Protein 3BS6 (pdb70)

InterPro domains:
  IPR001708 Membrane insertase YidC/ALB3/OXA1/COX18 [PR00701] (2-23)
  IPR001708 Membrane insertase YidC/ALB3/OXA1/COX18 [PR00701] (66-87)
  IPR001708 Membrane insertase YidC/ALB3/OXA1/COX18 [PR00701] (158-178)
  IPR001708 Membrane insertase YidC/ALB3/OXA1/COX18 [PR00701] (217-235)
  IPR001708 Membrane insertase YidC/ALB3/OXA1/COX18 [PR00701] (251-266)
  IPR001708 Membrane insertase YidC/ALB3/OXA1/COX18 [PR00701] (324-344)
  IPR001708 Membrane insertase YidC/ALB3/OXA1/COX18 [PR00701] (415-438)
  IPR001708 Membrane insertase YidC/ALB3/OXA1/COX18 [PR00701] (462-484)
  IPR001708 Membrane insertase YidC/ALB3/OXA1/COX18 [PR00701] (499-522)
  IPR001708 Membrane insertase YidC/ALB3/OXA1/COX18 [PR01900] (339-355)
  IPR001708 Membrane insertase YidC/ALB3/OXA1/COX18 [PR01900] (468-483)
  IPR001708 Membrane insertase YidC/ALB3/OXA1/COX18 [PR01900] (488-512)
  IPR001708 Membrane insertase YidC/ALB3/OXA1/COX18 [PTHR12428] (310-531)
  IPR019998 Membrane insertase YidC [MF_01810] (4-535)
  IPR028053 Membrane insertase YidC, N-terminal [PF14849] (61-343)
  IPR028053 Membrane insertase YidC, N-terminal [TIGR03593] (3-352)
  IPR028053 Membrane insertase YidC, N-terminal [cd19961] (59-330)
  IPR028055 Membrane insertase YidC/Oxa/ALB, C-terminal [PF02096] (346-535)
  IPR028055 Membrane insertase YidC/Oxa/ALB, C-terminal [TIGR03592] (353-533)
  IPR038221 YidC, periplasmic domain superfamily [G3DSA:2.70.98.90] (56-335)

Nearest PDB structures (foldseek):
  3bs6-assembly1_A  TM=1.004E+00  e=4.828E-50  Escherichia coli
  3bs6-assembly2_B  TM=9.885E-01  e=4.474E-46  Escherichia coli
  3wvf-assembly1_A  TM=9.928E-01  e=1.764E-44  Escherichia coli UTI89
  3wvf-assembly2_B  TM=9.906E-01  e=2.830E-44  Escherichia coli UTI89
  6al2-assembly2_B  TM=9.890E-01  e=1.529E-42  Escherichia coli

Solvent-accessible surface area: 22882 Å² total

Structure (mmCIF, N/CA/C/O backbone):
data_3BS6
#
_entry.id   3BS6
#
_cell.length_a   161.150
_cell.length_b   55.640
_cell.length_c   63.330
_cell.angle_alpha   90.000
_cell.angle_beta   101.120
_cell.angle_gamma   90.000
#
_symmetry.space_group_name_H-M   'C 1 2 1'
#
loop_
_entity.id
_entity.type
_entity.pdbx_description
1 polymer 'Inner membrane protein oxaA'
2 non-polymer 'CALCIUM ION'
3 non-polymer 'TETRAETHYLENE GLYCOL'
4 non-polymer 'TRIETHYLENE GLYCOL'
5 non-polymer 1,2-ETHANEDIOL
6 non-polymer 'NONAETHYLENE GLYCOL'
7 water water
#
loop_
_atom_site.group_PDB
_atom_site.id
_atom_site.type_symbol
_atom_site.label_atom_id
_atom_site.label_alt_id
_atom_site.label_comp_id
_atom_site.label_asym_id
_atom_site.label_entity_id
_atom_site.label_seq_id
_atom_site.pdbx_PDB_ins_code
_atom_site.Cartn_x
_atom_site.Cartn_y
_atom_site.Cartn_z
_atom_site.occupancy
_atom_site.B_iso_or_equiv
_atom_site.auth_seq_id
_atom_site.auth_comp_id
_atom_site.auth_asym_id
_atom_site.auth_atom_id
_atom_site.pdbx_PDB_model_num
ATOM 1 N N . LYS A 1 4 ? 35.240 35.597 40.443 1.00 25.98 59 LYS A N 1
ATOM 2 C CA . LYS A 1 4 ? 35.467 36.682 41.423 1.00 24.89 59 LYS A CA 1
ATOM 3 C C . LYS A 1 4 ? 36.712 36.376 42.260 1.00 22.21 59 LYS A C 1
ATOM 4 O O . LYS A 1 4 ? 37.244 35.270 42.221 1.00 21.55 59 LYS A O 1
ATOM 10 N N . LEU A 1 5 ? 37.172 37.372 43.006 1.00 19.88 60 LEU A N 1
ATOM 11 C CA . LEU A 1 5 ? 38.266 37.210 43.934 1.00 18.33 60 LEU A CA 1
ATOM 12 C C . LEU A 1 5 ? 37.706 37.023 45.331 1.00 20.19 60 LEU A C 1
ATOM 13 O O . LEU A 1 5 ? 36.696 37.646 45.705 1.00 20.27 60 LEU A O 1
ATOM 18 N N . ILE A 1 6 ? 38.363 36.168 46.101 1.00 17.04 61 ILE A N 1
ATOM 19 C CA . ILE A 1 6 ? 38.067 35.987 47.516 1.00 14.91 61 ILE A CA 1
ATOM 20 C C . ILE A 1 6 ? 39.292 36.331 48.358 1.00 15.05 61 ILE A C 1
ATOM 21 O O . ILE A 1 6 ? 40.432 36.241 47.898 1.00 16.62 61 ILE A O 1
ATOM 26 N N . SER A 1 7 ? 39.038 36.746 49.593 1.00 14.04 62 SER A N 1
ATOM 27 C CA . SER A 1 7 ? 40.065 37.132 50.539 1.00 15.21 62 SER A CA 1
ATOM 28 C C . SER A 1 7 ? 40.204 35.979 51.526 1.00 14.57 62 SER A C 1
ATOM 29 O O . SER A 1 7 ? 39.213 35.459 52.005 1.00 15.22 62 SER A O 1
ATOM 32 N N . VAL A 1 8 ? 41.442 35.626 51.842 1.00 14.64 63 VAL A N 1
ATOM 33 C CA . VAL A 1 8 ? 41.756 34.574 52.814 1.00 14.98 63 VAL A CA 1
ATOM 34 C C . VAL A 1 8 ? 42.831 35.150 53.732 1.00 16.68 63 VAL A C 1
ATOM 35 O O . VAL A 1 8 ? 43.918 35.526 53.282 1.00 17.15 63 VAL A O 1
ATOM 39 N N . LYS A 1 9 ? 42.522 35.234 55.027 1.00 16.89 64 LYS A N 1
ATOM 40 C CA . LYS A 1 9 ? 43.420 35.875 55.958 1.00 18.58 64 LYS A CA 1
ATOM 41 C C . LYS A 1 9 ? 43.638 35.012 57.186 1.00 18.69 64 LYS A C 1
ATOM 42 O O . LYS A 1 9 ? 42.690 34.472 57.754 1.00 19.98 64 LYS A O 1
ATOM 48 N N . THR A 1 10 ? 44.898 34.905 57.582 1.00 17.81 65 THR A N 1
ATOM 49 C CA . THR A 1 10 ? 45.269 34.339 58.858 1.00 18.78 65 THR A CA 1
ATOM 50 C C . THR A 1 10 ? 46.052 35.442 59.573 1.00 20.38 65 THR A C 1
ATOM 51 O O . THR A 1 10 ? 45.998 36.619 59.171 1.00 22.73 65 THR A O 1
ATOM 55 N N . ASP A 1 11 ? 46.787 35.055 60.602 1.00 20.87 66 ASP A N 1
ATOM 56 C CA . ASP A 1 11 ? 47.617 35.984 61.350 1.00 21.44 66 ASP A CA 1
ATOM 57 C C . ASP A 1 11 ? 48.877 36.368 60.591 1.00 21.0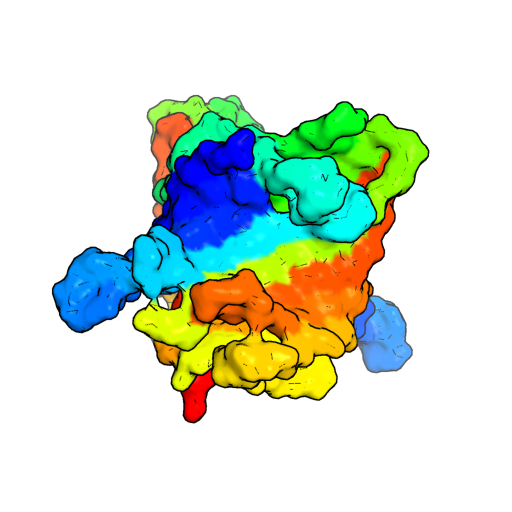9 66 ASP A C 1
ATOM 58 O O . ASP A 1 11 ? 49.413 37.439 60.825 1.00 21.14 66 ASP A O 1
ATOM 63 N N . VAL A 1 12 ? 49.347 35.508 59.680 1.00 18.03 67 VAL A N 1
ATOM 64 C CA . VAL A 1 12 ? 50.596 35.776 58.946 1.00 17.75 67 VAL A CA 1
ATOM 65 C C . VAL A 1 12 ? 50.481 35.867 57.414 1.00 15.34 67 VAL A C 1
ATOM 66 O O . VAL A 1 12 ? 51.461 36.190 56.749 1.00 17.01 67 VAL A O 1
ATOM 70 N N . LEU A 1 13 ? 49.306 35.551 56.878 1.00 15.89 68 LEU A N 1
ATOM 71 C CA . LEU A 1 13 ? 49.071 35.561 55.437 1.00 15.35 68 LEU A CA 1
ATOM 72 C C . LEU A 1 13 ? 47.783 36.307 55.091 1.00 15.86 68 LEU A C 1
ATOM 73 O O . LEU A 1 13 ? 46.753 36.162 55.766 1.00 16.57 68 LEU A O 1
ATOM 78 N N . ASP A 1 14 ? 47.858 37.112 54.035 1.00 15.97 69 ASP A N 1
ATOM 79 C CA . ASP A 1 14 ? 46.711 37.805 53.501 1.00 18.61 69 ASP A CA 1
ATOM 80 C C . ASP A 1 14 ? 46.671 37.482 52.017 1.00 17.11 69 ASP A C 1
ATOM 81 O O . ASP A 1 14 ? 47.420 38.062 51.242 1.00 17.30 69 ASP A O 1
ATOM 86 N N . LEU A 1 15 ? 45.805 36.553 51.626 1.00 16.74 70 LEU A N 1
ATOM 87 C CA . LEU A 1 15 ? 45.807 36.043 50.252 1.00 15.69 70 LEU A CA 1
ATOM 88 C C . LEU A 1 15 ? 44.592 36.518 49.466 1.00 15.34 70 LEU A C 1
ATOM 89 O O . LEU A 1 15 ? 43.488 36.623 50.014 1.00 16.41 70 LEU A O 1
ATOM 94 N N . THR A 1 16 ? 44.800 36.782 48.182 1.00 14.50 71 THR A N 1
ATOM 95 C CA . THR A 1 16 ? 43.694 36.999 47.256 1.00 13.43 71 THR A CA 1
ATOM 96 C C . THR A 1 16 ? 43.697 35.871 46.242 1.00 14.51 71 THR A C 1
ATOM 97 O O . THR A 1 16 ? 44.691 35.650 45.566 1.00 15.10 71 THR A O 1
ATOM 101 N N . ILE A 1 17 ? 42.590 35.159 46.157 1.00 12.72 72 ILE A N 1
ATOM 102 C CA . ILE A 1 17 ? 42.506 33.965 45.299 1.00 13.41 72 ILE A CA 1
ATOM 103 C C . ILE A 1 17 ? 41.416 34.148 44.268 1.00 14.20 72 ILE A C 1
ATOM 104 O O . ILE A 1 17 ? 40.288 34.503 44.613 1.00 14.95 72 ILE A O 1
ATOM 109 N N . ASN A 1 18 ? 41.738 33.895 42.998 1.00 13.82 73 ASN A N 1
ATOM 110 C CA . ASN A 1 18 ? 40.733 33.939 41.932 1.00 14.97 73 ASN A CA 1
ATOM 111 C C . ASN A 1 18 ? 39.991 32.611 41.856 1.00 15.63 73 ASN A C 1
ATOM 112 O O . ASN A 1 18 ? 40.620 31.563 41.717 1.00 15.35 73 ASN A O 1
ATOM 117 N N . THR A 1 19 ? 38.665 32.662 41.947 1.00 15.36 74 THR A N 1
ATOM 118 C CA . THR A 1 19 ? 37.831 31.458 41.921 1.00 18.00 74 THR A CA 1
ATOM 119 C C . THR A 1 19 ? 37.763 30.826 40.529 1.00 16.11 74 THR A C 1
ATOM 120 O O . THR A 1 19 ? 37.306 29.703 40.409 1.00 15.89 74 THR A O 1
ATOM 124 N N . ARG A 1 20 ? 38.190 31.552 39.490 1.00 15.25 75 ARG A N 1
ATOM 125 C CA . ARG A 1 20 ? 38.367 30.914 38.192 1.00 16.71 75 ARG A CA 1
ATOM 126 C C . ARG A 1 20 ? 39.726 30.223 38.231 1.00 15.28 75 ARG A C 1
ATOM 127 O O . ARG A 1 20 ? 40.752 30.851 37.999 1.00 16.29 75 ARG A O 1
ATOM 135 N N . GLY A 1 21 ? 39.731 28.937 38.570 1.00 15.29 76 GLY A N 1
ATOM 136 C CA . GLY A 1 21 ? 40.994 28.194 38.589 1.00 15.39 76 GLY A CA 1
ATOM 137 C C . GLY A 1 21 ? 41.649 28.059 39.946 1.00 15.36 76 GLY A C 1
ATOM 138 O O . GLY A 1 21 ? 42.352 27.075 40.205 1.00 13.14 76 GLY A O 1
ATOM 139 N N . GLY A 1 22 ? 41.430 29.042 40.830 1.00 14.09 77 GLY A N 1
ATOM 140 C CA . GLY A 1 22 ? 42.021 28.973 42.174 1.00 12.50 77 GLY A CA 1
ATOM 141 C C . GLY A 1 22 ? 43.485 29.378 42.240 1.00 11.98 77 GLY A C 1
ATOM 142 O O . GLY A 1 22 ? 44.256 28.750 42.945 1.00 12.44 77 GLY A O 1
ATOM 143 N N . ASP A 1 23 ? 43.882 30.377 41.461 1.00 10.67 78 ASP A N 1
ATOM 144 C CA . ASP A 1 23 ? 45.257 30.910 41.540 1.00 11.59 78 ASP A CA 1
ATOM 145 C C . ASP A 1 23 ? 45.383 31.935 42.664 1.00 10.97 78 ASP A C 1
ATOM 146 O O . ASP A 1 23 ? 44.424 32.687 42.953 1.00 10.99 78 ASP A O 1
ATOM 151 N N . VAL A 1 24 ? 46.546 31.963 43.304 1.00 9.16 79 VAL A N 1
ATOM 152 C CA . VAL A 1 24 ? 46.860 33.016 44.280 1.00 10.43 79 VAL A CA 1
ATOM 153 C C . VAL A 1 24 ? 47.416 34.214 43.526 1.00 11.36 79 VAL A C 1
ATOM 154 O O . VAL A 1 24 ? 48.556 34.166 43.029 1.00 13.13 79 VAL A O 1
ATOM 158 N N . GLU A 1 25 ? 46.624 35.288 43.482 1.00 11.27 80 GLU A N 1
ATOM 159 C CA . GLU A 1 25 ? 46.947 36.490 42.689 1.00 13.22 80 GLU A CA 1
ATOM 160 C C . GLU A 1 25 ? 47.666 37.552 43.514 1.00 14.83 80 GLU A C 1
ATOM 161 O O . GLU A 1 25 ? 48.439 38.353 42.970 1.00 15.01 80 GLU A O 1
ATOM 167 N N . GLN A 1 26 ? 47.437 37.546 44.825 1.00 12.38 81 GLN A N 1
ATOM 168 C CA . GLN A 1 26 ? 48.145 38.478 45.719 1.00 14.03 81 GLN A CA 1
ATOM 169 C C . GLN A 1 26 ? 48.415 37.744 47.008 1.00 13.33 81 GLN A C 1
ATOM 170 O O . GLN A 1 26 ? 47.559 36.983 47.468 1.00 14.74 81 GLN A O 1
ATOM 176 N N . ALA A 1 27 ? 49.588 37.990 47.589 1.00 12.72 82 ALA A N 1
ATOM 177 C CA . ALA A 1 27 ? 49.916 37.487 48.923 1.00 12.39 82 ALA A CA 1
ATOM 178 C C . ALA A 1 27 ? 50.742 38.521 49.684 1.00 14.46 82 ALA A C 1
ATOM 179 O O . ALA A 1 27 ? 51.856 38.875 49.257 1.00 14.55 82 ALA A O 1
ATOM 181 N N . LEU A 1 28 ? 50.180 38.984 50.801 1.00 17.04 83 LEU A N 1
ATOM 182 C CA . LEU A 1 28 ? 50.844 39.907 51.734 1.00 16.83 83 LEU A CA 1
ATOM 183 C C . LEU A 1 28 ? 51.235 39.146 52.979 1.00 16.12 83 LEU A C 1
ATOM 184 O O . LEU A 1 28 ? 50.512 38.250 53.389 1.00 16.55 83 LEU A O 1
ATOM 189 N N . LEU A 1 29 ? 52.360 39.524 53.574 1.00 14.70 84 LEU A N 1
ATOM 190 C CA . LEU A 1 29 ? 52.857 38.940 54.806 1.00 16.40 84 LEU A CA 1
ATOM 191 C C . LEU A 1 29 ? 52.777 40.002 55.911 1.00 18.00 84 LEU A C 1
ATOM 192 O O . LEU A 1 29 ? 53.777 40.680 56.167 1.00 19.57 84 LEU A O 1
ATOM 197 N N . PRO A 1 30 ? 51.601 40.127 56.566 1.00 18.56 85 PRO A N 1
ATOM 198 C CA . PRO A 1 30 ? 51.340 41.185 57.561 1.00 20.00 85 PRO A CA 1
ATOM 199 C C . PRO A 1 30 ? 52.443 41.368 58.595 1.00 21.35 85 PRO A C 1
ATOM 200 O O . PRO A 1 30 ? 52.589 42.475 59.098 1.00 23.16 85 PRO A O 1
ATOM 204 N N . ALA A 1 31 ? 53.212 40.323 58.907 1.00 19.70 86 ALA A N 1
ATOM 205 C CA . ALA A 1 31 ? 54.246 40.436 59.935 1.00 21.28 86 ALA A CA 1
ATOM 206 C C . ALA A 1 31 ? 55.572 41.031 59.458 1.00 21.58 86 ALA A C 1
ATOM 207 O O . ALA A 1 31 ? 56.401 41.402 60.286 1.00 20.31 86 ALA A O 1
ATOM 209 N N . TYR A 1 32 ? 55.759 41.148 58.143 1.00 21.19 87 TYR A N 1
ATOM 210 C CA . TYR A 1 32 ? 57.005 41.676 57.573 1.00 22.72 87 TYR A CA 1
ATOM 211 C C . TYR A 1 32 ? 56.807 43.012 56.896 1.00 23.28 87 TYR A C 1
ATOM 212 O O . TYR A 1 32 ? 55.852 43.182 56.128 1.00 21.43 87 TYR A O 1
ATOM 221 N N . PRO A 1 33 ? 57.708 43.972 57.186 1.00 25.38 88 PRO A N 1
ATOM 222 C CA . PRO A 1 33 ? 57.635 45.275 56.546 1.00 27.20 88 PRO A CA 1
ATOM 223 C C . PRO A 1 33 ? 57.972 45.218 55.072 1.00 29.02 88 PRO A C 1
ATOM 224 O O . PRO A 1 33 ? 58.891 44.499 54.669 1.00 27.96 88 PRO A O 1
ATOM 228 N N . LYS A 1 34 ? 57.217 45.983 54.292 1.00 31.84 89 LYS A N 1
ATOM 229 C CA . LYS A 1 34 ? 57.445 46.150 52.861 1.00 36.39 89 LYS A CA 1
ATOM 230 C C . LYS A 1 34 ? 58.840 46.714 52.604 1.00 39.28 89 LYS A C 1
ATOM 231 O O . LYS A 1 34 ? 59.519 46.304 51.661 1.00 40.39 89 LYS A O 1
ATOM 237 N N . GLU A 1 35 ? 59.256 47.635 53.471 1.00 41.22 90 GLU A N 1
ATOM 238 C CA . GLU A 1 35 ? 60.516 48.358 53.345 1.00 43.41 90 GLU A CA 1
ATOM 239 C C . GLU A 1 35 ? 61.033 48.620 54.752 1.00 43.30 90 GLU A C 1
ATOM 240 O O . GLU A 1 35 ? 60.256 48.612 55.707 1.00 43.01 90 GLU A O 1
ATOM 246 N N . LEU A 1 36 ? 62.337 48.847 54.888 1.00 43.12 91 LEU A N 1
ATOM 247 C CA . LEU A 1 36 ? 62.918 49.173 56.186 1.00 42.82 91 LEU A CA 1
ATOM 248 C C . LEU A 1 36 ? 62.190 50.382 56.774 1.00 41.03 91 LEU A C 1
ATOM 249 O O . LEU A 1 36 ? 61.959 51.377 56.079 1.00 40.62 91 LEU A O 1
ATOM 254 N N . ASN A 1 37 ? 61.809 50.262 58.045 1.00 39.90 92 ASN A N 1
ATOM 255 C CA . ASN A 1 37 ? 61.051 51.291 58.782 1.00 38.62 92 ASN A CA 1
ATOM 256 C C . ASN A 1 37 ? 59.646 51.576 58.244 1.00 36.33 92 ASN A C 1
ATOM 257 O O . ASN A 1 37 ? 59.064 52.604 58.568 1.00 37.40 92 ASN A O 1
ATOM 262 N N . SER A 1 38 ? 59.103 50.689 57.418 1.00 33.34 93 SER A N 1
ATOM 263 C CA . SER A 1 38 ? 57.712 50.822 56.995 1.00 30.74 93 SER A CA 1
ATOM 264 C C . SER A 1 38 ? 56.873 49.925 57.875 1.00 29.21 93 SER A C 1
ATOM 265 O O . SER A 1 38 ? 57.380 48.932 58.411 1.00 31.06 93 SER A O 1
ATOM 268 N N . THR A 1 39 ? 55.601 50.282 58.043 1.00 26.43 94 THR A N 1
ATOM 269 C CA . THR A 1 39 ? 54.641 49.412 58.722 1.00 25.00 94 THR A CA 1
ATOM 270 C C . THR A 1 39 ? 53.697 48.778 57.680 1.00 24.48 94 THR A C 1
ATOM 271 O O . THR A 1 39 ? 52.801 48.014 58.042 1.00 23.29 94 THR A O 1
ATOM 275 N N . GLN A 1 40 ? 53.903 49.112 56.404 1.00 24.27 95 GLN A N 1
ATOM 276 C CA . GLN A 1 40 ? 53.147 48.511 55.302 1.00 25.75 95 GLN A CA 1
ATOM 277 C C . GLN A 1 40 ? 53.558 47.043 55.149 1.00 23.51 95 GLN A C 1
ATOM 278 O O . GLN A 1 40 ? 54.736 46.744 55.234 1.00 21.62 95 GLN A O 1
ATOM 284 N N . PRO A 1 41 ? 52.587 46.135 54.917 1.00 22.72 96 PRO A N 1
ATOM 285 C CA . PRO A 1 41 ? 52.986 44.716 54.840 1.00 22.01 96 PRO A CA 1
ATOM 286 C C . PRO A 1 41 ? 53.732 44.377 53.553 1.00 20.67 96 PRO A C 1
ATOM 287 O O . PRO A 1 41 ? 53.427 44.932 52.498 1.00 19.13 96 PRO A O 1
ATOM 291 N N . PHE A 1 42 ? 54.685 43.453 53.658 1.00 20.34 97 PHE A N 1
ATOM 292 C CA . PHE A 1 42 ? 55.443 42.962 52.511 1.00 18.96 97 PHE A CA 1
ATOM 293 C C . PHE A 1 42 ? 54.512 42.257 51.538 1.00 17.19 97 PHE A C 1
ATOM 294 O O . PHE A 1 42 ? 53.632 41.473 51.935 1.00 15.55 97 PHE A O 1
ATOM 302 N N . GLN A 1 43 ? 54.702 42.556 50.269 1.00 17.87 98 GLN A N 1
ATOM 303 C CA . GLN A 1 43 ? 53.881 41.928 49.254 1.00 18.93 98 GLN A CA 1
ATOM 304 C C . GLN A 1 43 ? 54.722 40.942 48.477 1.00 19.46 98 GLN A C 1
ATOM 305 O O . GLN A 1 43 ? 55.653 41.337 47.761 1.00 19.51 98 GLN A O 1
ATOM 311 N N . LEU A 1 44 ? 54.390 39.662 48.628 1.00 17.96 99 LEU A N 1
ATOM 312 C CA . LEU A 1 44 ? 55.200 38.619 48.036 1.00 17.95 99 LEU A CA 1
ATOM 313 C C . LEU A 1 44 ? 54.649 38.298 46.663 1.00 16.10 99 LEU A C 1
ATOM 314 O O . LEU A 1 44 ? 55.306 38.575 45.662 1.00 19.23 99 LEU A O 1
ATOM 319 N N . LEU A 1 45 ? 53.424 37.795 46.607 1.00 15.56 100 LEU A N 1
ATOM 320 C CA . LEU A 1 45 ? 52.749 37.582 45.331 1.00 14.78 100 LEU A CA 1
ATOM 321 C C . LEU A 1 45 ? 51.941 38.826 44.999 1.00 15.73 100 LEU A C 1
ATOM 322 O O . LEU A 1 45 ? 51.384 39.465 45.885 1.00 14.56 100 LEU A O 1
ATOM 327 N N . GLU A 1 46 ? 51.875 39.152 43.716 1.00 16.58 101 GLU A N 1
ATOM 328 C CA . GLU A 1 46 ? 51.291 40.408 43.254 1.00 17.94 101 GLU A CA 1
ATOM 329 C C . GLU A 1 46 ? 50.811 40.287 41.818 1.00 17.10 101 GLU A C 1
ATOM 330 O O . GLU A 1 46 ? 51.471 39.657 40.989 1.00 15.44 101 GLU A O 1
ATOM 336 N N . THR A 1 47 ? 49.648 40.874 41.535 1.00 19.14 102 THR A N 1
ATOM 337 C CA . THR A 1 47 ? 49.131 41.007 40.175 1.00 19.38 102 THR A CA 1
ATOM 338 C C . THR A 1 47 ? 48.773 42.497 39.967 1.00 22.32 102 THR A C 1
ATOM 339 O O . THR A 1 47 ? 47.812 43.022 40.561 1.00 19.34 102 THR A O 1
ATOM 343 N N . SER A 1 48 ? 49.588 43.165 39.143 1.00 24.17 103 SER A N 1
ATOM 344 C CA . SER A 1 48 ? 49.432 44.588 38.829 1.00 26.50 103 SER A CA 1
ATOM 345 C C . SER A 1 48 ? 49.847 44.883 37.372 1.00 28.83 103 SER A C 1
ATOM 346 O O . SER A 1 48 ? 50.516 44.060 36.735 1.00 27.21 103 SER A O 1
ATOM 349 N N . PRO A 1 49 ? 49.423 46.044 36.813 1.00 31.09 104 PRO A N 1
ATOM 350 C CA . PRO A 1 49 ? 49.846 46.390 35.436 1.00 31.73 104 PRO A CA 1
ATOM 351 C C . PRO A 1 49 ? 51.370 46.419 35.198 1.00 31.42 104 PRO A C 1
ATOM 352 O O . PRO A 1 49 ? 51.816 46.241 34.071 1.00 32.90 104 PRO A O 1
ATOM 356 N N . GLN A 1 50 ? 52.144 46.640 36.252 1.00 31.73 105 GLN A N 1
ATOM 357 C CA . GLN A 1 50 ? 53.604 46.745 36.184 1.00 32.48 105 GLN A CA 1
ATOM 358 C C . GLN A 1 50 ? 54.369 45.419 36.420 1.00 31.18 105 GLN A C 1
ATOM 359 O O . GLN A 1 50 ? 55.517 45.261 35.986 1.00 31.23 105 GLN A O 1
ATOM 365 N N . PHE A 1 51 ? 53.728 44.477 37.111 1.00 27.60 106 PHE A N 1
ATOM 366 C CA . PHE A 1 51 ? 54.428 43.328 37.681 1.00 24.42 106 PHE A CA 1
ATOM 367 C C . PHE A 1 51 ? 53.440 42.206 37.940 1.00 21.76 106 PHE A C 1
ATOM 368 O O . PHE A 1 51 ? 52.303 42.452 38.369 1.00 20.29 106 PHE A O 1
ATOM 376 N N . ILE A 1 52 ? 53.876 40.981 37.656 1.00 19.45 107 ILE A N 1
ATOM 377 C CA . ILE A 1 52 ? 53.082 39.791 37.983 1.00 16.57 107 ILE A CA 1
ATOM 378 C C . ILE A 1 52 ? 53.949 38.791 38.751 1.00 13.96 107 ILE A C 1
ATOM 379 O O . ILE A 1 52 ? 55.115 38.640 38.467 1.00 12.31 107 ILE A O 1
ATOM 384 N N . TYR A 1 53 ? 53.380 38.164 39.772 1.00 11.93 108 TYR A N 1
ATOM 385 C CA . TYR A 1 53 ? 54.092 37.116 40.517 1.00 12.09 108 TYR A CA 1
ATOM 386 C C . TYR A 1 53 ? 52.973 36.365 41.189 1.00 11.17 108 TYR A C 1
ATOM 387 O O . TYR A 1 53 ? 52.382 36.851 42.168 1.00 12.16 108 TYR A O 1
ATOM 396 N N . GLN A 1 54 ? 52.592 35.242 40.581 1.00 11.30 109 GLN A N 1
ATOM 397 C CA . GLN A 1 54 ? 51.391 34.496 40.982 1.00 11.13 109 GLN A CA 1
ATOM 398 C C . GLN A 1 54 ? 51.753 33.044 41.269 1.00 13.04 109 GLN A C 1
ATOM 399 O O . GLN A 1 54 ? 52.689 32.517 40.677 1.00 9.71 109 GLN A O 1
ATOM 405 N N . ALA A 1 55 ? 50.987 32.427 42.166 1.00 10.05 110 ALA A N 1
ATOM 406 C CA . ALA A 1 55 ? 51.066 30.993 42.427 1.00 12.32 110 ALA A CA 1
ATOM 407 C C . ALA A 1 55 ? 49.855 30.299 41.841 1.00 11.50 110 ALA A C 1
ATOM 408 O O . ALA A 1 55 ? 48.738 30.393 42.362 1.00 14.01 110 ALA A O 1
ATOM 410 N N . GLN A 1 56 ? 50.061 29.625 40.714 1.00 10.18 111 GLN A N 1
ATOM 411 C CA . GLN A 1 56 ? 48.956 29.009 39.990 1.00 10.11 111 GLN A CA 1
ATOM 412 C C . GLN A 1 56 ? 48.908 27.523 40.277 1.00 10.87 111 GLN A C 1
ATOM 413 O O . GLN A 1 56 ? 49.938 26.903 40.558 1.00 9.67 111 GLN A O 1
ATOM 419 N N . SER A 1 57 ? 47.716 26.953 40.211 1.00 9.69 112 SER A N 1
ATOM 420 C CA . SER A 1 57 ? 47.565 25.490 40.414 1.00 9.25 112 SER A CA 1
ATOM 421 C C . SER A 1 57 ? 46.256 24.950 39.868 1.00 8.87 112 SER A C 1
ATOM 422 O O . SER A 1 57 ? 45.312 25.706 39.597 1.00 9.27 112 SER A O 1
ATOM 425 N N . GLY A 1 58 ? 46.181 23.633 39.697 1.00 9.42 113 GLY A N 1
ATOM 426 C CA . GLY A 1 58 ? 44.939 23.049 39.206 1.00 9.72 113 GLY A CA 1
ATOM 427 C C . GLY A 1 58 ? 45.135 21.608 38.836 1.00 8.96 113 GLY A C 1
ATOM 428 O O . GLY A 1 58 ? 46.155 20.971 39.217 1.00 7.68 113 GLY A O 1
ATOM 429 N N . LEU A 1 59 ? 44.162 21.119 38.081 1.00 9.84 114 LEU A N 1
ATOM 430 C CA . LEU A 1 59 ? 44.104 19.751 37.654 1.00 10.46 114 LEU A CA 1
ATOM 431 C C . LEU A 1 59 ? 44.195 19.735 36.157 1.00 11.35 114 LEU A C 1
ATOM 432 O O . LEU A 1 59 ? 43.323 20.244 35.466 1.00 11.99 114 LEU A O 1
ATOM 437 N N . THR A 1 60 ? 45.259 19.137 35.655 1.00 11.25 115 THR A N 1
ATOM 438 C CA . THR A 1 60 ? 45.422 19.002 34.243 1.00 11.97 115 THR A CA 1
ATOM 439 C C . THR A 1 60 ? 45.410 17.513 33.893 1.00 13.31 115 THR A C 1
ATOM 440 O O . THR A 1 60 ? 44.707 16.726 34.544 1.00 11.30 115 THR A O 1
ATOM 444 N N . GLY A 1 61 ? 46.147 17.121 32.859 1.00 12.86 116 GLY A N 1
ATOM 445 C CA . GLY A 1 61 ? 45.992 15.764 32.353 1.00 13.67 116 GLY A CA 1
ATOM 446 C C . GLY A 1 61 ? 44.748 15.679 31.482 1.00 13.50 116 GLY A C 1
ATOM 447 O O . GLY A 1 61 ? 44.018 16.672 31.280 1.00 12.73 116 GLY A O 1
ATOM 448 N N . ARG A 1 62 ? 44.517 14.505 30.905 1.00 12.83 117 ARG A N 1
ATOM 449 C CA . ARG A 1 62 ? 43.457 14.356 29.908 1.00 13.93 117 ARG A CA 1
ATOM 450 C C . ARG A 1 62 ? 42.111 14.930 30.336 1.00 13.51 117 ARG A C 1
ATOM 451 O O . ARG A 1 62 ? 41.450 15.595 29.556 1.00 12.26 117 ARG A O 1
ATOM 459 N N . ASP A 1 63 ? 41.727 14.690 31.592 1.00 12.37 118 ASP A N 1
ATOM 460 C CA . ASP A 1 63 ? 40.404 15.043 32.091 1.00 11.97 118 ASP A CA 1
ATOM 461 C C . ASP A 1 63 ? 40.370 16.145 33.173 1.00 12.32 118 ASP A C 1
ATOM 462 O O . ASP A 1 63 ? 39.319 16.392 33.772 1.00 11.85 118 ASP A O 1
ATOM 467 N N . GLY A 1 64 ? 41.506 16.782 33.410 1.00 9.55 119 GLY A N 1
ATOM 468 C CA . GLY A 1 64 ? 41.597 17.891 34.363 1.00 9.47 119 GLY A CA 1
ATOM 469 C C . GLY A 1 64 ? 40.934 19.124 33.826 1.00 9.99 119 GLY A C 1
ATOM 470 O O . GLY A 1 64 ? 41.216 19.524 32.697 1.00 10.16 119 GLY A O 1
ATOM 471 N N . PRO A 1 65 ? 39.985 19.709 34.599 1.00 12.19 120 PRO A N 1
ATOM 472 C CA . PRO A 1 65 ? 39.277 20.914 34.142 1.00 10.62 120 PRO A CA 1
ATOM 473 C C . PRO A 1 65 ? 40.183 22.110 33.816 1.00 11.85 120 PRO A C 1
ATOM 474 O O . PRO A 1 65 ? 39.770 22.943 32.985 1.00 10.07 120 PRO A O 1
ATOM 478 N N . ASP A 1 66 ? 41.356 22.216 34.458 1.00 10.50 121 ASP A N 1
ATOM 479 C CA . ASP A 1 66 ? 42.318 23.309 34.178 1.00 11.49 121 ASP A CA 1
ATOM 480 C C . ASP A 1 66 ? 43.138 23.103 32.905 1.00 12.71 121 ASP A C 1
ATOM 481 O O . ASP A 1 66 ? 43.862 23.985 32.465 1.00 13.34 121 ASP A O 1
ATOM 486 N N . ASN A 1 67 ? 43.025 21.931 32.304 1.00 13.68 122 ASN A N 1
ATOM 487 C CA . ASN A 1 67 ? 43.609 21.714 30.970 1.00 13.54 122 ASN A CA 1
ATOM 488 C C . ASN A 1 67 ? 42.830 22.587 29.961 1.00 14.22 122 ASN A C 1
ATOM 489 O O . ASN A 1 67 ? 41.625 22.413 29.799 1.00 14.93 122 ASN A O 1
ATOM 494 N N . PRO A 1 68 ? 43.503 23.537 29.283 1.00 17.24 123 PRO A N 1
ATOM 495 C CA . PRO A 1 68 ? 42.714 24.485 28.480 1.00 18.11 123 PRO A CA 1
ATOM 496 C C . PRO A 1 68 ? 41.946 23.839 27.312 1.00 18.22 123 PRO A C 1
ATOM 497 O O . PRO A 1 68 ? 41.008 24.458 26.780 1.00 19.32 123 PRO A O 1
ATOM 501 N N . ALA A 1 69 ? 42.326 22.618 26.917 1.00 15.96 124 ALA A N 1
ATOM 502 C CA . ALA A 1 69 ? 41.548 21.848 25.952 1.00 17.29 124 ALA A CA 1
ATOM 503 C C . ALA A 1 69 ? 40.178 21.397 26.468 1.00 17.71 124 ALA A C 1
ATOM 504 O O . ALA A 1 69 ? 39.321 21.006 25.676 1.00 19.18 124 ALA A O 1
ATOM 506 N N . ASN A 1 70 ? 39.973 21.416 27.789 1.00 17.43 125 ASN A N 1
ATOM 507 C CA . ASN A 1 70 ? 38.733 20.909 28.379 1.00 17.35 125 ASN A CA 1
ATOM 508 C C . ASN A 1 70 ? 37.644 21.952 28.550 1.00 20.28 125 ASN A C 1
ATOM 509 O O . ASN A 1 70 ? 36.484 21.634 28.847 1.00 23.02 125 ASN A O 1
ATOM 514 N N . GLY A 1 71 ? 38.022 23.199 28.327 1.00 20.14 126 GLY A N 1
ATOM 515 C CA . GLY A 1 71 ? 37.071 24.304 28.310 1.00 21.00 126 GLY A CA 1
ATOM 516 C C . GLY A 1 71 ? 37.674 25.411 29.135 1.00 20.93 126 GLY A C 1
ATOM 517 O O . GLY A 1 71 ? 38.862 25.368 29.430 1.00 18.78 126 GLY A O 1
ATOM 518 N N . PRO A 1 72 ? 36.851 26.399 29.543 1.00 21.92 127 PRO A N 1
ATOM 519 C CA . PRO A 1 72 ? 37.347 27.547 30.325 1.00 21.49 127 PRO A CA 1
ATOM 520 C C . PRO A 1 72 ? 37.912 27.071 31.678 1.00 20.83 127 PRO A C 1
ATOM 521 O O . PRO A 1 72 ? 37.409 26.056 32.193 1.00 21.83 127 PRO A O 1
ATOM 525 N N . ARG A 1 73 ? 38.915 27.767 32.245 1.00 20.54 128 ARG A N 1
ATOM 526 C CA . ARG A 1 73 ? 39.366 27.465 33.630 1.00 20.73 128 ARG A CA 1
ATOM 527 C C . ARG A 1 73 ? 38.082 27.308 34.431 1.00 19.71 128 ARG A C 1
ATOM 528 O O . ARG A 1 73 ? 37.183 28.161 34.306 1.00 19.21 128 ARG A O 1
ATOM 536 N N . PRO A 1 74 ? 37.998 26.269 35.285 1.00 18.69 129 PRO A N 1
ATOM 537 C CA . PRO A 1 74 ? 36.792 26.039 36.068 1.00 18.11 129 PRO A CA 1
ATOM 538 C C . PRO A 1 74 ? 36.483 27.226 36.999 1.00 17.72 129 PRO A C 1
ATOM 539 O O . PRO A 1 74 ? 37.366 27.699 37.711 1.00 15.18 129 PRO A O 1
ATOM 543 N N . LEU A 1 75 ? 35.243 27.697 36.979 1.00 17.72 130 LEU A N 1
ATOM 544 C CA . LEU A 1 75 ? 34.838 28.727 37.932 1.00 17.63 130 LEU A CA 1
ATOM 545 C C . LEU A 1 75 ? 34.291 27.952 39.120 1.00 17.88 130 LEU A C 1
ATOM 546 O O . LEU A 1 75 ? 33.253 27.293 39.023 1.00 18.86 130 LEU A O 1
ATOM 551 N N . TYR A 1 76 ? 35.021 27.982 40.228 1.00 15.81 131 TYR A N 1
ATOM 552 C CA . TYR A 1 76 ? 34.604 27.269 41.414 1.00 16.49 131 TYR A CA 1
ATOM 553 C C . TYR A 1 76 ? 33.535 28.037 42.180 1.00 17.72 131 TYR A C 1
ATOM 554 O O . TYR A 1 76 ? 33.580 29.256 42.236 1.00 18.33 131 TYR A O 1
ATOM 563 N N . ASN A 1 77 ? 32.602 27.298 42.769 1.00 18.52 132 ASN A N 1
ATOM 564 C CA . ASN A 1 77 ? 31.655 27.848 43.738 1.00 18.51 132 ASN A CA 1
ATOM 565 C C . ASN A 1 77 ? 32.268 27.901 45.146 1.00 17.50 132 ASN A C 1
ATOM 566 O O . ASN A 1 77 ? 32.989 26.979 45.559 1.00 15.46 132 ASN A O 1
ATOM 571 N N . VAL A 1 78 ? 31.989 28.989 45.878 1.00 14.82 133 VAL A N 1
ATOM 572 C CA . VAL A 1 78 ? 32.419 29.110 47.265 1.00 14.70 133 VAL A CA 1
ATOM 573 C C . VAL A 1 78 ? 31.254 29.472 48.207 1.00 16.55 133 VAL A C 1
ATOM 574 O O . VAL A 1 78 ? 30.213 29.973 47.759 1.00 15.73 133 VAL A O 1
ATOM 578 N N . GLU A 1 79 ? 31.441 29.208 49.504 1.00 16.24 134 GLU A N 1
ATOM 579 C CA . GLU A 1 79 ? 30.412 29.505 50.524 1.00 19.34 134 GLU A CA 1
ATOM 580 C C . GLU A 1 79 ? 30.330 31.006 50.821 1.00 19.06 134 GLU A C 1
ATOM 581 O O . GLU A 1 79 ? 29.249 31.530 51.145 1.00 19.15 134 GLU A O 1
ATOM 587 N N . LYS A 1 80 ? 31.462 31.690 50.721 1.00 18.00 135 LYS A N 1
ATOM 588 C CA . LYS A 1 80 ? 31.559 33.107 51.075 1.00 19.79 135 LYS A CA 1
ATOM 589 C C . LYS A 1 80 ? 32.710 33.781 50.343 1.00 20.13 135 LYS A C 1
ATOM 590 O O . LYS A 1 80 ? 33.543 33.112 49.716 1.00 18.30 135 LYS A O 1
ATOM 596 N N . ASP A 1 81 ? 32.766 35.105 50.430 1.00 21.94 136 ASP A N 1
ATOM 597 C CA . ASP A 1 81 ? 33.755 35.870 49.687 1.00 21.88 136 ASP A CA 1
ATOM 598 C C . ASP A 1 81 ? 34.970 36.218 50.520 1.00 19.88 136 ASP A C 1
ATOM 599 O O . ASP A 1 81 ? 35.991 36.589 49.976 1.00 18.34 136 ASP A O 1
ATOM 604 N N . ALA A 1 82 ? 34.875 36.050 51.837 1.00 18.91 137 ALA A N 1
ATOM 605 C CA . ALA A 1 82 ? 35.941 36.434 52.749 1.00 19.02 137 ALA A CA 1
ATOM 606 C C . ALA A 1 82 ? 36.126 35.396 53.870 1.00 20.10 137 ALA A C 1
ATOM 607 O O . ALA A 1 82 ? 35.201 35.101 54.641 1.00 20.00 137 ALA A O 1
ATOM 609 N N . TYR A 1 83 ? 37.334 34.847 53.940 1.00 17.43 138 TYR A N 1
ATOM 610 C CA . TYR A 1 83 ? 37.688 33.824 54.914 1.00 18.65 138 TYR A CA 1
ATOM 611 C C . TYR 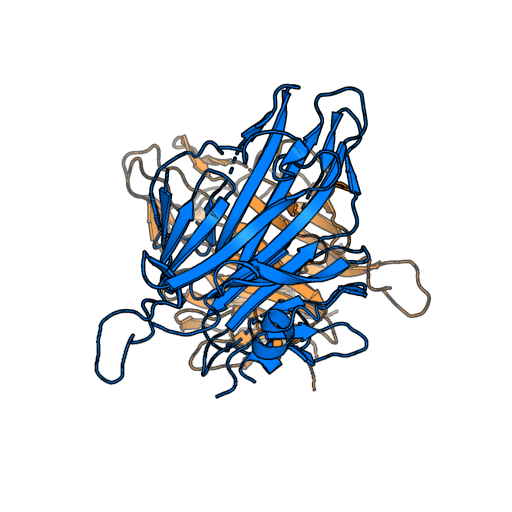A 1 83 ? 38.713 34.381 55.895 1.00 19.17 138 TYR A C 1
ATOM 612 O O . TYR A 1 83 ? 39.768 34.898 55.504 1.00 19.21 138 TYR A O 1
ATOM 621 N N . VAL A 1 84 ? 38.399 34.290 57.184 1.00 20.24 139 VAL A N 1
ATOM 622 C CA . VAL A 1 84 ? 39.332 34.759 58.214 1.00 20.23 139 VAL A CA 1
ATOM 623 C C . VAL A 1 84 ? 39.467 33.718 59.286 1.00 21.33 139 VAL A C 1
ATOM 624 O O . VAL A 1 84 ? 38.465 33.178 59.777 1.00 20.28 139 VAL A O 1
ATOM 628 N N . LEU A 1 85 ? 40.718 33.435 59.634 1.00 21.47 140 LEU A N 1
ATOM 629 C CA . LEU A 1 85 ? 41.042 32.560 60.744 1.00 25.35 140 LEU A CA 1
ATOM 630 C C . LEU A 1 85 ? 40.392 33.095 62.023 1.00 28.39 140 LEU A C 1
ATOM 631 O O . LEU A 1 85 ? 40.630 34.235 62.415 1.00 29.14 140 LEU A O 1
ATOM 636 N N . ALA A 1 86 ? 39.559 32.262 62.640 1.00 32.38 141 ALA A N 1
ATOM 637 C CA . ALA A 1 86 ? 38.869 32.613 63.886 1.00 35.60 141 ALA A CA 1
ATOM 638 C C . ALA A 1 86 ? 39.822 32.530 65.098 1.00 37.76 141 ALA A C 1
ATOM 639 O O . ALA A 1 86 ? 40.783 31.764 65.080 1.00 38.74 141 ALA A O 1
ATOM 641 N N . GLU A 1 87 ? 39.551 33.318 66.144 1.00 40.98 142 GLU A N 1
ATOM 642 C CA . GLU A 1 87 ? 40.391 33.354 67.369 1.00 41.45 142 GLU A CA 1
ATOM 643 C C . GLU A 1 87 ? 40.509 31.999 68.072 1.00 42.34 142 GLU A C 1
ATOM 644 O O . GLU A 1 87 ? 41.565 31.672 68.658 1.00 41.51 142 GLU A O 1
ATOM 646 N N . GLY A 1 88 ? 39.415 31.233 68.007 1.00 43.53 143 GLY A N 1
ATOM 647 C CA . GLY A 1 88 ? 39.320 29.879 68.569 1.00 43.50 143 GLY A CA 1
ATOM 648 C C . GLY A 1 88 ? 39.446 28.788 67.511 1.00 44.01 143 GLY A C 1
ATOM 649 O O . GLY A 1 88 ? 38.740 27.772 67.557 1.00 44.40 143 GLY A O 1
ATOM 650 N N . GLN A 1 89 ? 40.352 29.002 66.556 1.00 42.82 144 GLN A N 1
ATOM 651 C CA . GLN A 1 89 ? 40.651 28.010 65.527 1.00 40.51 144 GLN A CA 1
ATOM 652 C C . GLN A 1 89 ? 42.143 28.011 65.171 1.00 38.18 144 GLN A C 1
ATOM 653 O O . GLN A 1 89 ? 42.788 29.064 65.137 1.00 38.52 144 GLN A O 1
ATOM 655 N N . ASN A 1 90 ? 42.677 26.815 64.930 1.00 35.60 145 ASN A N 1
ATOM 656 C CA . ASN A 1 90 ? 44.083 26.607 64.541 1.00 32.26 145 ASN A CA 1
ATOM 657 C C . ASN A 1 90 ? 44.266 26.541 63.010 1.00 29.48 145 ASN A C 1
ATOM 658 O O . ASN A 1 90 ? 45.362 26.763 62.474 1.00 26.57 145 ASN A O 1
ATOM 663 N N . GLU A 1 91 ? 43.167 26.233 62.335 1.00 28.36 146 GLU A N 1
ATOM 664 C CA . GLU A 1 91 ? 43.159 25.950 60.918 1.00 26.94 146 GLU A CA 1
ATOM 665 C C . GLU A 1 91 ? 42.040 26.743 60.237 1.00 25.80 146 GLU A C 1
ATOM 666 O O . GLU A 1 91 ? 41.002 27.050 60.852 1.00 24.52 146 GLU A O 1
ATOM 672 N N . LEU A 1 92 ? 42.261 27.092 58.975 1.00 21.31 147 LEU A N 1
ATOM 673 C CA . LEU A 1 92 ? 41.263 27.753 58.172 1.00 20.77 147 LEU A CA 1
ATOM 674 C C . LEU A 1 92 ? 41.168 26.965 56.877 1.00 19.38 147 LEU A C 1
ATOM 675 O O . LEU A 1 92 ? 42.174 26.804 56.188 1.00 20.72 147 LEU A O 1
ATOM 680 N N . GLN A 1 93 ? 39.985 26.461 56.557 1.00 19.05 148 GLN A N 1
ATOM 681 C CA . GLN A 1 93 ? 39.808 25.745 55.306 1.00 19.07 148 GLN A CA 1
ATOM 682 C C . GLN A 1 93 ? 38.962 26.550 54.344 1.00 19.75 148 GLN A C 1
ATOM 683 O O . GLN A 1 93 ? 37.951 27.181 54.732 1.00 18.06 148 GLN A O 1
ATOM 689 N N . VAL A 1 94 ? 39.373 26.515 53.079 1.00 16.45 149 VAL A N 1
ATOM 690 C CA . VAL A 1 94 ? 38.724 27.270 52.021 1.00 14.28 149 VAL A CA 1
ATOM 691 C C . VAL A 1 94 ? 38.385 26.288 50.895 1.00 13.99 149 VAL A C 1
ATOM 692 O O . VAL A 1 94 ? 39.159 26.138 49.959 1.00 14.69 149 VAL A O 1
ATOM 696 N N . PRO A 1 95 ? 37.250 25.590 51.009 1.00 13.88 150 PRO A N 1
ATOM 697 C CA . PRO A 1 95 ? 36.841 24.660 49.972 1.00 14.08 150 PRO A CA 1
ATOM 698 C C . PRO A 1 95 ? 36.057 25.322 48.850 1.00 15.59 150 PRO A C 1
ATOM 699 O O . PRO A 1 95 ? 35.137 26.109 49.107 1.00 15.93 150 PRO A O 1
ATOM 711 N N . THR A 1 97 ? 34.166 24.346 44.901 1.00 13.52 152 THR A N 1
ATOM 712 C CA . THR A 1 97 ? 33.617 23.199 44.190 1.00 16.96 152 THR A CA 1
ATOM 713 C C . THR A 1 97 ? 33.236 23.597 42.774 1.00 17.18 152 THR A C 1
ATOM 714 O O . THR A 1 97 ? 32.757 24.702 42.532 1.00 16.47 152 THR A O 1
ATOM 718 N N . TYR A 1 98 ? 33.497 22.690 41.842 1.00 16.03 153 TYR A N 1
ATOM 719 C CA . TYR A 1 98 ? 33.198 22.874 40.453 1.00 16.92 153 TYR A CA 1
ATOM 720 C C . TYR A 1 98 ? 32.597 21.574 39.921 1.00 18.81 153 TYR A C 1
ATOM 721 O O . TYR A 1 98 ? 33.117 20.504 40.189 1.00 15.85 153 TYR A O 1
ATOM 730 N N . THR A 1 99 ? 31.495 21.680 39.186 1.00 19.16 154 THR A N 1
ATOM 731 C CA . THR A 1 99 ? 30.906 20.514 38.525 1.00 22.14 154 THR A CA 1
ATOM 732 C C . THR A 1 99 ? 31.066 20.688 37.021 1.00 23.20 154 THR A C 1
ATOM 733 O O . THR A 1 99 ? 30.715 21.740 36.465 1.00 25.07 154 THR A O 1
ATOM 737 N N . ASP A 1 100 ? 31.598 19.675 36.352 1.00 23.23 155 ASP A N 1
ATOM 738 C CA . ASP A 1 100 ? 31.726 19.777 34.907 1.00 24.84 155 ASP A CA 1
ATOM 739 C C . ASP A 1 100 ? 30.413 19.440 34.158 1.00 26.11 155 ASP A C 1
ATOM 740 O O . ASP A 1 100 ? 29.375 19.178 34.779 1.00 26.96 155 ASP A O 1
ATOM 745 N N . ALA A 1 101 ? 30.482 19.493 32.828 1.00 27.66 156 ALA A N 1
ATOM 746 C CA . ALA A 1 101 ? 29.367 19.151 31.937 1.00 28.98 156 ALA A CA 1
ATOM 747 C C . ALA A 1 101 ? 28.794 17.755 32.207 1.00 29.30 156 ALA A C 1
ATOM 748 O O . ALA A 1 101 ? 27.573 17.566 32.209 1.00 30.36 156 ALA A O 1
ATOM 750 N N . ALA A 1 102 ? 29.692 16.793 32.446 1.00 28.37 157 ALA A N 1
ATOM 751 C CA . ALA A 1 102 ? 29.343 15.390 32.666 1.00 27.23 157 ALA A CA 1
ATOM 752 C C . ALA A 1 102 ? 28.835 15.070 34.076 1.00 26.44 157 ALA A C 1
ATOM 753 O O . ALA A 1 102 ? 28.359 13.963 34.341 1.00 27.43 157 ALA A O 1
ATOM 755 N N . GLY A 1 103 ? 28.914 16.035 34.987 1.00 24.04 158 GLY A N 1
ATOM 756 C CA . GLY A 1 103 ? 28.396 15.815 36.321 1.00 21.77 158 GLY A CA 1
ATOM 757 C C . GLY A 1 103 ? 29.469 15.434 37.327 1.00 21.09 158 GLY A C 1
ATOM 758 O O . GLY A 1 103 ? 29.167 15.186 38.502 1.00 20.96 158 GLY A O 1
ATOM 759 N N . ASN A 1 104 ? 30.723 15.397 36.879 1.00 17.71 159 ASN A N 1
ATOM 760 C CA . ASN A 1 104 ? 31.839 15.097 37.786 1.00 17.72 159 ASN A CA 1
ATOM 761 C C . ASN A 1 104 ? 32.087 16.276 38.735 1.00 17.05 159 ASN A C 1
ATOM 762 O O . ASN A 1 104 ? 31.966 17.437 38.316 1.00 17.86 159 ASN A O 1
ATOM 767 N N . THR A 1 105 ? 32.461 15.982 39.986 1.00 15.82 160 THR A N 1
ATOM 768 C CA . THR A 1 105 ? 32.688 17.006 41.004 1.00 16.58 160 THR A CA 1
ATOM 769 C C . THR A 1 105 ? 34.169 17.116 41.393 1.00 15.81 160 THR A C 1
ATOM 770 O O . THR A 1 105 ? 34.809 16.116 41.738 1.00 14.71 160 THR A O 1
ATOM 774 N N . PHE A 1 106 ? 34.662 18.350 41.321 1.00 14.70 161 PHE A N 1
ATOM 775 C CA . PHE A 1 106 ? 36.049 18.703 41.610 1.00 13.43 161 PHE A CA 1
ATOM 776 C C . PHE A 1 106 ? 36.060 19.688 42.750 1.00 13.28 161 PHE A C 1
ATOM 777 O O . PHE A 1 106 ? 35.531 20.791 42.610 1.00 12.94 161 PHE A O 1
ATOM 785 N N . THR A 1 107 ? 36.634 19.278 43.881 1.00 11.40 162 THR A N 1
ATOM 786 C CA . THR A 1 107 ? 36.754 20.151 45.024 1.00 11.90 162 THR A CA 1
ATOM 787 C C . THR A 1 107 ? 38.216 20.517 45.227 1.00 11.71 162 THR A C 1
ATOM 788 O O . THR A 1 107 ? 39.068 19.653 45.265 1.00 13.84 162 THR A O 1
ATOM 792 N N . LYS A 1 108 ? 38.486 21.811 45.320 1.00 10.41 163 LYS A N 1
ATOM 793 C CA . LYS A 1 108 ? 39.830 22.315 45.599 1.00 10.57 163 LYS A CA 1
ATOM 794 C C . LYS A 1 108 ? 39.783 23.026 46.936 1.00 11.56 163 LYS A C 1
ATOM 795 O O . LYS A 1 108 ? 38.933 23.900 47.151 1.00 14.59 163 LYS A O 1
ATOM 801 N N . THR A 1 109 ? 40.669 22.641 47.841 1.00 9.74 164 THR A N 1
ATOM 802 C CA . THR A 1 109 ? 40.655 23.208 49.195 1.00 9.78 164 THR A CA 1
ATOM 803 C C . THR A 1 109 ? 42.002 23.770 49.557 1.00 10.94 164 THR A C 1
ATOM 804 O O . THR A 1 109 ? 43.004 23.068 49.473 1.00 10.54 164 THR A O 1
ATOM 808 N N . PHE A 1 110 ? 42.025 25.030 49.977 1.00 11.61 165 PHE A N 1
ATOM 809 C CA . PHE A 1 110 ? 43.194 25.610 50.600 1.00 10.79 165 PHE A CA 1
ATOM 810 C C . PHE A 1 110 ? 43.097 25.399 52.099 1.00 14.17 165 PHE A C 1
ATOM 811 O O . PHE A 1 110 ? 42.049 25.672 52.695 1.00 12.52 165 PHE A O 1
ATOM 819 N N . VAL A 1 111 ? 44.198 24.945 52.703 1.00 12.60 166 VAL A N 1
ATOM 820 C CA . VAL A 1 111 ? 44.228 24.804 54.163 1.00 13.55 166 VAL A CA 1
ATOM 821 C C . VAL A 1 111 ? 45.367 25.612 54.750 1.00 12.48 166 VAL A C 1
ATOM 822 O O . VAL A 1 111 ? 46.552 25.395 54.473 1.00 13.54 166 VAL A O 1
ATOM 826 N N . LEU A 1 112 ? 44.997 26.572 55.578 1.00 13.04 167 LEU A N 1
ATOM 827 C CA . LEU A 1 112 ? 45.995 27.423 56.209 1.00 13.67 167 LEU A CA 1
ATOM 828 C C . LEU A 1 112 ? 45.938 27.195 57.701 1.00 15.36 167 LEU A C 1
ATOM 829 O O . LEU A 1 112 ? 44.884 26.831 58.232 1.00 15.33 167 LEU A O 1
ATOM 834 N N . LYS A 1 113 ? 47.071 27.395 58.355 1.00 17.02 168 LYS A N 1
ATOM 835 C CA . LYS A 1 113 ? 47.185 27.219 59.786 1.00 19.43 168 LYS A CA 1
ATOM 836 C C . LYS A 1 113 ? 47.760 28.484 60.423 1.00 18.61 168 LYS A C 1
ATOM 837 O O . LYS A 1 113 ? 48.534 29.220 59.799 1.00 17.51 168 LYS A O 1
ATOM 843 N N . ARG A 1 114 ? 47.393 28.697 61.679 1.00 19.26 169 ARG A N 1
ATOM 844 C CA . ARG A 1 114 ? 47.871 29.825 62.471 1.00 20.18 169 ARG A CA 1
ATOM 845 C C . ARG A 1 114 ? 49.393 29.846 62.537 1.00 19.17 169 ARG A C 1
ATOM 846 O O . ARG A 1 114 ? 50.019 28.835 62.873 1.00 19.97 169 ARG A O 1
ATOM 854 N N . GLY A 1 115 ? 49.982 30.990 62.167 1.00 18.61 170 GLY A N 1
ATOM 855 C CA . GLY A 1 115 ? 51.437 31.188 62.191 1.00 19.22 170 GLY A CA 1
ATOM 856 C C . GLY A 1 115 ? 52.223 30.522 61.069 1.00 19.58 170 GLY A C 1
ATOM 857 O O . GLY A 1 115 ? 53.434 30.671 60.999 1.00 20.11 170 GLY A O 1
ATOM 858 N N . ASP A 1 116 ? 51.524 29.831 60.163 1.00 18.34 171 ASP A N 1
ATOM 859 C CA . ASP A 1 116 ? 52.154 28.945 59.156 1.00 19.48 171 ASP A CA 1
ATOM 860 C C . ASP A 1 116 ? 52.158 29.563 57.746 1.00 16.64 171 ASP A C 1
ATOM 861 O O . ASP A 1 116 ? 51.143 30.096 57.277 1.00 16.61 171 ASP A O 1
ATOM 866 N N . TYR A 1 117 ? 53.304 29.477 57.079 1.00 14.34 172 TYR A N 1
ATOM 867 C CA . TYR A 1 117 ? 53.472 29.944 55.692 1.00 13.58 172 TYR A CA 1
ATOM 868 C C . TYR A 1 117 ? 53.321 28.819 54.651 1.00 13.30 172 TYR A C 1
ATOM 869 O O . TYR A 1 117 ? 53.372 29.076 53.461 1.00 13.02 172 TYR A O 1
ATOM 878 N N . ALA A 1 118 ? 53.157 27.587 55.122 1.00 13.64 173 ALA A N 1
ATOM 879 C CA . ALA A 1 118 ? 52.850 26.464 54.255 1.00 12.21 173 ALA A CA 1
ATOM 880 C C . ALA A 1 118 ? 51.329 26.398 54.075 1.00 13.68 173 ALA A C 1
ATOM 881 O O . ALA A 1 118 ? 50.553 26.218 55.054 1.00 13.36 173 ALA A O 1
ATOM 883 N N . VAL A 1 119 ? 50.885 26.539 52.828 1.00 11.79 174 VAL A N 1
ATOM 884 C CA . VAL A 1 119 ? 49.456 26.428 52.551 1.00 10.39 174 VAL A CA 1
ATOM 885 C C . VAL A 1 119 ? 49.177 25.113 51.836 1.00 10.13 174 VAL A C 1
ATOM 886 O O . VAL A 1 119 ? 49.679 24.915 50.736 1.00 9.21 174 VAL A O 1
ATOM 890 N N . ASN A 1 120 ? 48.380 24.222 52.439 1.00 10.42 175 ASN A N 1
ATOM 891 C CA . ASN A 1 120 ? 47.991 23.004 51.717 1.00 12.60 175 ASN A CA 1
ATOM 892 C C . ASN A 1 120 ? 46.990 23.311 50.613 1.00 11.90 175 ASN A C 1
ATOM 893 O O . ASN A 1 120 ? 46.057 24.078 50.810 1.00 11.14 175 ASN A O 1
ATOM 898 N N . VAL A 1 121 ? 47.205 22.721 49.449 1.00 9.85 176 VAL A N 1
ATOM 899 C CA . VAL A 1 121 ? 46.281 22.813 48.347 1.00 10.05 176 VAL A CA 1
ATOM 900 C C . VAL A 1 121 ? 45.931 21.395 47.895 1.00 11.03 176 VAL A C 1
ATOM 901 O O . VAL A 1 121 ? 46.735 20.703 47.269 1.00 11.20 176 VAL A O 1
ATOM 905 N N . ASN A 1 122 ? 44.707 20.976 48.216 1.00 10.34 177 ASN A N 1
ATOM 906 C CA . ASN A 1 122 ? 44.338 19.583 48.068 1.00 11.74 177 ASN A CA 1
ATOM 907 C C . ASN A 1 122 ? 43.084 19.490 47.215 1.00 10.75 177 ASN A C 1
ATOM 908 O O . ASN A 1 122 ? 42.292 20.430 47.206 1.00 11.94 177 ASN A O 1
ATOM 913 N N . TYR A 1 123 ? 42.932 18.385 46.493 1.00 11.20 178 TYR A N 1
ATOM 914 C CA . TYR A 1 123 ? 41.797 18.191 45.589 1.00 10.81 178 TYR A CA 1
ATOM 915 C C . TYR A 1 123 ? 41.096 16.887 45.907 1.00 11.08 178 TYR A C 1
ATOM 916 O O . TYR A 1 123 ? 41.702 15.926 46.418 1.00 9.55 178 TYR A O 1
ATOM 925 N N . ASN A 1 124 ? 39.809 16.870 45.585 1.00 12.13 179 ASN A N 1
ATOM 926 C CA . ASN A 1 124 ? 39.017 15.661 45.587 1.00 13.51 179 ASN A CA 1
ATOM 927 C C . ASN A 1 124 ? 38.281 15.628 44.256 1.00 12.29 179 ASN A C 1
ATOM 928 O O . ASN A 1 124 ? 37.711 16.638 43.831 1.00 13.53 179 ASN A O 1
ATOM 933 N N . VAL A 1 125 ? 38.329 14.486 43.587 1.00 12.63 180 VAL A N 1
ATOM 934 C CA . VAL A 1 125 ? 37.674 14.286 42.310 1.00 14.01 180 VAL A CA 1
ATOM 935 C C . VAL A 1 125 ? 36.635 13.158 42.440 1.00 14.48 180 VAL A C 1
ATOM 936 O O . VAL A 1 125 ? 36.999 12.019 42.696 1.00 16.22 180 VAL A O 1
ATOM 940 N N . GLN A 1 126 ? 35.360 13.481 42.238 1.00 14.33 181 GLN A N 1
ATOM 941 C CA . GLN A 1 126 ? 34.328 12.448 42.199 1.00 16.48 181 GLN A CA 1
ATOM 942 C C . GLN A 1 126 ? 33.905 12.155 40.760 1.00 15.68 181 GLN A C 1
ATOM 943 O O . GLN A 1 126 ? 33.392 13.029 40.066 1.00 14.60 181 GLN A O 1
ATOM 949 N N . ASN A 1 127 ? 34.144 10.929 40.310 1.00 16.31 182 ASN A N 1
ATOM 950 C CA . ASN A 1 127 ? 33.830 10.546 38.931 1.00 16.26 182 ASN A CA 1
ATOM 951 C C . ASN A 1 127 ? 32.375 10.059 38.833 1.00 18.36 182 ASN A C 1
ATOM 952 O O . ASN A 1 127 ? 32.025 8.989 39.351 1.00 18.62 182 ASN A O 1
ATOM 957 N N . ALA A 1 128 ? 31.524 10.856 38.195 1.00 20.02 183 ALA A N 1
ATOM 958 C CA . ALA A 1 128 ? 30.106 10.474 38.052 1.00 21.46 183 ALA A CA 1
ATOM 959 C C . ALA A 1 128 ? 29.813 9.822 36.700 1.00 23.44 183 ALA A C 1
ATOM 960 O O . ALA A 1 128 ? 28.679 9.441 36.418 1.00 23.49 183 ALA A O 1
ATOM 962 N N . GLY A 1 129 ? 30.837 9.670 35.864 1.00 23.69 184 GLY A N 1
ATOM 963 C CA . GLY A 1 129 ? 30.627 9.183 34.504 1.00 25.03 184 GLY A CA 1
ATOM 964 C C . GLY A 1 129 ? 30.982 7.734 34.266 1.00 25.04 184 GLY A C 1
ATOM 965 O O . GLY A 1 129 ? 31.060 6.937 35.205 1.00 24.78 184 GLY A O 1
ATOM 966 N N . GLU A 1 130 ? 31.205 7.389 32.993 1.00 27.47 185 GLU A N 1
ATOM 967 C CA . GLU A 1 130 ? 31.365 5.980 32.608 1.00 27.49 185 GLU A CA 1
ATOM 968 C C . GLU A 1 130 ? 32.778 5.588 32.196 1.00 26.54 185 GLU A C 1
ATOM 969 O O . GLU A 1 130 ? 33.092 4.398 32.064 1.00 27.10 185 GLU A O 1
ATOM 971 N N . LYS A 1 131 ? 33.628 6.594 32.006 1.00 24.47 186 LYS A N 1
ATOM 972 C CA . LYS A 1 131 ? 35.006 6.379 31.611 1.00 23.41 186 LYS A CA 1
ATOM 973 C C . LYS A 1 131 ? 35.913 6.745 32.791 1.00 21.30 186 LYS A C 1
ATOM 974 O O . LYS A 1 131 ? 35.536 7.582 33.607 1.00 18.92 186 LYS A O 1
ATOM 980 N N . PRO A 1 132 ? 37.088 6.099 32.908 1.00 22.09 187 PRO A N 1
ATOM 981 C CA . PRO A 1 132 ? 38.013 6.577 33.928 1.00 20.54 187 PRO A CA 1
ATOM 982 C C . PRO A 1 132 ? 38.437 8.017 33.615 1.00 19.60 187 PRO A C 1
ATOM 983 O O . PRO A 1 132 ? 38.495 8.400 32.431 1.00 19.81 187 PRO A O 1
ATOM 987 N N . LEU A 1 133 ? 38.676 8.805 34.668 1.00 16.56 188 LEU A N 1
ATOM 988 C CA . LEU A 1 133 ? 39.190 10.172 34.530 1.00 14.80 188 LEU A CA 1
ATOM 989 C C . LEU A 1 133 ? 40.679 10.192 34.821 1.00 14.10 188 LEU A C 1
ATOM 990 O O . LEU A 1 133 ? 41.125 9.752 35.895 1.00 15.56 188 LEU A O 1
ATOM 995 N N . GLU A 1 134 ? 41.451 10.671 33.858 1.00 12.76 189 GLU A N 1
ATOM 996 C CA . GLU A 1 134 ? 42.888 10.691 34.013 1.00 13.66 189 GLU A CA 1
ATOM 997 C C . GLU A 1 134 ? 43.242 12.119 34.405 1.00 13.34 189 GLU A C 1
ATOM 998 O O . GLU A 1 134 ? 42.948 13.063 33.657 1.00 12.52 189 GLU A O 1
ATOM 1004 N N . ILE A 1 135 ? 43.860 12.270 35.578 1.00 11.34 190 ILE A N 1
ATOM 1005 C CA . ILE A 1 135 ? 44.079 13.586 36.160 1.00 12.00 190 ILE A CA 1
ATOM 1006 C C . ILE A 1 135 ? 45.500 13.730 36.698 1.00 12.31 190 ILE A C 1
ATOM 1007 O O . ILE A 1 135 ? 45.992 12.844 37.410 1.00 11.82 190 ILE A O 1
ATOM 1012 N N . SER A 1 136 ? 46.133 14.855 36.343 1.00 10.74 191 SER A N 1
ATOM 1013 C CA . SER A 1 136 ? 47.408 15.285 36.961 1.00 12.44 191 SER A CA 1
ATOM 1014 C C . SER A 1 136 ? 47.197 16.612 37.684 1.00 11.87 191 SER A C 1
ATOM 1015 O O . SER A 1 136 ? 46.543 17.516 37.159 1.00 16.13 191 SER A O 1
ATOM 1018 N N . SER A 1 137 ? 47.771 16.765 38.863 1.00 12.08 192 SER A N 1
ATOM 1019 C CA . SER A 1 137 ? 47.778 18.108 39.441 1.00 11.54 192 SER A CA 1
ATOM 1020 C C . SER A 1 137 ? 49.010 18.843 38.950 1.00 9.14 192 SER A C 1
ATOM 1021 O O . SER A 1 137 ? 49.984 18.207 38.490 1.00 8.15 192 SER A O 1
ATOM 1024 N N . PHE A 1 138 ? 48.955 20.171 39.011 1.00 8.68 193 PHE A N 1
ATOM 1025 C CA . PHE A 1 138 ? 50.088 21.013 38.622 1.00 7.58 193 PHE A CA 1
ATOM 1026 C C . PHE A 1 138 ? 50.157 22.182 39.620 1.00 7.49 193 PHE A C 1
ATOM 1027 O O . PHE A 1 138 ? 49.121 22.566 40.241 1.00 8.43 193 PHE A O 1
ATOM 1035 N N . GLY A 1 139 ? 51.345 22.730 39.774 1.00 6.36 194 GLY A N 1
ATOM 1036 C CA . GLY A 1 139 ? 51.550 24.003 40.472 1.00 7.35 194 GLY A CA 1
ATOM 1037 C C . GLY A 1 139 ? 52.583 24.763 39.663 1.00 9.72 194 GLY A C 1
ATOM 1038 O O . GLY A 1 139 ? 53.627 24.206 39.308 1.00 10.54 194 GLY A O 1
ATOM 1039 N N . GLN A 1 140 ? 52.295 26.021 39.370 1.00 8.76 195 GLN A N 1
ATOM 1040 C CA . GLN A 1 140 ? 53.212 26.849 38.598 1.00 8.47 195 GLN A CA 1
ATOM 1041 C C . GLN A 1 140 ? 53.430 28.185 39.334 1.00 9.05 195 GLN A C 1
ATOM 1042 O O . GLN A 1 140 ? 52.487 28.716 39.947 1.00 9.52 195 GLN A O 1
ATOM 1048 N N . LEU A 1 141 ? 54.676 28.677 39.325 1.00 9.79 196 LEU A N 1
ATOM 1049 C CA . LEU A 1 141 ? 55.016 29.994 39.849 1.00 8.10 196 LEU A CA 1
ATOM 1050 C C . LEU A 1 141 ? 55.389 30.781 38.616 1.00 8.85 196 LEU A C 1
ATOM 1051 O O . LEU A 1 141 ? 56.258 30.336 37.866 1.00 8.39 196 LEU A O 1
ATOM 1056 N N . LYS A 1 142 ? 54.678 31.883 38.333 1.00 10.75 197 LYS A N 1
ATOM 1057 C CA . LYS A 1 142 ? 55.053 32.733 37.193 1.00 8.74 197 LYS A CA 1
ATOM 1058 C C . LYS A 1 142 ? 55.388 34.155 37.683 1.00 10.83 197 LYS A C 1
ATOM 1059 O O . LYS A 1 142 ? 54.776 34.632 38.630 1.00 9.46 197 LYS A O 1
ATOM 1065 N N . GLN A 1 143 ? 56.376 34.798 37.065 1.00 11.52 198 GLN A N 1
ATOM 1066 C CA . GLN A 1 143 ? 56.835 36.100 37.530 1.00 11.82 198 GLN A CA 1
ATOM 1067 C C . GLN A 1 143 ? 57.503 36.889 36.418 1.00 12.96 198 GLN A C 1
ATOM 1068 O O . GLN A 1 143 ? 58.209 36.326 35.586 1.00 12.47 198 GLN A O 1
ATOM 1074 N N . SER A 1 144 ? 57.286 38.206 36.432 1.00 12.60 199 SER A N 1
ATOM 1075 C CA . SER A 1 144 ? 57.995 39.109 35.522 1.00 15.09 199 SER A CA 1
ATOM 1076 C C . SER A 1 144 ? 59.494 38.942 35.714 1.00 16.35 199 SER A C 1
ATOM 1077 O O . SER A 1 144 ? 59.976 38.958 36.837 1.00 18.89 199 SER A O 1
ATOM 1080 N N . ILE A 1 145 ? 60.216 38.779 34.613 1.00 19.95 200 ILE A N 1
ATOM 1081 C CA . ILE A 1 145 ? 61.674 38.563 34.640 1.00 23.27 200 ILE A CA 1
ATOM 1082 C C . ILE A 1 145 ? 62.429 39.806 35.154 1.00 25.89 200 ILE A C 1
ATOM 1083 O O . ILE A 1 145 ? 63.365 39.694 35.958 1.00 26.03 200 ILE A O 1
ATOM 1088 N N . THR A 1 146 ? 62.002 40.983 34.708 1.00 28.44 201 THR A N 1
ATOM 1089 C CA . THR A 1 146 ? 62.600 42.229 35.184 1.00 30.79 201 THR A CA 1
ATOM 1090 C C . THR A 1 146 ? 61.657 42.942 36.152 1.00 32.17 201 THR A C 1
ATOM 1091 O O . THR A 1 146 ? 60.475 43.110 35.858 1.00 31.89 201 THR A O 1
ATOM 1095 N N . LEU A 1 147 ? 62.194 43.359 37.296 1.00 34.25 202 LEU A N 1
ATOM 1096 C CA . LEU A 1 147 ? 61.428 44.033 38.355 1.00 37.58 202 LEU A CA 1
ATOM 1097 C C . LEU A 1 147 ? 60.942 45.444 37.960 1.00 40.07 202 LEU A C 1
ATOM 1098 O O . LEU A 1 147 ? 61.639 46.152 37.226 1.00 41.55 202 LEU A O 1
ATOM 1103 N N . PRO A 1 148 ? 59.746 45.852 38.449 1.00 42.14 203 PRO A N 1
ATOM 1104 C CA . PRO A 1 148 ? 59.252 47.228 38.276 1.00 43.17 203 PRO A CA 1
ATOM 1105 C C . PRO A 1 148 ? 60.137 48.261 38.977 1.00 43.85 203 PRO A C 1
ATOM 1106 O O . PRO A 1 148 ? 60.765 47.946 39.995 1.00 45.37 203 PRO A O 1
ATOM 1110 N N . THR A 1 162 ? 70.876 36.978 48.003 1.00 35.13 217 THR A N 1
ATOM 1111 C CA . THR A 1 162 ? 70.700 37.971 46.946 1.00 34.50 217 THR A CA 1
ATOM 1112 C C . THR A 1 162 ? 70.185 37.413 45.620 1.00 33.37 217 THR A C 1
ATOM 1113 O O . THR A 1 162 ? 69.565 38.150 44.836 1.00 33.79 217 THR A O 1
ATOM 1114 N N . PHE A 1 163 ? 70.441 36.127 45.349 1.00 31.07 218 PHE A N 1
ATOM 1115 C CA . PHE A 1 163 ? 69.976 35.497 44.096 1.00 28.25 218 PHE A CA 1
ATOM 1116 C C . PHE A 1 163 ? 68.457 35.631 43.933 1.00 26.11 218 PHE A C 1
ATOM 1117 O O . PHE A 1 163 ? 67.687 35.223 44.818 1.00 25.74 218 PHE A O 1
ATOM 1125 N N . ARG A 1 164 ? 68.053 36.218 42.806 1.00 24.27 219 ARG A N 1
ATOM 1126 C CA . ARG A 1 164 ? 66.660 36.243 42.384 1.00 21.05 219 ARG A CA 1
ATOM 1127 C C . ARG A 1 164 ? 66.474 35.386 41.132 1.00 19.52 219 ARG A C 1
ATOM 1128 O O . ARG A 1 164 ? 67.069 35.652 40.090 1.00 19.10 219 ARG A O 1
ATOM 1136 N N . GLY A 1 165 ? 65.642 34.364 41.236 1.00 16.45 220 GLY A N 1
ATOM 1137 C CA . GLY A 1 165 ? 65.460 33.441 40.112 1.00 13.60 220 GLY A CA 1
ATOM 1138 C C . GLY A 1 165 ? 64.702 32.233 40.613 1.00 11.75 220 GLY A C 1
ATOM 1139 O O . GLY A 1 165 ? 63.939 32.339 41.552 1.00 10.53 220 GLY A O 1
ATOM 1140 N N . ALA A 1 166 ? 64.917 31.092 39.975 1.00 10.83 221 ALA A N 1
ATOM 1141 C CA . ALA A 1 166 ? 64.172 29.880 40.357 1.00 10.19 221 ALA A CA 1
ATOM 1142 C C . ALA A 1 166 ? 65.129 28.840 40.892 1.00 8.94 221 ALA A C 1
ATOM 1143 O O . ALA A 1 166 ? 66.374 28.951 40.781 1.00 11.67 221 ALA A O 1
ATOM 1145 N N . ALA A 1 167 ? 64.547 27.828 41.509 1.00 9.24 222 ALA A N 1
ATOM 1146 C CA . ALA A 1 167 ? 65.299 26.689 42.018 1.00 9.60 222 ALA A CA 1
ATOM 1147 C C . ALA A 1 167 ? 64.402 25.463 42.007 1.00 7.65 222 ALA A C 1
ATOM 1148 O O . ALA A 1 167 ? 63.158 25.557 41.892 1.00 6.08 222 ALA A O 1
ATOM 1150 N N . TYR A 1 168 ? 65.038 24.309 42.117 1.00 9.48 223 TYR A N 1
ATOM 1151 C CA . TYR A 1 168 ? 64.294 23.080 42.312 1.00 7.98 223 TYR A CA 1
ATOM 1152 C C . TYR A 1 168 ? 65.151 22.056 43.041 1.00 8.25 223 TYR A C 1
ATOM 1153 O O . TYR A 1 168 ? 66.366 22.253 43.245 1.00 8.45 223 TYR A O 1
ATOM 1162 N N . SER A 1 169 ? 64.498 20.957 43.393 1.00 8.82 224 SER A N 1
ATOM 1163 C CA . SER A 1 169 ? 65.122 19.848 44.105 1.00 9.46 224 SER A CA 1
ATOM 1164 C C . SER A 1 169 ? 64.511 18.538 43.658 1.00 9.91 224 SER A C 1
ATOM 1165 O O . SER A 1 169 ? 63.289 18.438 43.411 1.00 10.25 224 SER A O 1
ATOM 1168 N N . THR A 1 170 ? 65.367 17.527 43.537 1.00 9.38 225 THR A N 1
ATOM 1169 C CA . THR A 1 170 ? 64.942 16.158 43.373 1.00 10.36 225 THR A CA 1
ATOM 1170 C C . THR A 1 170 ? 65.719 15.356 44.424 1.00 11.86 225 THR A C 1
ATOM 1171 O O . THR A 1 170 ? 66.718 15.842 44.930 1.00 11.50 225 THR A O 1
ATOM 1175 N N . PRO A 1 171 ? 65.241 14.145 44.770 1.00 12.92 226 PRO A N 1
ATOM 1176 C CA . PRO A 1 171 ? 65.956 13.312 45.760 1.00 12.97 226 PRO A CA 1
ATOM 1177 C C . PRO A 1 171 ? 67.451 13.114 45.433 1.00 15.56 226 PRO A C 1
ATOM 1178 O O . PRO A 1 171 ? 68.286 13.061 46.347 1.00 15.06 226 PRO A O 1
ATOM 1182 N N . ASP A 1 172 ? 67.762 13.052 44.142 1.00 15.79 227 ASP A N 1
ATOM 1183 C CA . ASP A 1 172 ? 69.115 12.865 43.632 1.00 20.97 227 ASP A CA 1
ATOM 1184 C C . ASP A 1 172 ? 69.950 14.131 43.619 1.00 19.24 227 ASP A C 1
ATOM 1185 O O . ASP A 1 172 ? 71.099 14.140 44.074 1.00 20.53 227 ASP A O 1
ATOM 1190 N N . GLU A 1 173 ? 69.382 15.197 43.065 1.00 17.89 228 GLU A N 1
ATOM 1191 C CA . GLU A 1 173 ? 70.137 16.446 42.877 1.00 16.93 228 GLU A CA 1
ATOM 1192 C C . GLU A 1 173 ? 70.096 17.409 44.077 1.00 16.03 228 GLU A C 1
ATOM 1193 O O . GLU A 1 173 ? 71.017 18.213 44.265 1.00 15.53 228 GLU A O 1
ATOM 1199 N N . LYS A 1 174 ? 69.038 17.304 44.868 1.00 13.66 229 LYS A N 1
ATOM 1200 C CA . LYS A 1 174 ? 68.875 18.018 46.142 1.00 11.22 22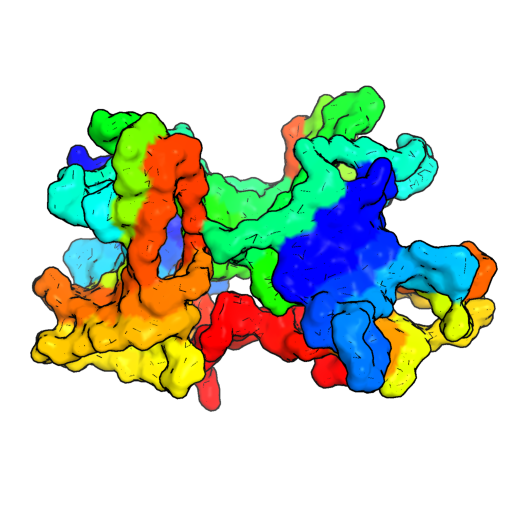9 LYS A CA 1
ATOM 1201 C C . LYS A 1 174 ? 68.714 19.519 46.065 1.00 9.97 229 LYS A C 1
ATOM 1202 O O . LYS A 1 174 ? 67.873 20.069 46.773 1.00 11.40 229 LYS A O 1
ATOM 1208 N N . TYR A 1 175 ? 69.489 20.188 45.214 1.00 10.16 230 TYR A N 1
ATOM 1209 C CA . TYR A 1 175 ? 69.372 21.644 45.059 1.00 9.61 230 TYR A CA 1
ATOM 1210 C C . TYR A 1 175 ? 69.900 22.074 43.732 1.00 11.03 230 TYR A C 1
ATOM 1211 O O . TYR A 1 175 ? 70.999 21.659 43.327 1.00 10.17 230 TYR A O 1
ATOM 1220 N N . GLU A 1 176 ? 69.130 22.908 43.041 1.00 10.66 231 GLU A N 1
ATOM 1221 C CA . GLU A 1 176 ? 69.607 23.437 41.782 1.00 13.43 231 GLU A CA 1
ATOM 1222 C C . GLU A 1 176 ? 68.976 24.779 41.535 1.00 12.97 231 GLU A C 1
ATOM 1223 O O . GLU A 1 176 ? 67.771 24.928 41.706 1.00 13.65 231 GLU A O 1
ATOM 1229 N N . LYS A 1 177 ? 69.786 25.741 41.091 1.00 12.56 232 LYS A N 1
ATOM 1230 C CA . LYS A 1 177 ? 69.234 27.029 40.684 1.00 14.78 232 LYS A CA 1
ATOM 1231 C C . LYS A 1 177 ? 68.928 27.003 39.193 1.00 13.52 232 LYS A C 1
ATOM 1232 O O . LYS A 1 177 ? 69.521 26.246 38.413 1.00 15.09 232 LYS A O 1
ATOM 1238 N N . TYR A 1 178 ? 67.986 27.830 38.786 1.00 13.01 233 TYR A N 1
ATOM 1239 C CA . TYR A 1 178 ? 67.695 27.949 37.388 1.00 10.44 233 TYR A CA 1
ATOM 1240 C C . TYR A 1 178 ? 67.510 29.433 37.142 1.00 10.94 233 TYR A C 1
ATOM 1241 O O . TYR A 1 178 ? 66.586 30.024 37.679 1.00 11.51 233 TYR A O 1
ATOM 1250 N N . LYS A 1 179 ? 68.384 30.033 36.333 1.00 12.67 234 LYS A N 1
ATOM 1251 C CA . LYS A 1 179 ? 68.374 31.496 36.158 1.00 14.59 234 LYS A CA 1
ATOM 1252 C C . LYS A 1 179 ? 67.272 31.996 35.259 1.00 13.55 234 LYS A C 1
ATOM 1253 O O . LYS A 1 179 ? 66.973 31.393 34.218 1.00 11.36 234 LYS A O 1
ATOM 1259 N N . PHE A 1 180 ? 66.728 33.149 35.609 1.00 12.20 235 PHE A N 1
ATOM 1260 C CA . PHE A 1 180 ? 65.695 33.772 34.774 1.00 14.04 235 PHE A CA 1
ATOM 1261 C C . PHE A 1 180 ? 66.236 34.088 33.363 1.00 14.93 235 PHE A C 1
ATOM 1262 O O . PHE A 1 180 ? 65.501 34.009 32.386 1.00 16.37 235 PHE A O 1
ATOM 1270 N N . ASP A 1 181 ? 67.528 34.409 33.273 1.00 17.50 236 ASP A N 1
ATOM 1271 C CA . ASP A 1 181 ? 68.183 34.697 31.977 1.00 18.99 236 ASP A CA 1
ATOM 1272 C C . ASP A 1 181 ? 68.168 33.473 31.063 1.00 16.69 236 ASP A C 1
ATOM 1273 O O . ASP A 1 181 ? 68.062 33.602 29.850 1.00 16.07 236 ASP A O 1
ATOM 1278 N N . THR A 1 182 ? 68.282 32.293 31.663 1.00 13.96 237 THR A N 1
ATOM 1279 C CA . THR A 1 182 ? 68.305 31.043 30.908 1.00 13.90 237 THR A CA 1
ATOM 1280 C C . THR A 1 182 ? 66.914 30.822 30.318 1.00 12.13 237 THR A C 1
ATOM 1281 O O . THR A 1 182 ? 66.781 30.538 29.120 1.00 11.87 237 THR A O 1
ATOM 1285 N N . ILE A 1 183 ? 65.897 31.021 31.156 1.00 10.28 238 ILE A N 1
ATOM 1286 C CA . ILE A 1 183 ? 64.496 30.917 30.727 1.00 11.08 238 ILE A CA 1
ATOM 1287 C C . ILE A 1 183 ? 64.234 31.930 29.616 1.00 12.51 238 ILE A C 1
ATOM 1288 O O . ILE A 1 183 ? 63.602 31.582 28.629 1.00 13.03 238 ILE A O 1
ATOM 1293 N N . ALA A 1 184 ? 64.726 33.167 29.775 1.00 12.89 239 ALA A N 1
ATOM 1294 C CA . ALA A 1 184 ? 64.533 34.208 28.738 1.00 14.56 239 ALA A CA 1
ATOM 1295 C C . ALA A 1 184 ? 65.194 33.844 27.398 1.00 16.03 239 ALA A C 1
ATOM 1296 O O . ALA A 1 184 ? 64.758 34.304 26.336 1.00 18.42 239 ALA A O 1
ATOM 1298 N N . ASP A 1 185 ? 66.239 33.024 27.458 1.00 15.89 240 ASP A N 1
ATOM 1299 C CA . ASP A 1 185 ? 66.956 32.524 26.281 1.00 17.99 240 ASP A CA 1
ATOM 1300 C C . ASP A 1 185 ? 66.279 31.288 25.693 1.00 16.17 240 ASP A C 1
ATOM 1301 O O . ASP A 1 185 ? 66.820 30.658 24.772 1.00 16.13 240 ASP A O 1
ATOM 1306 N N . ASN A 1 186 ? 65.119 30.933 26.247 1.00 15.38 241 ASN A N 1
ATOM 1307 C CA . ASN A 1 186 ? 64.338 29.762 25.805 1.00 15.01 241 ASN A CA 1
ATOM 1308 C C . ASN A 1 186 ? 65.046 28.429 25.927 1.00 13.99 241 ASN A C 1
ATOM 1309 O O . ASN A 1 186 ? 64.819 27.541 25.112 1.00 14.74 241 ASN A O 1
ATOM 1314 N N . GLU A 1 187 ? 65.895 28.296 26.940 1.00 12.00 242 GLU A N 1
ATOM 1315 C CA . GLU A 1 187 ? 66.494 27.014 27.315 1.00 12.07 242 GLU A CA 1
ATOM 1316 C C . GLU A 1 187 ? 65.828 26.651 28.634 1.00 10.75 242 GLU A C 1
ATOM 1317 O O . GLU A 1 187 ? 66.080 27.284 29.651 1.00 12.46 242 GLU A O 1
ATOM 1323 N N . ASN A 1 188 ? 64.933 25.672 28.596 1.00 8.70 243 ASN A N 1
ATOM 1324 C CA . ASN A 1 188 ? 64.075 25.393 29.744 1.00 9.87 243 ASN A CA 1
ATOM 1325 C C . ASN A 1 188 ? 64.316 24.027 30.360 1.00 10.12 243 ASN A C 1
ATOM 1326 O O . ASN A 1 188 ? 64.858 23.122 29.724 1.00 9.87 243 ASN A O 1
ATOM 1331 N N . LEU A 1 189 ? 63.921 23.911 31.615 1.00 8.41 244 LEU A N 1
ATOM 1332 C CA . LEU A 1 189 ? 63.987 22.656 32.351 1.00 8.37 244 LEU A CA 1
ATOM 1333 C C . LEU A 1 189 ? 62.894 21.689 31.905 1.00 7.84 244 LEU A C 1
ATOM 1334 O O . LEU A 1 189 ? 61.769 22.104 31.603 1.00 8.15 244 LEU A O 1
ATOM 1339 N N . ASN A 1 190 ? 63.202 20.391 31.977 1.00 9.23 245 ASN A N 1
ATOM 1340 C CA . ASN A 1 190 ? 62.231 19.330 31.734 1.00 9.76 245 ASN A CA 1
ATOM 1341 C C . ASN A 1 190 ? 62.813 18.053 32.334 1.00 10.72 245 ASN A C 1
ATOM 1342 O O . ASN A 1 190 ? 63.486 17.289 31.662 1.00 9.20 245 ASN A O 1
ATOM 1347 N N . ILE A 1 191 ? 62.633 17.894 33.630 1.00 8.92 246 ILE A N 1
ATOM 1348 C CA . ILE A 1 191 ? 63.164 16.711 34.318 1.00 9.46 246 ILE A CA 1
ATOM 1349 C C . ILE A 1 191 ? 62.063 16.008 35.070 1.00 11.09 246 ILE A C 1
ATOM 1350 O O . ILE A 1 191 ? 61.098 16.645 35.465 1.00 10.88 246 ILE A O 1
ATOM 1355 N N . SER A 1 192 ? 62.211 14.699 35.279 1.00 9.11 247 SER A N 1
ATOM 1356 C CA . SER A 1 192 ? 61.180 13.974 36.004 1.00 8.01 247 SER A CA 1
ATOM 1357 C C . SER A 1 192 ? 61.781 13.233 37.156 1.00 10.68 247 SER A C 1
ATOM 1358 O O . SER A 1 192 ? 62.892 12.674 37.056 1.00 11.02 247 SER A O 1
ATOM 1361 N N . SER A 1 193 ? 61.092 13.261 38.285 1.00 9.88 248 SER A N 1
ATOM 1362 C CA . SER A 1 193 ? 61.572 12.565 39.459 1.00 11.46 248 SER A CA 1
ATOM 1363 C C . SER A 1 193 ? 60.446 12.280 40.441 1.00 10.72 248 SER A C 1
ATOM 1364 O O . SER A 1 193 ? 59.467 13.044 40.544 1.00 11.17 248 SER A O 1
ATOM 1367 N N . LYS A 1 194 ? 60.595 11.212 41.225 1.00 10.68 249 LYS A N 1
ATOM 1368 C CA . LYS A 1 194 ? 59.750 11.094 42.423 1.00 12.88 249 LYS A CA 1
ATOM 1369 C C . LYS A 1 194 ? 60.115 12.206 43.372 1.00 10.64 249 LYS A C 1
ATOM 1370 O O . LYS A 1 194 ? 61.265 12.678 43.358 1.00 12.73 249 LYS A O 1
ATOM 1376 N N . GLY A 1 195 ? 59.148 12.605 44.194 1.00 9.79 250 GLY A N 1
ATOM 1377 C CA . GLY A 1 195 ? 59.305 13.662 45.216 1.00 10.56 250 GLY A CA 1
ATOM 1378 C C . GLY A 1 195 ? 59.727 14.985 44.575 1.00 10.07 250 GLY A C 1
ATOM 1379 O O . GLY A 1 195 ? 59.389 15.234 43.433 1.00 11.38 250 GLY A O 1
ATOM 1380 N N . GLY A 1 196 ? 60.467 15.808 45.305 1.00 11.31 251 GLY A N 1
ATOM 1381 C CA . GLY A 1 196 ? 60.993 17.065 44.753 1.00 9.19 251 GLY A CA 1
ATOM 1382 C C . GLY A 1 196 ? 60.090 18.277 44.926 1.00 9.48 251 GLY A C 1
ATOM 1383 O O . GLY A 1 196 ? 58.951 18.171 45.405 1.00 8.60 251 GLY A O 1
ATOM 1384 N N . TRP A 1 197 ? 60.587 19.429 44.500 1.00 8.54 252 TRP A N 1
ATOM 1385 C CA . TRP A 1 197 ? 59.825 20.677 44.610 1.00 7.04 252 TRP A CA 1
ATOM 1386 C C . TRP A 1 197 ? 60.408 21.690 43.644 1.00 7.59 252 TRP A C 1
ATOM 1387 O O . TRP A 1 197 ? 61.522 21.509 43.155 1.00 7.64 252 TRP A O 1
ATOM 1398 N N . VAL A 1 198 ? 59.647 22.743 43.368 1.00 6.39 253 VAL A N 1
ATOM 1399 C CA . VAL A 1 198 ? 60.141 23.887 42.605 1.00 6.84 253 VAL A CA 1
ATOM 1400 C C . VAL A 1 198 ? 59.868 25.166 43.372 1.00 8.06 253 VAL A C 1
ATOM 1401 O O . VAL A 1 198 ? 58.932 25.212 44.198 1.00 7.16 253 VAL A O 1
ATOM 1405 N N . ALA A 1 199 ? 60.693 26.192 43.088 1.00 8.31 254 ALA A N 1
ATOM 1406 C CA . ALA A 1 199 ? 60.620 27.427 43.836 1.00 7.99 254 ALA A CA 1
ATOM 1407 C C . ALA A 1 199 ? 61.042 28.649 43.029 1.00 8.75 254 ALA A C 1
ATOM 1408 O O . ALA A 1 199 ? 61.745 28.541 42.014 1.00 8.51 254 ALA A O 1
ATOM 1418 N N . LEU A 1 201 ? 62.892 32.371 44.102 1.00 11.57 256 LEU A N 1
ATOM 1419 C CA . LEU A 1 201 ? 63.686 32.872 45.218 1.00 13.22 256 LEU A CA 1
ATOM 1420 C C . LEU A 1 201 ? 63.905 34.358 45.118 1.00 13.68 256 LEU A C 1
ATOM 1421 O O . LEU A 1 201 ? 64.040 34.908 44.017 1.00 11.17 256 LEU A O 1
ATOM 1426 N N . GLN A 1 202 ? 64.058 34.970 46.293 1.00 16.00 257 GLN A N 1
ATOM 1427 C CA . GLN A 1 202 ? 64.586 36.325 46.419 1.00 16.94 257 GLN A CA 1
ATOM 1428 C C . GLN A 1 202 ? 65.199 36.439 47.820 1.00 17.35 257 GLN A C 1
ATOM 1429 O O . GLN A 1 202 ? 65.091 35.512 48.622 1.00 14.09 257 GLN A O 1
ATOM 1435 N N . GLN A 1 203 ? 65.837 37.571 48.126 1.00 19.32 258 GLN A N 1
ATOM 1436 C CA . GLN A 1 203 ? 66.406 37.744 49.464 1.00 21.48 258 GLN A CA 1
ATOM 1437 C C . GLN A 1 203 ? 65.311 37.586 50.526 1.00 20.39 258 GLN A C 1
ATOM 1438 O O . GLN A 1 203 ? 64.278 38.256 50.460 1.00 22.05 258 GLN A O 1
ATOM 1444 N N . TYR A 1 204 ? 65.519 36.634 51.445 1.00 21.79 259 TYR A N 1
ATOM 1445 C CA . TYR A 1 204 ? 64.661 36.366 52.628 1.00 21.27 259 TYR A CA 1
ATOM 1446 C C . TYR A 1 204 ? 63.316 35.661 52.409 1.00 19.40 259 TYR A C 1
ATOM 1447 O O . TYR A 1 204 ? 62.694 35.233 53.380 1.00 17.32 259 TYR A O 1
ATOM 1456 N N . PHE A 1 205 ? 62.846 35.576 51.171 1.00 17.81 260 PHE A N 1
ATOM 1457 C CA . PHE A 1 205 ? 61.555 34.938 50.924 1.00 17.53 260 PHE A CA 1
ATOM 1458 C C . PHE A 1 205 ? 61.632 33.956 49.764 1.00 16.73 260 PHE A C 1
ATOM 1459 O O . PHE A 1 205 ? 62.443 34.130 48.848 1.00 15.77 260 PHE A O 1
ATOM 1467 N N . ALA A 1 206 ? 60.781 32.927 49.833 1.00 16.01 261 ALA A N 1
ATOM 1468 C CA . ALA A 1 206 ? 60.585 32.006 48.711 1.00 14.69 261 ALA A CA 1
ATOM 1469 C C . ALA A 1 206 ? 59.131 31.652 48.504 1.00 13.17 261 ALA A C 1
ATOM 1470 O O . ALA A 1 206 ? 58.320 31.704 49.431 1.00 12.22 261 ALA A O 1
ATOM 1472 N N . THR A 1 207 ? 58.774 31.318 47.266 1.00 12.29 262 THR A N 1
ATOM 1473 C CA . THR A 1 207 ? 57.521 30.627 47.015 1.00 11.10 262 THR A CA 1
ATOM 1474 C C . THR A 1 207 ? 57.934 29.253 46.468 1.00 10.03 262 THR A C 1
ATOM 1475 O O . THR A 1 207 ? 58.973 29.135 45.834 1.00 9.61 262 THR A O 1
ATOM 1479 N N . ALA A 1 208 ? 57.177 28.204 46.783 1.00 8.99 263 ALA A N 1
ATOM 1480 C CA . ALA A 1 208 ? 57.545 26.899 46.256 1.00 6.78 263 ALA A CA 1
ATOM 1481 C C . ALA A 1 208 ? 56.302 26.046 46.148 1.00 8.33 263 ALA A C 1
ATOM 1482 O O . ALA A 1 208 ? 55.403 26.146 46.979 1.00 9.02 263 ALA A O 1
ATOM 1484 N N . TRP A 1 209 ? 56.250 25.215 45.113 1.00 7.34 264 TRP A N 1
ATOM 1485 C CA . TRP A 1 209 ? 55.224 24.180 45.039 1.00 7.87 264 TRP A CA 1
ATOM 1486 C C . TRP A 1 209 ? 55.860 22.839 45.398 1.00 8.27 264 TRP A C 1
ATOM 1487 O O . TRP A 1 209 ? 56.914 22.470 44.871 1.00 7.91 264 TRP A O 1
ATOM 1498 N N . ILE A 1 210 ? 55.191 22.100 46.267 1.00 7.42 265 ILE A N 1
ATOM 1499 C CA . ILE A 1 210 ? 55.677 20.792 46.694 1.00 8.04 265 ILE A CA 1
ATOM 1500 C C . ILE A 1 210 ? 54.573 19.753 46.493 1.00 6.71 265 ILE A C 1
ATOM 1501 O O . ILE A 1 210 ? 53.593 19.743 47.248 1.00 8.70 265 ILE A O 1
ATOM 1506 N N . PRO A 1 211 ? 54.717 18.886 45.473 1.00 7.74 266 PRO A N 1
ATOM 1507 C CA . PRO A 1 211 ? 53.714 17.819 45.318 1.00 7.63 266 PRO A CA 1
ATOM 1508 C C . PRO A 1 211 ? 53.834 16.770 46.416 1.00 7.22 266 PRO A C 1
ATOM 1509 O O . PRO A 1 211 ? 54.925 16.532 46.910 1.00 9.50 266 PRO A O 1
ATOM 1513 N N . HIS A 1 212 ? 52.703 16.190 46.816 1.00 9.38 267 HIS A N 1
ATOM 1514 C CA . HIS A 1 212 ? 52.703 15.090 47.773 1.00 11.01 267 HIS A CA 1
ATOM 1515 C C . HIS A 1 212 ? 52.010 13.904 47.124 1.00 12.22 267 HIS A C 1
ATOM 1516 O O . HIS A 1 212 ? 50.797 13.726 47.218 1.00 10.47 267 HIS A O 1
ATOM 1523 N N . ASN A 1 213 ? 52.788 13.110 46.422 1.00 12.86 268 ASN A N 1
ATOM 1524 C CA . ASN A 1 213 ? 52.23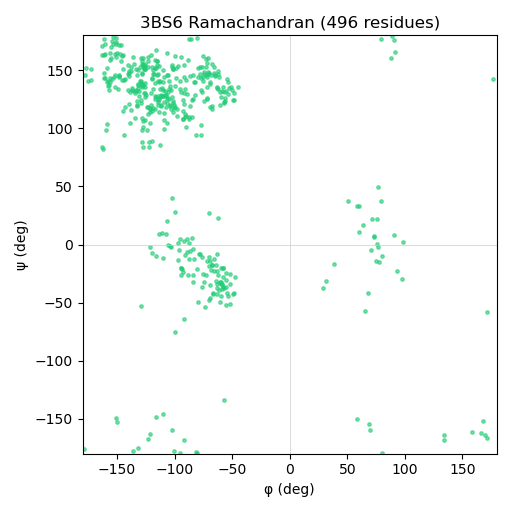3 11.925 45.791 1.00 14.89 268 ASN A CA 1
ATOM 1525 C C . ASN A 1 213 ? 53.313 10.859 45.691 1.00 15.77 268 ASN A C 1
ATOM 1526 O O . ASN A 1 213 ? 54.465 11.086 46.100 1.00 15.08 268 ASN A O 1
ATOM 1531 N N . ASP A 1 214 ? 52.943 9.693 45.183 1.00 17.62 269 ASP A N 1
ATOM 1532 C CA . ASP A 1 214 ? 53.903 8.583 45.113 1.00 20.86 269 ASP A CA 1
ATOM 1533 C C . ASP A 1 214 ? 54.381 8.305 43.689 1.00 20.44 269 ASP A C 1
ATOM 1534 O O . ASP A 1 214 ? 55.067 7.288 43.449 1.00 22.35 269 ASP A O 1
ATOM 1539 N N . GLY A 1 215 ? 54.028 9.207 42.768 1.00 16.14 270 GLY A N 1
ATOM 1540 C CA . GLY A 1 215 ? 54.354 9.096 41.356 1.00 15.41 270 GLY A CA 1
ATOM 1541 C C . GLY A 1 215 ? 55.617 9.846 40.943 1.00 14.68 270 GLY A C 1
ATOM 1542 O O . GLY A 1 215 ? 56.282 10.474 41.770 1.00 14.57 270 GLY A O 1
ATOM 1543 N N . THR A 1 216 ? 55.935 9.772 39.661 1.00 12.82 271 THR A N 1
ATOM 1544 C CA . THR A 1 216 ? 57.058 10.522 39.086 1.00 12.16 271 THR A CA 1
ATOM 1545 C C . THR A 1 216 ? 56.549 11.899 38.588 1.00 11.65 271 THR A C 1
ATOM 1546 O O . THR A 1 216 ? 55.788 12.005 37.629 1.00 12.53 271 THR A O 1
ATOM 1550 N N . ASN A 1 217 ? 56.964 12.938 39.282 1.00 9.53 272 ASN A N 1
ATOM 1551 C CA . ASN A 1 217 ? 56.606 14.312 38.924 1.00 8.34 272 ASN A CA 1
ATOM 1552 C C . ASN A 1 217 ? 57.435 14.833 37.762 1.00 8.57 272 ASN A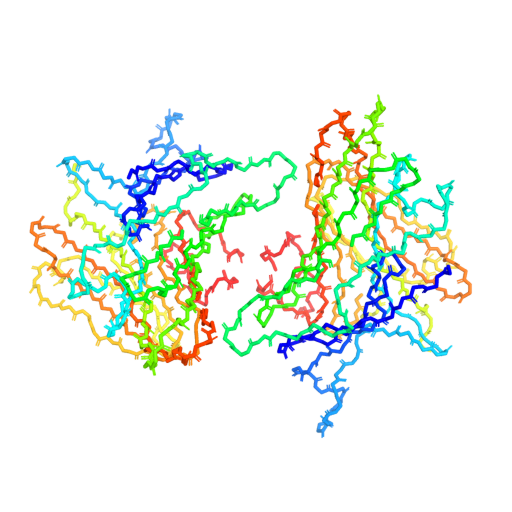 C 1
ATOM 1553 O O . ASN A 1 217 ? 58.556 14.377 37.550 1.00 9.38 272 ASN A O 1
ATOM 1558 N N . ASN A 1 218 ? 56.873 15.775 37.005 1.00 7.62 273 ASN A N 1
ATOM 1559 C CA . ASN A 1 218 ? 57.615 16.421 35.933 1.00 8.63 273 ASN A CA 1
ATOM 1560 C C . ASN A 1 218 ? 57.803 17.855 36.372 1.00 9.50 273 ASN A C 1
ATOM 1561 O O . ASN A 1 218 ? 56.857 18.529 36.718 1.00 10.34 273 ASN A O 1
ATOM 1566 N N . PHE A 1 219 ? 59.036 18.301 36.354 1.00 7.19 274 PHE A N 1
ATOM 1567 C CA . PHE A 1 219 ? 59.345 19.682 36.721 1.00 6.21 274 PHE A CA 1
ATOM 1568 C C . PHE A 1 219 ? 59.836 20.389 35.469 1.00 6.37 274 PHE A C 1
ATOM 1569 O O . PHE A 1 219 ? 60.613 19.815 34.696 1.00 7.29 274 PHE A O 1
ATOM 1577 N N . TYR A 1 220 ? 59.429 21.643 35.298 1.00 6.65 275 TYR A N 1
ATOM 1578 C CA . TYR A 1 220 ? 59.724 22.345 34.031 1.00 7.56 275 TYR A CA 1
ATOM 1579 C C . TYR A 1 220 ? 59.832 23.837 34.300 1.00 8.08 275 TYR A C 1
ATOM 1580 O O . TYR A 1 220 ? 59.404 24.331 35.349 1.00 7.68 275 TYR A O 1
ATOM 1589 N N . THR A 1 221 ? 60.456 24.544 33.369 1.00 6.38 276 THR A N 1
ATOM 1590 C CA . THR A 1 221 ? 60.338 25.981 33.324 1.00 7.96 276 THR A CA 1
ATOM 1591 C C . THR A 1 221 ? 59.748 26.317 31.944 1.00 7.61 276 THR A C 1
ATOM 1592 O O . THR A 1 221 ? 59.753 25.479 31.009 1.00 7.29 276 THR A O 1
ATOM 1596 N N . ALA A 1 222 ? 59.236 27.529 31.822 1.00 9.27 277 ALA A N 1
ATOM 1597 C CA . ALA A 1 222 ? 58.726 28.040 30.545 1.00 10.02 277 ALA A CA 1
ATOM 1598 C C . ALA A 1 222 ? 58.935 29.548 30.469 1.00 9.04 277 ALA A C 1
ATOM 1599 O O . ALA A 1 222 ? 58.878 30.265 31.492 1.00 7.60 277 ALA A O 1
ATOM 1601 N N . ASN A 1 223 ? 59.216 29.994 29.244 1.00 9.64 278 ASN A N 1
ATOM 1602 C CA . ASN A 1 223 ? 59.163 31.407 28.891 1.00 9.81 278 ASN A CA 1
ATOM 1603 C C . ASN A 1 223 ? 57.753 31.665 28.352 1.00 12.25 278 ASN A C 1
ATOM 1604 O O . ASN A 1 223 ? 57.397 31.167 27.269 1.00 12.77 278 ASN A O 1
ATOM 1609 N N . LEU A 1 224 ? 56.924 32.370 29.139 1.00 12.61 279 LEU A N 1
ATOM 1610 C CA . LEU A 1 224 ? 55.482 32.530 28.818 1.00 14.82 279 LEU A CA 1
ATOM 1611 C C . LEU A 1 224 ? 55.214 33.741 27.907 1.00 17.87 279 LEU A C 1
ATOM 1612 O O . LEU A 1 224 ? 54.058 34.040 27.543 1.00 17.41 279 LEU A O 1
ATOM 1617 N N . GLY A 1 225 ? 56.283 34.419 27.530 1.00 18.48 280 GLY A N 1
ATOM 1618 C CA . GLY A 1 225 ? 56.164 35.588 26.665 1.00 21.04 280 GLY A CA 1
ATOM 1619 C C . GLY A 1 225 ? 56.022 36.831 27.500 1.00 21.82 280 GLY A C 1
ATOM 1620 O O . GLY A 1 225 ? 55.749 36.764 28.707 1.00 19.74 280 GLY A O 1
ATOM 1621 N N . ASN A 1 226 ? 56.200 37.983 26.850 1.00 23.74 281 ASN A N 1
ATOM 1622 C CA . ASN A 1 226 ? 56.115 39.279 27.517 1.00 25.17 281 ASN A CA 1
ATOM 1623 C C . ASN A 1 226 ? 56.956 39.366 28.781 1.00 23.26 281 ASN A C 1
ATOM 1624 O O . ASN A 1 226 ? 56.536 39.980 29.754 1.00 24.95 281 ASN A O 1
ATOM 1629 N N . GLY A 1 227 ? 58.138 38.745 28.773 1.00 20.81 282 GLY A N 1
ATOM 1630 C CA . GLY A 1 227 ? 59.066 38.885 29.875 1.00 18.06 282 GLY A CA 1
ATOM 1631 C C . GLY A 1 227 ? 58.631 38.165 31.150 1.00 16.86 282 GLY A C 1
ATOM 1632 O O . GLY A 1 227 ? 59.088 38.517 32.231 1.00 17.55 282 GLY A O 1
ATOM 1633 N N . ILE A 1 228 ? 57.765 37.161 31.011 1.00 15.25 283 ILE A N 1
ATOM 1634 C CA . ILE A 1 228 ? 57.267 36.378 32.156 1.00 14.15 283 ILE A CA 1
ATOM 1635 C C . ILE A 1 228 ? 57.896 34.971 32.172 1.00 13.17 283 ILE A C 1
ATOM 1636 O O . ILE A 1 228 ? 57.814 34.239 31.187 1.00 13.63 283 ILE A O 1
ATOM 1641 N N . ALA A 1 229 ? 58.514 34.615 33.295 1.00 11.83 284 ALA A N 1
ATOM 1642 C CA . ALA A 1 229 ? 59.124 33.289 33.469 1.00 11.59 284 ALA A CA 1
ATOM 1643 C C . ALA A 1 229 ? 58.204 32.448 34.318 1.00 9.74 284 ALA A C 1
ATOM 1644 O O . ALA A 1 229 ? 57.445 32.985 35.126 1.00 9.42 284 ALA A O 1
ATOM 1646 N N . ALA A 1 230 ? 58.290 31.134 34.155 1.00 8.33 285 ALA A N 1
ATOM 1647 C CA . ALA A 1 230 ? 57.534 30.224 35.005 1.00 8.30 285 ALA A CA 1
ATOM 1648 C C . ALA A 1 230 ? 58.376 29.002 35.376 1.00 6.57 285 ALA A C 1
ATOM 1649 O O . ALA A 1 230 ? 59.262 28.594 34.627 1.00 7.39 285 ALA A O 1
ATOM 1651 N N . ILE A 1 231 ? 58.106 28.459 36.549 1.00 8.56 286 ILE A N 1
ATOM 1652 C CA . ILE A 1 231 ? 58.598 27.131 36.934 1.00 6.35 286 ILE A CA 1
ATOM 1653 C C . ILE A 1 231 ? 57.412 26.384 37.517 1.00 6.04 286 ILE A C 1
ATOM 1654 O O . ILE A 1 231 ? 56.525 26.992 38.109 1.00 7.36 286 ILE A O 1
ATOM 1659 N N . GLY A 1 232 ? 57.335 25.071 37.305 1.00 5.68 287 GLY A N 1
ATOM 1660 C CA . GLY A 1 232 ? 56.175 24.367 37.819 1.00 6.39 287 GLY A CA 1
ATOM 1661 C C . GLY A 1 232 ? 56.422 22.882 37.917 1.00 7.59 287 GLY A C 1
ATOM 1662 O O . GLY A 1 232 ? 57.490 22.387 37.508 1.00 7.12 287 GLY A O 1
ATOM 1663 N N . TYR A 1 233 ? 55.422 22.191 38.446 1.00 8.70 288 TYR A N 1
ATOM 1664 C CA . TYR A 1 233 ? 55.403 20.733 38.434 1.00 8.20 288 TYR A CA 1
ATOM 1665 C C . TYR A 1 233 ? 54.083 20.264 37.824 1.00 9.05 288 TYR A C 1
ATOM 1666 O O . TYR A 1 233 ? 53.050 20.945 37.931 1.00 7.28 288 TYR A O 1
ATOM 1675 N N . LYS A 1 234 ? 54.140 19.080 37.205 1.00 8.23 289 LYS A N 1
ATOM 1676 C CA . LYS A 1 234 ? 52.929 18.363 36.767 1.00 10.56 289 LYS A CA 1
ATOM 1677 C C . LYS A 1 234 ? 53.073 16.952 37.314 1.00 9.00 289 LYS A C 1
ATOM 1678 O O . LYS A 1 234 ? 54.097 16.315 37.077 1.00 10.31 289 LYS A O 1
ATOM 1684 N N . SER A 1 235 ? 52.094 16.465 38.084 1.00 8.94 290 SER A N 1
ATOM 1685 C CA . SER A 1 235 ? 52.220 15.121 38.675 1.00 8.10 290 SER A CA 1
ATOM 1686 C C . SER A 1 235 ? 51.996 14.016 37.629 1.00 8.99 290 SER A C 1
ATOM 1687 O O . SER A 1 235 ? 51.432 14.272 36.542 1.00 7.57 290 SER A O 1
ATOM 1690 N N . GLN A 1 236 ? 52.441 12.792 37.941 1.00 10.23 291 GLN A N 1
ATOM 1691 C CA . GLN A 1 236 ? 52.098 11.648 37.128 1.00 11.87 291 GLN A CA 1
ATOM 1692 C C . GLN A 1 236 ? 50.572 11.493 37.175 1.00 12.56 291 GLN A C 1
ATOM 1693 O O . GLN A 1 236 ? 49.971 11.630 38.245 1.00 13.72 291 GLN A O 1
ATOM 1699 N N . PRO A 1 237 ? 49.936 11.281 36.018 1.00 12.54 292 PRO A N 1
ATOM 1700 C CA . PRO A 1 237 ? 48.485 11.162 36.080 1.00 14.70 292 PRO A CA 1
ATOM 1701 C C . PRO A 1 237 ? 47.984 9.944 36.868 1.00 16.34 292 PRO A C 1
ATOM 1702 O O . PRO A 1 237 ? 48.624 8.875 36.889 1.00 18.01 292 PRO A O 1
ATOM 1706 N N . VAL A 1 238 ? 46.871 10.130 37.551 1.00 17.49 293 VAL A N 1
ATOM 1707 C CA . VAL A 1 238 ? 46.202 9.005 38.195 1.00 18.16 293 VAL A CA 1
ATOM 1708 C C . VAL A 1 238 ? 44.843 8.799 37.530 1.00 19.13 293 VAL A C 1
ATOM 1709 O O . VAL A 1 238 ? 44.317 9.726 36.902 1.00 17.54 293 VAL A O 1
ATOM 1713 N N . LEU A 1 239 ? 44.293 7.584 37.650 1.00 18.04 294 LEU A N 1
ATOM 1714 C CA . LEU A 1 239 ? 42.974 7.282 37.086 1.00 17.10 294 LEU A CA 1
ATOM 1715 C C . LEU A 1 239 ? 41.946 7.279 38.205 1.00 17.66 294 LEU A C 1
ATOM 1716 O O . LEU A 1 239 ? 42.143 6.609 39.231 1.00 18.80 294 LEU A O 1
ATOM 1721 N N . VAL A 1 240 ? 40.879 8.049 38.050 1.00 15.02 295 VAL A N 1
ATOM 1722 C CA . VAL A 1 240 ? 39.779 7.965 39.008 1.00 15.22 295 VAL A CA 1
ATOM 1723 C C . VAL A 1 240 ? 38.699 7.127 38.315 1.00 15.90 295 VAL A C 1
ATOM 1724 O O . VAL A 1 240 ? 38.157 7.555 37.304 1.00 16.35 295 VAL A O 1
ATOM 1728 N N . GLN A 1 241 ? 38.414 5.937 38.845 1.00 18.54 296 GLN A N 1
ATOM 1729 C CA . GLN A 1 241 ? 37.447 5.022 38.199 1.00 19.50 296 GLN A CA 1
ATOM 1730 C C . GLN A 1 241 ? 35.993 5.506 38.339 1.00 18.57 296 GLN A C 1
ATOM 1731 O O . GLN A 1 241 ? 35.682 6.282 39.241 1.00 18.04 296 GLN A O 1
ATOM 1737 N N . PRO A 1 242 ? 35.095 5.073 37.416 1.00 18.86 297 PRO A N 1
ATOM 1738 C CA . PRO A 1 242 ? 33.675 5.412 37.482 1.00 20.37 297 PRO A CA 1
ATOM 1739 C C . PRO A 1 242 ? 33.106 5.165 38.885 1.00 19.35 297 PRO A C 1
ATOM 1740 O O . PRO A 1 242 ? 33.384 4.126 39.461 1.00 18.65 297 PRO A O 1
ATOM 1744 N N . GLY A 1 243 ? 32.398 6.157 39.432 1.00 18.88 298 GLY A N 1
ATOM 1745 C CA . GLY A 1 243 ? 31.788 6.074 40.767 1.00 18.35 298 GLY A CA 1
ATOM 1746 C C . GLY A 1 243 ? 32.748 6.329 41.918 1.00 18.83 298 GLY A C 1
ATOM 1747 O O . GLY A 1 243 ? 32.313 6.477 43.073 1.00 17.60 298 GLY A O 1
ATOM 1748 N N . GLN A 1 244 ? 34.045 6.401 41.613 1.00 16.88 299 GLN A N 1
ATOM 1749 C CA . GLN A 1 244 ? 35.081 6.517 42.660 1.00 18.38 299 GLN A CA 1
ATOM 1750 C C . GLN A 1 244 ? 35.462 7.978 42.921 1.00 17.74 299 GLN A C 1
ATOM 1751 O O . GLN A 1 244 ? 35.163 8.859 42.112 1.00 14.37 299 GLN A O 1
ATOM 1757 N N . THR A 1 245 ? 36.072 8.219 44.077 1.00 17.10 300 THR A N 1
ATOM 1758 C CA . THR A 1 245 ? 36.588 9.537 44.431 1.00 18.28 300 THR A CA 1
ATOM 1759 C C . THR A 1 245 ? 38.109 9.418 44.496 1.00 18.71 300 THR A C 1
ATOM 1760 O O . THR A 1 245 ? 38.646 8.386 44.910 1.00 20.79 300 THR A O 1
ATOM 1764 N N . GLY A 1 246 ? 38.807 10.438 44.001 1.00 15.06 301 GLY A N 1
ATOM 1765 C CA . GLY A 1 246 ? 40.257 10.447 44.050 1.00 15.38 301 GLY A CA 1
ATOM 1766 C C . GLY A 1 246 ? 40.751 11.681 44.761 1.00 12.80 301 GLY A C 1
ATOM 1767 O O . GLY A 1 246 ? 40.012 12.664 44.853 1.00 14.55 301 GLY A O 1
ATOM 1768 N N . ALA A 1 247 ? 41.982 11.641 45.288 1.00 10.33 302 ALA A N 1
ATOM 1769 C CA . ALA A 1 247 ? 42.489 12.806 46.024 1.00 9.95 302 ALA A CA 1
ATOM 1770 C C . ALA A 1 247 ? 43.918 13.085 45.605 1.00 11.21 302 ALA A C 1
ATOM 1771 O O . ALA A 1 247 ? 44.677 12.147 45.327 1.00 11.23 302 ALA A O 1
ATOM 1781 N N . ASN A 1 249 ? 47.234 15.931 46.594 1.00 10.37 304 ASN A N 1
ATOM 1782 C CA . ASN A 1 249 ? 47.673 16.852 47.649 1.00 12.01 304 ASN A CA 1
ATOM 1783 C C . ASN A 1 249 ? 48.953 17.552 47.218 1.00 10.86 304 ASN A C 1
ATOM 1784 O O . ASN A 1 249 ? 49.789 16.948 46.547 1.00 9.46 304 ASN A O 1
ATOM 1789 N N . SER A 1 250 ? 49.098 18.801 47.634 1.00 8.70 305 SER A N 1
ATOM 1790 C CA . SER A 1 250 ? 50.309 19.592 47.363 1.00 7.33 305 SER A CA 1
ATOM 1791 C C . SER A 1 250 ? 50.370 20.660 48.428 1.00 7.43 305 SER A C 1
ATOM 1792 O O . SER A 1 250 ? 49.367 20.884 49.118 1.00 9.41 305 SER A O 1
ATOM 1795 N N . THR A 1 251 ? 51.539 21.286 48.555 1.00 7.23 306 THR A N 1
ATOM 1796 C CA . THR A 1 251 ? 51.746 22.444 49.436 1.00 9.15 306 THR A CA 1
ATOM 1797 C C . THR A 1 251 ? 52.375 23.598 48.676 1.00 9.57 306 THR A C 1
ATOM 1798 O O . THR A 1 251 ? 53.321 23.400 47.869 1.00 9.72 306 THR A O 1
ATOM 1802 N N . LEU A 1 252 ? 51.854 24.793 48.960 1.00 9.46 307 LEU A N 1
ATOM 1803 C CA . LEU A 1 252 ? 52.475 26.044 48.533 1.00 9.81 307 LEU A CA 1
ATOM 1804 C C . LEU A 1 252 ? 53.155 26.670 49.731 1.00 10.53 307 LEU A C 1
ATOM 1805 O O . LEU A 1 252 ? 52.483 26.965 50.730 1.00 10.94 307 LEU A O 1
ATOM 1810 N N . TRP A 1 253 ? 54.472 26.853 49.642 1.00 10.86 308 TRP A N 1
ATOM 1811 C CA . TRP A 1 253 ? 55.196 27.664 50.616 1.00 10.40 308 TRP A CA 1
ATOM 1812 C C . TRP A 1 253 ? 55.162 29.071 50.099 1.00 11.07 308 TRP A C 1
ATOM 1813 O O . TRP A 1 253 ? 55.524 29.303 48.955 1.00 10.08 308 TRP A O 1
ATOM 1824 N N . VAL A 1 254 ? 54.770 30.022 50.942 1.00 10.38 309 VAL A N 1
ATOM 1825 C CA . VAL A 1 254 ? 54.797 31.407 50.532 1.00 11.17 309 VAL A CA 1
ATOM 1826 C C . VAL A 1 254 ? 55.198 32.265 51.742 1.00 11.88 309 VAL A C 1
ATOM 1827 O O . VAL A 1 254 ? 54.367 32.628 52.574 1.00 13.53 309 VAL A O 1
ATOM 1831 N N . GLY A 1 255 ? 56.484 32.549 51.842 1.00 12.72 310 GLY A N 1
ATOM 1832 C CA . GLY A 1 255 ? 56.988 33.327 52.993 1.00 14.73 310 GLY A CA 1
ATOM 1833 C C . GLY A 1 255 ? 58.457 33.149 53.282 1.00 16.51 310 GLY A C 1
ATOM 1834 O O . GLY A 1 255 ? 59.228 32.686 52.434 1.00 17.38 310 GLY A O 1
ATOM 1835 N N . PRO A 1 256 ? 58.865 33.511 54.505 1.00 16.73 311 PRO A N 1
ATOM 1836 C CA . PRO A 1 256 ? 60.270 33.546 54.882 1.00 17.55 311 PRO A CA 1
ATOM 1837 C C . PRO A 1 256 ? 60.744 32.126 55.223 1.00 20.05 311 PRO A C 1
ATOM 1838 O O . PRO A 1 256 ? 59.964 31.173 55.093 1.00 19.77 311 PRO A O 1
ATOM 1842 N N . GLU A 1 257 ? 62.008 31.985 55.609 1.00 21.03 312 GLU A N 1
ATOM 1843 C CA . GLU A 1 257 ? 62.516 30.717 56.099 1.00 22.57 312 GLU A CA 1
ATOM 1844 C C . GLU A 1 257 ? 62.009 30.459 57.515 1.00 21.95 312 GLU A C 1
ATOM 1845 O O . GLU A 1 257 ? 62.187 31.288 58.428 1.00 20.55 312 GLU A O 1
ATOM 1851 N N . ILE A 1 258 ? 61.336 29.322 57.678 1.00 21.34 313 ILE A N 1
ATOM 1852 C CA . ILE A 1 258 ? 61.047 28.764 58.993 1.00 21.26 313 ILE A CA 1
ATOM 1853 C C . ILE A 1 258 ? 61.511 27.309 58.952 1.00 22.04 313 ILE A C 1
ATOM 1854 O O . ILE A 1 258 ? 60.811 26.438 58.416 1.00 21.21 313 ILE A O 1
ATOM 1859 N N . GLN A 1 259 ? 62.705 27.067 59.486 1.00 22.24 314 GLN A N 1
ATOM 1860 C CA . GLN A 1 259 ? 63.390 25.791 59.304 1.00 26.01 314 GLN A CA 1
ATOM 1861 C C . GLN A 1 259 ? 62.499 24.604 59.673 1.00 26.31 314 GLN A C 1
ATOM 1862 O O . GLN A 1 259 ? 62.329 23.675 58.871 1.00 26.44 314 GLN A O 1
ATOM 1868 N N . ASP A 1 260 ? 61.913 24.648 60.862 1.00 26.35 315 ASP A N 1
ATOM 1869 C CA . ASP A 1 260 ? 61.111 23.520 61.368 1.00 28.15 315 ASP A CA 1
ATOM 1870 C C . ASP A 1 260 ? 59.903 23.156 60.500 1.00 27.50 315 ASP A C 1
ATOM 1871 O O . ASP A 1 260 ? 59.696 21.981 60.169 1.00 29.38 315 ASP A O 1
ATOM 1876 N N . LYS A 1 261 ? 59.108 24.158 60.151 1.00 24.06 316 LYS A N 1
ATOM 1877 C CA . LYS A 1 261 ? 57.951 23.951 59.293 1.00 23.73 316 LYS A CA 1
ATOM 1878 C C . LYS A 1 261 ? 58.361 23.427 57.899 1.00 21.31 316 LYS A C 1
ATOM 1879 O O . LYS A 1 261 ? 57.807 22.446 57.420 1.00 22.31 316 LYS A O 1
ATOM 1893 N N . ALA A 1 263 ? 61.131 21.814 56.935 1.00 19.30 318 ALA A N 1
ATOM 1894 C CA . ALA A 1 263 ? 61.655 20.459 56.970 1.00 18.74 318 ALA A CA 1
ATOM 1895 C C . ALA A 1 263 ? 60.534 19.413 56.934 1.00 18.75 318 ALA A C 1
ATOM 1896 O O . ALA A 1 263 ? 60.684 18.385 56.305 1.00 17.09 318 ALA A O 1
ATOM 1898 N N . ALA A 1 264 ? 59.413 19.681 57.605 1.00 16.44 319 ALA A N 1
ATOM 1899 C CA . ALA A 1 264 ? 58.289 18.726 57.601 1.00 16.41 319 ALA A CA 1
ATOM 1900 C C . ALA A 1 264 ? 57.562 18.717 56.246 1.00 15.48 319 ALA A C 1
ATOM 1901 O O . ALA A 1 264 ? 56.956 17.701 55.863 1.00 18.30 319 ALA A O 1
ATOM 1903 N N . VAL A 1 265 ? 57.631 19.823 55.509 1.00 14.04 320 VAL A N 1
ATOM 1904 C CA . VAL A 1 265 ? 56.978 19.884 54.179 1.00 14.07 320 VAL A CA 1
ATOM 1905 C C . VAL A 1 265 ? 57.756 19.062 53.134 1.00 13.01 320 VAL A C 1
ATOM 1906 O O . VAL A 1 265 ? 57.195 18.170 52.491 1.00 13.83 320 VAL A O 1
ATOM 1910 N N . ALA A 1 266 ? 59.060 19.337 53.005 1.00 13.31 321 ALA A N 1
ATOM 1911 C CA . ALA A 1 266 ? 59.893 18.639 52.024 1.00 13.29 321 ALA A CA 1
ATOM 1912 C C . ALA A 1 266 ? 61.375 18.747 52.359 1.00 13.80 321 ALA A C 1
ATOM 1913 O O . ALA A 1 266 ? 61.833 19.817 52.824 1.00 13.49 321 ALA A O 1
ATOM 1915 N N . PRO A 1 267 ? 62.121 17.667 52.097 1.00 15.26 322 PRO A N 1
ATOM 1916 C CA . PRO A 1 267 ? 63.585 17.695 52.255 1.00 16.03 322 PRO A CA 1
ATOM 1917 C C . PRO A 1 267 ? 64.219 18.854 51.484 1.00 15.08 322 PRO A C 1
ATOM 1918 O O . PRO A 1 267 ? 63.904 19.059 50.321 1.00 15.20 322 PRO A O 1
ATOM 1922 N N . HIS A 1 268 ? 65.070 19.629 52.164 1.00 16.33 323 HIS A N 1
ATOM 1923 C CA . HIS A 1 268 ? 65.936 20.667 51.543 1.00 15.05 323 HIS A CA 1
ATOM 1924 C C . HIS A 1 268 ? 65.239 21.955 51.077 1.00 15.10 323 HIS A C 1
ATOM 1925 O O . HIS A 1 268 ? 65.866 22.813 50.470 1.00 14.40 323 HIS A O 1
ATOM 1932 N N . LEU A 1 269 ? 63.952 22.079 51.406 1.00 15.81 324 LEU A N 1
ATOM 1933 C CA . LEU A 1 269 ? 63.194 23.293 51.138 1.00 16.38 324 LEU A CA 1
ATOM 1934 C C . LEU A 1 269 ? 63.868 24.465 51.844 1.00 16.00 324 LEU A C 1
ATOM 1935 O O . LEU A 1 269 ? 63.939 25.562 51.299 1.00 16.00 324 LEU A O 1
ATOM 1940 N N . ASP A 1 270 ? 64.456 24.207 53.013 1.00 17.22 325 ASP A N 1
ATOM 1941 C CA . ASP A 1 270 ? 65.228 25.250 53.720 1.00 20.62 325 ASP A CA 1
ATOM 1942 C C . ASP A 1 270 ? 66.410 25.849 52.928 1.00 19.26 325 ASP A C 1
ATOM 1943 O O . ASP A 1 270 ? 66.870 26.931 53.241 1.00 20.83 325 ASP A O 1
ATOM 1948 N N . LEU A 1 271 ? 66.900 25.159 51.902 1.00 17.37 326 LEU A N 1
ATOM 1949 C CA . LEU A 1 271 ? 67.995 25.705 51.092 1.00 16.94 326 LEU A CA 1
ATOM 1950 C C . LEU A 1 271 ? 67.625 26.923 50.224 1.00 17.77 326 LEU A C 1
ATOM 1951 O O . LEU A 1 271 ? 68.530 27.637 49.740 1.00 16.30 326 LEU A O 1
ATOM 1956 N N . THR A 1 272 ? 66.315 27.172 50.064 1.00 18.33 327 THR A N 1
ATOM 1957 C CA . THR A 1 272 ? 65.782 28.265 49.213 1.00 19.91 327 THR A CA 1
ATOM 1958 C C . THR A 1 272 ? 66.077 29.672 49.750 1.00 22.10 327 THR A C 1
ATOM 1959 O O . THR A 1 272 ? 66.019 30.658 49.019 1.00 20.13 327 THR A O 1
ATOM 1963 N N . VAL A 1 273 ? 66.329 29.757 51.047 1.00 23.15 328 VAL A N 1
ATOM 1964 C CA . VAL A 1 273 ? 66.596 31.028 51.702 1.00 26.57 328 VAL A CA 1
ATOM 1965 C C . VAL A 1 273 ? 67.880 30.718 52.463 1.00 29.72 328 VAL A C 1
ATOM 1966 O O . VAL A 1 273 ? 68.882 31.421 52.326 1.00 31.02 328 VAL A O 1
ATOM 1970 N N . ASP A 1 274 ? 67.815 29.642 53.247 1.00 33.41 329 ASP A N 1
ATOM 1971 C CA . ASP A 1 274 ? 68.937 28.726 53.566 1.00 37.03 329 ASP A CA 1
ATOM 1972 C C . ASP A 1 274 ? 69.009 28.311 55.030 1.00 38.69 329 ASP A C 1
ATOM 1973 O O . ASP A 1 274 ? 68.274 27.401 55.410 1.00 41.92 329 ASP A O 1
ATOM 1978 N N . GLY B 1 1 ? 25.571 3.403 79.968 1.00 32.90 56 GLY B N 1
ATOM 1979 C CA . GLY B 1 1 ? 26.704 2.462 80.276 1.00 35.91 56 GLY B CA 1
ATOM 1980 C C . GLY B 1 1 ? 28.024 3.169 80.068 1.00 35.65 56 GLY B C 1
ATOM 1981 O O . GLY B 1 1 ? 28.503 3.855 80.979 1.00 37.76 56 GLY B O 1
ATOM 1982 N N . GLN B 1 2 ? 28.706 2.942 78.945 1.00 35.13 57 GLN B N 1
ATOM 1983 C CA . GLN B 1 2 ? 29.256 1.663 78.456 1.00 32.61 57 GLN B CA 1
ATOM 1984 C C . GLN B 1 2 ? 29.759 1.890 77.047 1.00 29.17 57 GLN B C 1
ATOM 1985 O O . GLN B 1 2 ? 30.934 1.707 76.799 1.00 26.50 57 GLN B O 1
ATOM 1991 N N . GLY B 1 3 ? 28.889 2.327 76.145 1.00 24.42 58 GLY B N 1
ATOM 1992 C CA . GLY B 1 3 ? 29.338 2.764 74.822 1.00 22.93 58 GLY B CA 1
ATOM 1993 C C . GLY B 1 3 ? 29.831 1.612 73.970 1.00 22.09 58 GLY B C 1
ATOM 1994 O O . GLY B 1 3 ? 29.493 0.455 74.240 1.00 20.54 58 GLY B O 1
ATOM 1995 N N . LYS B 1 4 ? 30.631 1.912 72.946 1.00 18.11 59 LYS B N 1
ATOM 1996 C CA . LYS B 1 4 ? 31.181 0.851 72.115 1.00 17.16 59 LYS B CA 1
ATOM 1997 C C . LYS B 1 4 ? 32.593 1.158 71.616 1.00 16.20 59 LYS B C 1
ATOM 1998 O O . LYS B 1 4 ? 33.034 2.308 71.663 1.00 14.78 59 LYS B O 1
ATOM 2004 N N . LEU B 1 5 ? 33.294 0.118 71.162 1.00 13.64 60 LEU B N 1
ATOM 2005 C CA . LEU B 1 5 ? 34.596 0.308 70.542 1.00 13.56 60 LEU B CA 1
ATOM 2006 C C . LEU B 1 5 ? 34.449 0.384 69.039 1.00 14.40 60 LEU B C 1
ATOM 2007 O O . LEU B 1 5 ? 33.700 -0.398 68.431 1.00 14.84 60 LEU B O 1
ATOM 2012 N N . ILE B 1 6 ? 35.121 1.367 68.443 1.00 13.43 61 ILE B N 1
ATOM 2013 C CA . ILE B 1 6 ? 35.200 1.495 66.996 1.00 11.61 61 ILE B CA 1
ATOM 2014 C C . ILE B 1 6 ? 36.663 1.342 66.570 1.00 12.37 61 ILE B C 1
ATOM 2015 O O . ILE B 1 6 ? 37.595 1.619 67.358 1.00 12.91 61 ILE B O 1
ATOM 2020 N N . SER B 1 7 ? 36.852 0.866 65.342 1.00 11.38 62 SER B N 1
ATOM 2021 C CA . SER B 1 7 ? 38.177 0.721 64.734 1.00 12.56 62 SER B CA 1
ATOM 2022 C C . SER B 1 7 ? 38.423 1.898 63.796 1.00 11.20 62 SER B C 1
ATOM 2023 O O . SER B 1 7 ? 37.538 2.294 63.037 1.00 13.12 62 SER B O 1
ATOM 2026 N N . VAL B 1 8 ? 39.627 2.468 63.846 1.00 12.27 63 VAL B N 1
ATOM 2027 C CA . VAL B 1 8 ? 39.999 3.584 62.963 1.00 10.52 63 VAL B CA 1
ATOM 2028 C C . VAL B 1 8 ? 41.375 3.245 62.393 1.00 12.90 63 VAL B C 1
ATOM 2029 O O . VAL B 1 8 ? 42.312 3.064 63.152 1.00 13.04 63 VAL B O 1
ATOM 2033 N N . LYS B 1 9 ? 41.489 3.141 61.064 1.00 14.14 64 LYS B N 1
ATOM 2034 C CA . LYS B 1 9 ? 42.721 2.649 60.444 1.00 14.99 64 LYS B CA 1
ATOM 2035 C C . LYS B 1 9 ? 43.142 3.523 59.284 1.00 13.22 64 LYS B C 1
ATOM 2036 O O . LYS B 1 9 ? 42.331 3.865 58.423 1.00 13.72 64 LYS B O 1
ATOM 2042 N N . THR B 1 10 ? 44.424 3.866 59.265 1.00 13.24 65 THR B N 1
ATOM 2043 C CA . THR B 1 10 ? 45.046 4.462 58.101 1.00 12.54 65 THR B CA 1
ATOM 2044 C C . THR B 1 10 ? 46.228 3.554 57.713 1.00 13.61 65 THR B C 1
ATOM 2045 O O . THR B 1 10 ? 46.365 2.420 58.205 1.00 14.60 65 THR B O 1
ATOM 2049 N N . ASP B 1 11 ? 47.091 4.045 56.833 1.00 14.30 66 ASP B N 1
ATOM 2050 C CA . ASP B 1 11 ? 48.306 3.300 56.469 1.00 15.88 66 ASP B CA 1
ATOM 2051 C C . ASP B 1 11 ? 49.272 3.117 57.650 1.00 15.28 66 ASP B C 1
ATOM 2052 O O . ASP B 1 11 ? 49.925 2.074 57.762 1.00 15.51 66 ASP B O 1
ATOM 2057 N N . VAL B 1 12 ? 49.296 4.084 58.573 1.00 14.69 67 VAL B N 1
ATOM 2058 C CA . VAL B 1 12 ? 50.252 4.042 59.692 1.00 14.02 67 VAL B CA 1
ATOM 2059 C C . VAL B 1 12 ? 49.686 3.923 61.105 1.00 11.83 67 VAL B C 1
ATOM 2060 O O . VAL B 1 12 ? 50.451 3.669 62.022 1.00 13.79 67 VAL B O 1
ATOM 2064 N N . LEU B 1 13 ? 48.365 4.058 61.265 1.00 11.25 68 LEU B N 1
ATOM 2065 C CA . LEU B 1 13 ? 47.723 3.899 62.563 1.00 11.27 68 LEU B CA 1
ATOM 2066 C C . LEU B 1 13 ? 46.570 2.917 62.509 1.00 13.61 68 LEU B C 1
ATOM 2067 O O . LEU B 1 13 ? 45.769 2.959 61.576 1.00 14.13 68 LEU B O 1
ATOM 2072 N N . ASP B 1 14 ? 46.508 2.040 63.511 1.00 12.64 69 ASP B N 1
ATOM 2073 C CA . ASP B 1 14 ? 45.364 1.156 63.737 1.00 14.11 69 ASP B CA 1
ATOM 2074 C C . ASP B 1 14 ? 44.871 1.402 65.190 1.00 12.91 69 ASP B C 1
ATOM 2075 O O . ASP B 1 14 ? 45.444 0.859 66.157 1.00 14.66 69 ASP B O 1
ATOM 2080 N N . LEU B 1 15 ? 43.828 2.223 65.321 1.00 11.80 70 LEU B N 1
ATOM 2081 C CA . LEU B 1 15 ? 43.356 2.728 66.609 1.00 10.93 70 LEU B CA 1
ATOM 2082 C C . LEU B 1 15 ? 42.068 2.011 67.005 1.00 11.26 70 LEU B C 1
ATOM 2083 O O . LEU B 1 15 ? 41.229 1.712 66.146 1.00 12.45 70 LEU B O 1
ATOM 2088 N N . THR B 1 16 ? 41.901 1.800 68.303 1.00 10.85 71 THR B N 1
ATOM 2089 C CA . THR B 1 16 ? 40.595 1.430 68.859 1.00 10.62 71 THR B CA 1
ATOM 2090 C C . THR B 1 16 ? 40.152 2.571 69.752 1.00 11.45 71 THR B C 1
ATOM 2091 O O . THR B 1 16 ? 40.903 2.997 70.639 1.00 13.07 71 THR B O 1
ATOM 2095 N N . ILE B 1 17 ? 38.960 3.093 69.467 1.00 11.36 72 ILE B N 1
ATOM 2096 C CA . ILE B 1 17 ? 38.433 4.253 70.194 1.00 9.44 72 ILE B CA 1
ATOM 2097 C C . ILE B 1 17 ? 37.139 3.867 70.896 1.00 11.27 72 ILE B C 1
ATOM 2098 O O . ILE B 1 17 ? 36.244 3.242 70.292 1.00 10.93 72 ILE B O 1
ATOM 2103 N N . ASN B 1 18 ? 37.045 4.268 72.160 1.00 10.72 73 ASN B N 1
ATOM 2104 C CA . ASN B 1 18 ? 35.830 3.997 72.929 1.00 12.24 73 ASN B CA 1
ATOM 2105 C C . ASN B 1 18 ? 34.899 5.191 72.807 1.00 11.37 73 ASN B C 1
ATOM 2106 O O . ASN B 1 18 ? 35.281 6.316 73.130 1.00 11.22 73 ASN B O 1
ATOM 2111 N N . THR B 1 19 ? 33.666 4.950 72.346 1.00 10.85 74 THR B N 1
ATOM 2112 C CA . THR B 1 19 ? 32.693 6.027 72.201 1.00 10.18 74 THR B CA 1
ATOM 2113 C C . THR B 1 19 ? 32.166 6.613 73.529 1.00 9.12 74 THR B C 1
ATOM 2114 O O . THR B 1 19 ? 31.471 7.635 73.509 1.00 10.00 74 THR B O 1
ATOM 2118 N N . ARG B 1 20 ? 32.471 5.947 74.649 1.00 10.04 75 ARG B N 1
ATOM 2119 C CA . ARG B 1 20 ? 32.256 6.515 75.977 1.00 11.61 75 ARG B CA 1
ATOM 2120 C C . ARG B 1 20 ? 33.409 7.507 76.167 1.00 12.55 75 ARG B C 1
ATOM 2121 O O . ARG B 1 20 ? 34.519 7.096 76.523 1.00 14.37 75 ARG B O 1
ATOM 2129 N N . GLY B 1 21 ? 33.169 8.777 75.843 1.00 11.01 76 GLY B N 1
ATOM 2130 C CA . GLY B 1 21 ? 34.146 9.839 76.061 1.00 11.37 76 GLY B CA 1
ATOM 2131 C C . GLY B 1 21 ? 35.035 10.111 74.854 1.00 9.54 76 GLY B C 1
ATOM 2132 O O . GLY B 1 21 ? 35.593 11.183 74.750 1.00 9.47 76 GLY B O 1
ATOM 2133 N N . GLY B 1 22 ? 35.186 9.132 73.956 1.00 8.76 77 GLY B N 1
ATOM 2134 C CA . GLY B 1 22 ? 36.123 9.275 72.814 1.00 10.02 77 GLY B CA 1
ATOM 2135 C C . GLY B 1 22 ? 37.592 9.087 73.218 1.00 10.09 77 GLY B C 1
ATOM 2136 O O . GLY B 1 22 ? 38.447 9.898 72.861 1.00 11.29 77 GLY B O 1
ATOM 2137 N N . ASP B 1 23 ? 37.876 8.012 73.946 1.00 9.65 78 ASP B N 1
ATOM 2138 C CA . ASP B 1 23 ? 39.227 7.689 74.399 1.00 10.15 78 ASP B CA 1
ATOM 2139 C C . ASP B 1 23 ? 39.931 6.714 73.462 1.00 11.45 78 ASP B C 1
ATOM 2140 O O . ASP B 1 23 ? 39.307 5.793 72.954 1.00 11.90 78 ASP B O 1
ATOM 2145 N N . VAL B 1 24 ? 41.232 6.914 73.230 1.00 9.44 79 VAL B N 1
ATOM 2146 C CA . VAL B 1 24 ? 42.001 5.938 72.421 1.00 8.98 79 VAL B CA 1
ATOM 2147 C C . VAL B 1 24 ? 42.537 4.821 73.329 1.00 10.02 79 VAL B C 1
ATOM 2148 O O . VAL B 1 24 ? 43.444 5.049 74.142 1.00 12.73 79 VAL B O 1
ATOM 2152 N N . GLU B 1 25 ? 41.952 3.625 73.201 1.00 7.89 80 GLU B N 1
ATOM 2153 C CA . GLU B 1 25 ? 42.252 2.484 74.081 1.00 11.40 80 GLU B CA 1
ATOM 2154 C C . GLU B 1 25 ? 43.329 1.523 73.549 1.00 11.31 80 GLU B C 1
ATOM 2155 O O . GLU B 1 25 ? 43.940 0.761 74.326 1.00 13.57 80 GLU B O 1
ATOM 2161 N N . GLN B 1 26 ? 43.561 1.560 72.237 1.00 11.93 81 GLN B N 1
ATOM 2162 C CA . GLN B 1 26 ? 44.614 0.765 71.601 1.00 12.36 81 GLN B CA 1
ATOM 2163 C C . GLN B 1 26 ? 45.152 1.531 70.409 1.00 11.10 81 GLN B C 1
ATOM 2164 O O . GLN B 1 26 ? 44.408 2.233 69.723 1.00 12.53 81 GLN B O 1
ATOM 2170 N N . ALA B 1 27 ? 46.460 1.414 70.176 1.00 11.94 82 ALA B N 1
ATOM 2171 C CA . ALA B 1 27 ? 47.057 1.979 68.970 1.00 12.61 82 ALA B CA 1
ATOM 2172 C C . ALA B 1 27 ? 48.187 1.068 68.504 1.00 13.45 82 ALA B C 1
ATOM 2173 O O . ALA B 1 27 ? 49.197 0.863 69.212 1.00 14.52 82 ALA B O 1
ATOM 2175 N N . LEU B 1 28 ? 47.978 0.490 67.320 1.00 13.93 83 LEU B N 1
ATOM 2176 C CA . LEU B 1 28 ? 49.030 -0.244 66.630 1.00 14.00 83 LEU B CA 1
ATOM 2177 C C . LEU B 1 28 ? 49.670 0.550 65.512 1.00 12.21 83 LEU B C 1
ATOM 2178 O O . LEU B 1 28 ? 49.024 1.387 64.844 1.00 12.09 83 LEU B O 1
ATOM 2183 N N . LEU B 1 29 ? 50.939 0.239 65.264 1.00 10.51 84 LEU B N 1
ATOM 2184 C CA . LEU B 1 29 ? 51.689 0.991 64.280 1.00 13.08 84 LEU B CA 1
ATOM 2185 C C . LEU B 1 29 ? 52.154 0.044 63.170 1.00 14.92 84 LEU B C 1
ATOM 2186 O O . LEU B 1 29 ? 53.241 -0.525 63.297 1.00 15.63 84 LEU B O 1
ATOM 2191 N N . PRO B 1 30 ? 51.326 -0.149 62.121 1.00 15.86 85 PRO B N 1
ATOM 2192 C CA . PRO B 1 30 ? 51.679 -1.099 61.028 1.00 18.29 85 PRO B CA 1
ATOM 2193 C C . PRO B 1 30 ? 53.051 -0.933 60.370 1.00 19.44 85 PRO B C 1
ATOM 2194 O O . PRO B 1 30 ? 53.591 -1.922 59.871 1.00 20.16 85 PRO B O 1
ATOM 2198 N N . ALA B 1 31 ? 53.638 0.267 60.385 1.00 16.75 86 ALA B N 1
ATOM 2199 C CA . ALA B 1 31 ? 54.947 0.446 59.756 1.00 18.70 86 ALA B CA 1
ATOM 2200 C C . ALA B 1 31 ? 56.112 -0.108 60.590 1.00 17.74 86 ALA B C 1
ATOM 2201 O O . ALA B 1 31 ? 57.229 -0.207 60.095 1.00 19.55 86 ALA B O 1
ATOM 2203 N N . TYR B 1 32 ? 55.835 -0.463 61.841 1.00 16.64 87 TYR B N 1
ATOM 2204 C CA . TYR B 1 32 ? 56.834 -0.923 62.804 1.00 18.72 87 TYR B CA 1
ATOM 2205 C C . TYR B 1 32 ? 56.528 -2.317 63.327 1.00 19.14 87 TYR B C 1
ATOM 2206 O O . TYR B 1 32 ? 55.519 -2.548 63.995 1.00 20.00 87 TYR B O 1
ATOM 2215 N N . PRO B 1 33 ? 57.398 -3.279 62.996 1.00 21.59 88 PRO B N 1
ATOM 2216 C CA . PRO B 1 33 ? 57.253 -4.608 63.601 1.00 23.57 88 PRO B CA 1
ATOM 2217 C C . PRO B 1 33 ? 57.477 -4.550 65.102 1.00 24.73 88 PRO B C 1
ATOM 2218 O O . PRO B 1 33 ? 58.284 -3.741 65.578 1.00 24.92 88 PRO B O 1
ATOM 2222 N N . LYS B 1 34 ? 56.760 -5.371 65.857 1.00 26.23 89 LYS B N 1
ATOM 2223 C CA . LYS B 1 34 ? 56.895 -5.298 67.299 1.00 29.98 89 LYS B CA 1
ATOM 2224 C C . LYS B 1 34 ? 58.247 -5.801 67.816 1.00 32.56 89 LYS B C 1
ATOM 2225 O O . LYS B 1 34 ? 58.642 -5.476 68.931 1.00 32.72 89 LYS B O 1
ATOM 2231 N N . GLU B 1 35 ? 58.949 -6.569 66.981 1.00 34.34 90 GLU B N 1
ATOM 2232 C CA . GLU B 1 35 ? 60.317 -7.049 67.244 1.00 36.47 90 GLU B CA 1
ATOM 2233 C C . GLU B 1 35 ? 60.921 -7.523 65.913 1.00 36.56 90 GLU B C 1
ATOM 2234 O O . GLU B 1 35 ? 60.206 -7.617 64.908 1.00 33.76 90 GLU B O 1
ATOM 2240 N N . LEU B 1 36 ? 62.221 -7.829 65.902 1.00 36.85 91 LEU B N 1
ATOM 2241 C CA . LEU B 1 36 ? 62.917 -8.188 64.658 1.00 37.80 91 LEU B CA 1
ATOM 2242 C C . LEU B 1 36 ? 62.190 -9.322 63.929 1.00 36.37 91 LEU B C 1
ATOM 2243 O O . LEU B 1 36 ? 61.767 -10.295 64.563 1.00 36.17 91 LEU B O 1
ATOM 2248 N N . ASN B 1 37 ? 62.025 -9.158 62.615 1.00 36.16 92 ASN B N 1
ATOM 2249 C CA . ASN B 1 37 ? 61.409 -10.155 61.714 1.00 36.10 92 ASN B CA 1
ATOM 2250 C C . ASN B 1 37 ? 59.948 -10.563 62.010 1.00 34.72 92 ASN B C 1
ATOM 2251 O O . ASN B 1 37 ? 59.440 -11.529 61.429 1.00 34.37 92 ASN B O 1
ATOM 2256 N N . SER B 1 38 ? 59.280 -9.843 62.912 1.00 31.52 93 SER B N 1
ATOM 2257 C CA . SER B 1 38 ? 57.891 -10.142 63.255 1.00 28.81 93 SER B CA 1
ATOM 2258 C C . SER B 1 38 ? 56.939 -9.445 62.292 1.00 25.62 93 SER B C 1
ATOM 2259 O O . SER B 1 38 ? 57.206 -8.326 61.851 1.00 26.95 93 SER B O 1
ATOM 2262 N N . THR B 1 39 ? 55.822 -10.086 61.965 1.00 22.55 94 THR B N 1
ATOM 2263 C CA . THR B 1 39 ? 54.812 -9.401 61.163 1.00 21.60 94 THR B CA 1
ATOM 2264 C C . THR B 1 39 ? 53.732 -8.782 62.081 1.00 21.92 94 THR B C 1
ATOM 2265 O O . THR B 1 39 ? 52.755 -8.231 61.587 1.00 21.10 94 THR B O 1
ATOM 2269 N N . GLN B 1 40 ? 53.912 -8.864 63.397 1.00 21.53 95 GLN B N 1
ATOM 2270 C CA . GLN B 1 40 ? 52.943 -8.261 64.342 1.00 22.54 95 GLN B CA 1
ATOM 2271 C C . GLN B 1 40 ? 53.299 -6.783 64.432 1.00 21.74 95 GLN B C 1
ATOM 2272 O O . GLN B 1 40 ? 54.476 -6.457 64.640 1.00 20.13 95 GLN B O 1
ATOM 2278 N N . PRO B 1 41 ? 52.308 -5.884 64.245 1.00 20.05 96 PRO B N 1
ATOM 2279 C CA . PRO B 1 41 ? 52.604 -4.456 64.342 1.00 20.29 96 PRO B CA 1
ATOM 2280 C C . PRO B 1 41 ? 52.880 -4.063 65.781 1.00 17.32 96 PRO B C 1
ATOM 2281 O O . PRO B 1 41 ? 52.305 -4.638 66.716 1.00 16.67 96 PRO B O 1
ATOM 2285 N N . PHE B 1 42 ? 53.742 -3.065 65.935 1.00 17.02 97 PHE B N 1
ATOM 2286 C CA . PHE B 1 42 ? 54.120 -2.554 67.238 1.00 16.90 97 PHE B CA 1
ATOM 2287 C C . PHE B 1 42 ? 52.896 -1.968 67.915 1.00 15.89 97 PHE B C 1
ATOM 2288 O O . PHE B 1 42 ? 52.130 -1.248 67.280 1.00 14.66 97 PHE B O 1
ATOM 2296 N N . GLN B 1 43 ? 52.720 -2.304 69.183 1.00 15.61 98 GLN B N 1
ATOM 2297 C CA . GLN B 1 43 ? 51.594 -1.793 69.969 1.00 15.51 98 GLN B CA 1
ATOM 2298 C C . GLN B 1 43 ? 52.057 -0.708 70.924 1.00 14.81 98 GLN B C 1
ATOM 2299 O O . GLN B 1 43 ? 52.908 -0.946 71.779 1.00 15.62 98 GLN B O 1
ATOM 2305 N N . LEU B 1 44 ? 51.490 0.483 70.771 1.00 13.94 99 LEU B N 1
ATOM 2306 C CA . LEU B 1 44 ? 51.872 1.633 71.589 1.00 13.66 99 LEU B CA 1
ATOM 2307 C C . LEU B 1 44 ? 50.841 1.799 72.694 1.00 13.43 99 LEU B C 1
ATOM 2308 O O . LEU B 1 44 ? 51.095 1.428 73.828 1.00 16.45 99 LEU B O 1
ATOM 2313 N N . LEU B 1 45 ? 49.661 2.306 72.357 1.00 13.93 100 LEU B N 1
ATOM 2314 C CA . LEU B 1 45 ? 48.571 2.314 73.341 1.00 12.50 100 LEU B CA 1
ATOM 2315 C C . LEU B 1 45 ? 47.923 0.925 73.479 1.00 12.61 100 LEU B C 1
ATOM 2316 O O . LEU B 1 45 ? 47.851 0.165 72.510 1.00 11.98 100 LEU B O 1
ATOM 2321 N N . GLU B 1 46 ? 47.464 0.603 74.684 1.00 14.82 101 GLU B N 1
ATOM 2322 C CA . GLU B 1 46 ? 47.014 -0.756 75.009 1.00 15.51 101 GLU B CA 1
ATOM 2323 C C . GLU B 1 46 ? 46.081 -0.749 76.194 1.00 15.71 101 GLU B C 1
ATOM 2324 O O . GLU B 1 46 ? 46.280 -0.006 77.155 1.00 14.13 101 GLU B O 1
ATOM 2330 N N . THR B 1 47 ? 45.057 -1.584 76.118 1.00 14.18 102 THR B N 1
ATOM 2331 C CA . THR B 1 47 ? 44.189 -1.804 77.258 1.00 16.94 102 THR B CA 1
ATOM 2332 C C . THR B 1 47 ? 43.995 -3.312 77.364 1.00 20.16 102 THR B C 1
ATOM 2333 O O . THR B 1 47 ? 43.331 -3.934 76.531 1.00 17.54 102 THR B O 1
ATOM 2337 N N . SER B 1 48 ? 44.605 -3.886 78.388 1.00 21.73 103 SER B N 1
ATOM 2338 C CA . SER B 1 48 ? 44.597 -5.333 78.577 1.00 24.85 103 SER B CA 1
ATOM 2339 C C . SER B 1 48 ? 44.578 -5.627 80.075 1.00 26.55 103 SER B C 1
ATOM 2340 O O . SER B 1 48 ? 44.701 -4.690 80.894 1.00 25.59 103 SER B O 1
ATOM 2343 N N . PRO B 1 49 ? 44.388 -6.915 80.452 1.00 28.56 104 PRO B N 1
ATOM 2344 C CA . PRO B 1 49 ? 44.244 -7.241 81.872 1.00 29.82 104 PRO B CA 1
ATOM 2345 C C . PRO B 1 49 ? 45.430 -6.797 82.727 1.00 29.12 104 PRO B C 1
ATOM 2346 O O . PRO B 1 49 ? 45.230 -6.355 83.852 1.00 31.39 104 PRO B O 1
ATOM 2350 N N . GLN B 1 50 ? 46.642 -6.898 82.198 1.00 28.86 105 GLN B N 1
ATOM 2351 C CA . GLN B 1 50 ? 47.835 -6.612 82.994 1.00 30.00 105 GLN B CA 1
ATOM 2352 C C . GLN B 1 50 ? 48.507 -5.242 82.730 1.00 28.62 105 GLN B C 1
ATOM 2353 O O . GLN B 1 50 ? 49.488 -4.881 83.402 1.00 30.03 105 GLN B O 1
ATOM 2355 N N . PHE B 1 51 ? 47.975 -4.474 81.777 1.00 26.80 106 PHE B N 1
ATOM 2356 C CA . PHE B 1 51 ? 48.610 -3.214 81.365 1.00 23.50 106 PHE B CA 1
ATOM 2357 C C . PHE B 1 51 ? 47.620 -2.253 80.726 1.00 21.09 106 PHE B C 1
ATOM 2358 O O . PHE B 1 51 ? 46.769 -2.654 79.934 1.00 21.09 106 PHE B O 1
ATOM 2366 N N . ILE B 1 52 ? 47.723 -0.980 81.103 1.00 18.72 107 ILE B N 1
ATOM 2367 C CA . ILE B 1 52 ? 46.911 0.058 80.474 1.00 17.73 107 ILE B CA 1
ATOM 2368 C C . ILE B 1 52 ? 47.794 1.220 80.018 1.00 15.01 107 ILE B C 1
ATOM 2369 O O . ILE B 1 52 ? 48.755 1.590 80.694 1.00 13.60 107 ILE B O 1
ATOM 2374 N N . TYR B 1 53 ? 47.483 1.768 78.852 1.00 11.65 108 TYR B N 1
ATOM 2375 C CA . TYR B 1 53 ? 48.224 2.927 78.340 1.00 10.45 108 TYR B CA 1
ATOM 2376 C C . TYR B 1 53 ? 47.261 3.527 77.349 1.00 10.26 108 TYR B C 1
ATOM 2377 O O . TYR B 1 53 ? 47.053 2.964 76.294 1.00 10.52 108 TYR B O 1
ATOM 2386 N N . GLN B 1 54 ? 46.608 4.626 77.743 1.00 9.17 109 GLN B N 1
ATOM 2387 C CA . GLN B 1 54 ? 45.516 5.202 76.967 1.00 10.41 109 GLN B CA 1
ATOM 2388 C C . GLN B 1 54 ? 45.668 6.696 76.737 1.00 10.25 109 GLN B C 1
ATOM 2389 O O . GLN B 1 54 ? 46.301 7.399 77.552 1.00 11.00 109 GLN B O 1
ATOM 2395 N N . ALA B 1 55 ? 45.085 7.173 75.639 1.00 9.04 110 ALA B N 1
ATOM 2396 C CA . ALA B 1 55 ? 45.039 8.612 75.343 1.00 9.32 110 ALA B CA 1
ATOM 2397 C C . ALA B 1 55 ? 43.610 9.107 75.516 1.00 10.00 110 ALA B C 1
ATOM 2398 O O . ALA B 1 55 ? 42.735 8.910 74.659 1.00 10.51 110 ALA B O 1
ATOM 2400 N N . GLN B 1 56 ? 43.351 9.712 76.667 1.00 9.84 111 GLN B N 1
ATOM 2401 C CA . GLN B 1 56 ? 41.974 10.123 76.964 1.00 11.40 111 GLN B CA 1
ATOM 2402 C C . GLN B 1 56 ? 41.806 11.598 76.649 1.00 10.16 111 GLN B C 1
ATOM 2403 O O . GLN B 1 56 ? 42.774 12.375 76.749 1.00 9.54 111 GLN B O 1
ATOM 2409 N N . SER B 1 57 ? 40.583 11.988 76.313 1.00 9.34 112 SER B N 1
ATOM 2410 C CA . SER B 1 57 ? 40.277 13.396 76.094 1.00 10.28 112 SER B CA 1
ATOM 2411 C C . SER B 1 57 ? 38.807 13.666 76.300 1.00 10.64 112 SER B C 1
ATOM 2412 O O . SER B 1 57 ? 37.979 12.749 76.226 1.00 9.63 112 SER B O 1
ATOM 2415 N N . GLY B 1 58 ? 38.498 14.934 76.558 1.00 9.57 113 GLY B N 1
ATOM 2416 C CA . GLY B 1 58 ? 37.134 15.337 76.820 1.00 10.21 113 GLY B CA 1
ATOM 2417 C C . GLY B 1 58 ? 36.962 16.823 77.072 1.00 9.40 113 GLY B C 1
ATOM 2418 O O . GLY B 1 58 ? 37.909 17.593 76.964 1.00 9.59 113 GLY B O 1
ATOM 2419 N N . LEU B 1 59 ? 35.729 17.205 77.399 1.00 10.91 114 LEU B N 1
ATOM 2420 C CA . LEU B 1 59 ? 35.399 18.565 77.777 1.00 10.62 114 LEU B CA 1
ATOM 2421 C C . LEU B 1 59 ? 34.999 18.526 79.231 1.00 11.06 114 LEU B C 1
ATOM 2422 O O . LEU B 1 59 ? 34.003 17.885 79.598 1.00 10.92 114 LEU B O 1
ATOM 2427 N N . THR B 1 60 ? 35.803 19.170 80.076 1.00 9.85 115 THR B N 1
ATOM 2428 C CA . THR B 1 60 ? 35.414 19.331 81.458 1.00 11.38 115 THR B CA 1
ATOM 2429 C C . THR B 1 60 ? 35.086 20.798 81.714 1.00 11.40 115 THR B C 1
ATOM 2430 O O . THR B 1 60 ? 34.592 21.470 80.803 1.00 11.31 115 THR B O 1
ATOM 2434 N N . GLY B 1 61 ? 35.376 21.308 82.919 1.00 10.19 116 GLY B N 1
ATOM 2435 C CA . GLY B 1 61 ? 34.897 22.655 83.294 1.00 12.93 116 GLY B CA 1
ATOM 2436 C C . GLY B 1 61 ? 33.442 22.543 83.713 1.00 12.51 116 GLY B C 1
ATOM 2437 O O . GLY B 1 61 ? 32.864 21.452 83.693 1.00 9.81 116 GLY B O 1
ATOM 2438 N N . ARG B 1 62 ? 32.847 23.676 84.079 1.00 13.75 117 ARG B N 1
ATOM 2439 C CA . ARG B 1 62 ? 31.530 23.682 84.687 1.00 13.54 117 ARG B CA 1
ATOM 2440 C C . ARG B 1 62 ? 30.495 22.936 83.854 1.00 13.49 117 ARG B C 1
ATOM 2441 O O . ARG B 1 62 ? 29.731 22.172 84.376 1.00 13.73 117 ARG B O 1
ATOM 2449 N N . ASP B 1 63 ? 30.510 23.170 82.549 1.00 12.15 118 ASP B N 1
ATOM 2450 C CA . ASP B 1 63 ? 29.487 22.669 81.654 1.00 12.47 118 ASP B CA 1
ATOM 2451 C C . ASP B 1 63 ? 29.971 21.583 80.694 1.00 13.71 118 ASP B C 1
ATOM 2452 O O . ASP B 1 63 ? 29.220 21.151 79.791 1.00 12.97 118 ASP B O 1
ATOM 2457 N N . GLY B 1 64 ? 31.187 21.078 80.926 1.00 13.03 119 GLY B N 1
ATOM 2458 C CA . GLY B 1 64 ? 31.699 20.020 80.067 1.00 12.97 119 GLY B CA 1
ATOM 2459 C C . GLY B 1 64 ? 31.060 18.672 80.386 1.00 12.72 119 GLY B C 1
ATOM 2460 O O . GLY B 1 64 ? 31.055 18.256 81.551 1.00 13.29 119 GLY B O 1
ATOM 2461 N N . PRO B 1 65 ? 30.565 17.939 79.363 1.00 11.62 120 PRO B N 1
ATOM 2462 C CA . PRO B 1 65 ? 29.935 16.636 79.660 1.00 11.23 120 PRO B CA 1
ATOM 2463 C C . PRO B 1 65 ? 30.873 15.586 80.272 1.00 10.90 120 PRO B C 1
ATOM 2464 O O . PRO B 1 65 ? 30.384 14.651 80.929 1.00 11.11 120 PRO B O 1
ATOM 2468 N N . ASP B 1 66 ? 32.192 15.721 80.065 1.00 9.90 121 ASP B N 1
ATOM 2469 C CA . ASP B 1 66 ? 33.155 14.771 80.664 1.00 10.75 121 ASP B CA 1
ATOM 2470 C C . ASP B 1 66 ? 33.557 15.082 82.121 1.00 12.39 121 ASP B C 1
ATOM 2471 O O . ASP B 1 66 ? 34.315 14.315 82.726 1.00 13.71 121 ASP B O 1
ATOM 2476 N N . ASN B 1 67 ? 33.059 16.199 82.651 1.00 11.65 122 ASN B N 1
ATOM 2477 C CA . ASN B 1 67 ? 33.154 16.499 84.070 1.00 12.42 122 ASN B CA 1
ATOM 2478 C C . ASN B 1 67 ? 32.256 15.472 84.797 1.00 12.37 122 ASN B C 1
ATOM 2479 O O . ASN B 1 67 ? 31.047 15.463 84.589 1.00 13.96 122 ASN B O 1
ATOM 2484 N N . PRO B 1 68 ? 32.835 14.602 85.641 1.00 16.32 123 PRO B N 1
ATOM 2485 C CA . PRO B 1 68 ? 31.976 13.590 86.274 1.00 17.63 123 PRO B CA 1
ATOM 2486 C C . PRO B 1 68 ? 30.839 14.138 87.125 1.00 17.96 123 PRO B C 1
ATOM 2487 O O . PRO B 1 68 ? 29.857 13.426 87.352 1.00 19.96 123 PRO B O 1
ATOM 2491 N N . ALA B 1 69 ? 30.940 15.393 87.569 1.00 15.99 124 ALA B N 1
ATOM 2492 C CA . ALA B 1 69 ? 29.831 16.032 88.274 1.00 15.96 124 ALA B CA 1
ATOM 2493 C C . ALA B 1 69 ? 28.613 16.277 87.367 1.00 18.96 124 ALA B C 1
ATOM 2494 O O . ALA B 1 69 ? 27.495 16.473 87.857 1.00 17.89 124 ALA B O 1
ATOM 2496 N N . ASN B 1 70 ? 28.814 16.239 86.048 1.00 16.91 125 ASN B N 1
ATOM 2497 C CA . ASN B 1 70 ? 27.720 16.489 85.115 1.00 19.36 125 ASN B CA 1
ATOM 2498 C C . ASN B 1 70 ? 26.914 15.266 84.689 1.00 19.82 125 ASN B C 1
ATOM 2499 O O . ASN B 1 70 ? 25.866 15.394 84.028 1.00 25.44 125 ASN B O 1
ATOM 2504 N N . GLY B 1 71 ? 27.368 14.096 85.110 1.00 19.82 126 GLY B N 1
ATOM 2505 C CA . GLY B 1 71 ? 26.704 12.838 84.797 1.00 19.38 126 GLY B CA 1
ATOM 2506 C C . GLY B 1 71 ? 27.752 11.833 84.343 1.00 19.43 126 GLY B C 1
ATOM 2507 O O . GLY B 1 71 ? 28.938 12.068 84.484 1.00 17.89 126 GLY B O 1
ATOM 2508 N N . PRO B 1 72 ? 27.321 10.697 83.782 1.00 19.61 127 PRO B N 1
ATOM 2509 C CA . PRO B 1 72 ? 28.320 9.730 83.289 1.00 19.04 127 PRO B CA 1
ATOM 2510 C C . PRO B 1 72 ? 29.014 10.271 82.029 1.00 17.60 127 PRO B C 1
ATOM 2511 O O . PRO B 1 72 ? 28.447 11.177 81.395 1.00 17.13 127 PRO B O 1
ATOM 2515 N N . ARG B 1 73 ? 30.198 9.746 81.656 1.00 18.58 128 ARG B N 1
ATOM 2516 C CA . ARG B 1 73 ? 30.910 10.265 80.446 1.00 18.70 128 ARG B CA 1
ATOM 2517 C C . ARG B 1 73 ? 29.905 10.167 79.301 1.00 17.50 128 ARG B C 1
ATOM 2518 O O . ARG B 1 73 ? 29.161 9.176 79.225 1.00 16.97 128 ARG B O 1
ATOM 2526 N N . PRO B 1 74 ? 29.913 11.161 78.404 1.00 16.82 129 PRO B N 1
ATOM 2527 C CA . PRO B 1 74 ? 29.054 11.164 77.255 1.00 16.47 129 PRO B CA 1
ATOM 2528 C C . PRO B 1 74 ? 29.268 9.927 76.389 1.00 14.71 129 PRO B C 1
ATOM 2529 O O . PRO B 1 74 ? 30.397 9.492 76.133 1.00 14.09 129 PRO B O 1
ATOM 2533 N N . LEU B 1 75 ? 28.165 9.348 75.971 1.00 13.31 130 LEU B N 1
ATOM 2534 C CA . LEU B 1 75 ? 28.227 8.275 75.011 1.00 14.20 130 LEU B CA 1
ATOM 2535 C C . LEU B 1 75 ? 27.956 8.923 73.673 1.00 16.02 130 LEU B C 1
ATOM 2536 O O . LEU B 1 75 ? 26.896 9.510 73.477 1.00 18.41 130 LEU B O 1
ATOM 2541 N N . TYR B 1 76 ? 28.933 8.882 72.771 1.00 14.43 131 TYR B N 1
ATOM 2542 C CA . TYR B 1 76 ? 28.749 9.528 71.490 1.00 12.97 131 TYR B CA 1
ATOM 2543 C C . TYR B 1 76 ? 28.145 8.550 70.500 1.00 12.85 131 TYR B C 1
ATOM 2544 O O . TYR B 1 76 ? 28.502 7.363 70.478 1.00 14.81 131 TYR B O 1
ATOM 2553 N N . ASN B 1 77 ? 27.246 9.072 69.687 1.00 11.79 132 ASN B N 1
ATOM 2554 C CA . ASN B 1 77 ? 26.733 8.370 68.510 1.00 15.36 132 ASN B CA 1
ATOM 2555 C C . ASN B 1 77 ? 27.740 8.407 67.378 1.00 13.78 132 ASN B C 1
ATOM 2556 O O . ASN B 1 77 ? 28.270 9.478 67.053 1.00 12.88 132 ASN B O 1
ATOM 2561 N N . VAL B 1 78 ? 27.964 7.252 66.762 1.00 12.58 133 VAL B N 1
ATOM 2562 C CA . VAL B 1 78 ? 28.812 7.145 65.583 1.00 13.60 133 VAL B CA 1
ATOM 2563 C C . VAL B 1 78 ? 28.039 6.522 64.428 1.00 16.24 133 VAL B C 1
ATOM 2564 O O . VAL B 1 78 ? 27.100 5.742 64.644 1.00 15.48 133 VAL B O 1
ATOM 2568 N N . GLU B 1 79 ? 28.438 6.850 63.204 1.00 16.43 134 GLU B N 1
ATOM 2569 C CA . GLU B 1 79 ? 27.745 6.289 62.050 1.00 19.44 134 GLU B CA 1
ATOM 2570 C C . GLU B 1 79 ? 27.992 4.795 61.881 1.00 19.39 134 GLU B C 1
ATOM 2571 O O . GLU B 1 79 ? 27.082 4.060 61.465 1.00 20.23 134 GLU B O 1
ATOM 2577 N N . LYS B 1 80 ? 29.200 4.340 62.213 1.00 18.88 135 LYS B N 1
ATOM 2578 C CA . LYS B 1 80 ? 29.592 2.959 61.980 1.00 18.54 135 LYS B CA 1
ATOM 2579 C C . LYS B 1 80 ? 30.666 2.478 62.949 1.00 17.80 135 LYS B C 1
ATOM 2580 O O . LYS B 1 80 ? 31.138 3.252 63.785 1.00 16.74 135 LYS B O 1
ATOM 2586 N N . ASP B 1 81 ? 31.043 1.205 62.802 1.00 16.62 136 ASP B N 1
ATOM 2587 C CA . ASP B 1 81 ? 31.951 0.490 63.703 1.00 18.10 136 ASP B CA 1
ATOM 2588 C C . ASP B 1 81 ? 33.405 0.533 63.226 1.00 15.69 136 ASP B C 1
ATOM 2589 O O . ASP B 1 81 ? 34.306 0.249 63.999 1.00 17.83 136 ASP B O 1
ATOM 2594 N N . ALA B 1 82 ? 33.611 0.800 61.942 1.00 13.56 137 ALA B N 1
ATOM 2595 C CA . ALA B 1 82 ? 34.950 0.775 61.364 1.00 12.56 137 ALA B CA 1
ATOM 2596 C C . ALA B 1 82 ? 35.140 1.911 60.375 1.00 13.76 137 ALA B C 1
ATOM 2597 O O . ALA B 1 82 ? 34.283 2.172 59.518 1.00 13.53 137 ALA B O 1
ATOM 2599 N N . TYR B 1 83 ? 36.271 2.597 60.515 1.00 12.75 138 TYR B N 1
ATOM 2600 C CA . TYR B 1 83 ? 36.608 3.762 59.701 1.00 11.92 138 TYR B CA 1
ATOM 2601 C C . TYR B 1 83 ? 37.947 3.425 59.082 1.00 14.15 138 TYR B C 1
ATOM 2602 O O . TYR B 1 83 ? 38.911 3.150 59.807 1.00 14.48 138 TYR B O 1
ATOM 2611 N N . VAL B 1 84 ? 37.998 3.354 57.749 1.00 11.74 139 VAL B N 1
ATOM 2612 C CA . VAL B 1 84 ? 39.235 2.926 57.104 1.00 13.14 139 VAL B CA 1
ATOM 2613 C C . VAL B 1 84 ? 39.565 3.922 55.992 1.00 13.83 139 VAL B C 1
ATOM 2614 O O . VAL B 1 84 ? 38.738 4.181 55.118 1.00 13.88 139 VAL B O 1
ATOM 2618 N N . LEU B 1 85 ? 40.781 4.441 56.018 1.00 13.72 140 LEU B N 1
ATOM 2619 C CA . LEU B 1 85 ? 41.240 5.398 55.014 1.00 15.45 140 LEU B CA 1
ATOM 2620 C C . LEU B 1 85 ? 41.175 4.726 53.630 1.00 16.02 140 LEU B C 1
ATOM 2621 O O . LEU B 1 85 ? 41.803 3.716 53.433 1.00 16.63 140 LEU B O 1
ATOM 2626 N N . ALA B 1 86 ? 40.399 5.293 52.702 1.00 18.17 141 ALA B N 1
ATOM 2627 C CA . ALA B 1 86 ? 40.248 4.721 51.356 1.00 19.62 141 ALA B CA 1
ATOM 2628 C C . ALA B 1 86 ? 41.502 4.931 50.514 1.00 20.44 141 ALA B C 1
ATOM 2629 O O . ALA B 1 86 ? 42.239 5.894 50.716 1.00 17.51 141 ALA B O 1
ATOM 2631 N N . GLU B 1 87 ? 41.742 4.043 49.553 1.00 20.88 142 GLU B N 1
ATOM 2632 C CA . GLU B 1 87 ? 42.932 4.142 48.719 1.00 24.67 142 GLU B CA 1
ATOM 2633 C C . GLU B 1 87 ? 43.056 5.502 48.014 1.00 25.61 142 GLU B C 1
ATOM 2634 O O . GLU B 1 87 ? 44.162 6.048 47.883 1.00 28.96 142 GLU B O 1
ATOM 2636 N N . GLY B 1 88 ? 41.926 6.066 47.597 1.00 25.71 143 GLY B N 1
ATOM 2637 C CA . GLY B 1 88 ? 41.915 7.350 46.874 1.00 27.00 143 GLY B CA 1
ATOM 2638 C C . GLY B 1 88 ? 41.577 8.527 47.772 1.00 26.02 143 GLY B C 1
ATOM 2639 O O . GLY B 1 88 ? 41.019 9.527 47.319 1.00 29.06 143 GLY B O 1
ATOM 2640 N N . GLN B 1 89 ? 41.900 8.389 49.056 1.00 23.39 144 GLN B N 1
ATOM 2641 C CA . GLN B 1 89 ? 41.715 9.461 50.035 1.00 20.83 144 GLN B CA 1
ATOM 2642 C C . GLN B 1 89 ? 43.040 9.690 50.762 1.00 16.24 144 GLN B C 1
ATOM 2643 O O . GLN B 1 89 ? 43.858 8.792 50.874 1.00 15.30 144 GLN B O 1
ATOM 2649 N N . ASN B 1 90 ? 43.229 10.904 51.270 1.00 13.67 145 ASN B N 1
ATOM 2650 C CA . ASN B 1 90 ? 44.441 11.240 52.009 1.00 14.00 145 ASN B CA 1
ATOM 2651 C C . ASN B 1 90 ? 44.122 11.707 53.426 1.00 14.35 145 ASN B C 1
ATOM 2652 O O . ASN B 1 90 ? 45.018 12.005 54.221 1.00 13.30 145 ASN B O 1
ATOM 2657 N N . GLU B 1 91 ? 42.839 11.775 53.732 1.00 12.48 146 GLU B N 1
ATOM 2658 C CA . GLU B 1 91 ? 42.390 12.149 55.060 1.00 12.63 146 GLU B CA 1
ATOM 2659 C C . GLU B 1 91 ? 41.197 11.290 55.421 1.00 13.92 146 GLU B C 1
ATOM 2660 O O . GLU B 1 91 ? 40.366 10.932 54.540 1.00 13.03 146 GLU B O 1
ATOM 2666 N N . LEU B 1 92 ? 41.101 10.991 56.711 1.00 11.38 147 LEU B N 1
ATOM 2667 C CA . LEU B 1 92 ? 39.973 10.267 57.267 1.00 10.73 147 LEU B CA 1
ATOM 2668 C C . LEU B 1 92 ? 39.397 11.074 58.428 1.00 11.29 147 LEU B C 1
ATOM 2669 O O . LEU B 1 92 ? 40.129 11.472 59.339 1.00 11.38 147 LEU B O 1
ATOM 2674 N N . GLN B 1 93 ? 38.089 11.265 58.426 1.00 12.93 148 GLN B N 1
ATOM 2675 C CA . GLN B 1 93 ? 37.433 11.932 59.564 1.00 13.77 148 GLN B CA 1
ATOM 2676 C C . GLN B 1 93 ? 36.511 10.972 60.297 1.00 12.05 148 GLN B C 1
ATOM 2677 O O . GLN B 1 93 ? 35.791 10.156 59.668 1.00 12.87 148 GLN B O 1
ATOM 2683 N N . VAL B 1 94 ? 36.512 11.071 61.622 1.00 11.60 149 VAL B N 1
ATOM 2684 C CA . VAL B 1 94 ? 35.677 10.201 62.447 1.00 10.37 149 VAL B CA 1
ATOM 2685 C C . VAL B 1 94 ? 34.856 11.086 63.406 1.00 10.32 149 VAL B C 1
ATOM 2686 O O . VAL B 1 94 ? 35.338 11.409 64.502 1.00 11.68 149 VAL B O 1
ATOM 2690 N N . PRO B 1 95 ? 33.666 11.546 62.968 1.00 12.26 150 PRO B N 1
ATOM 2691 C CA . PRO B 1 95 ? 32.828 12.407 63.778 1.00 9.96 150 PRO B CA 1
ATOM 2692 C C . PRO B 1 95 ? 31.887 11.625 64.692 1.00 11.67 150 PRO B C 1
ATOM 2693 O O . PRO B 1 95 ? 31.345 10.583 64.313 1.00 11.87 150 PRO B O 1
ATOM 2705 N N . THR B 1 97 ? 28.774 12.280 67.900 1.00 11.64 152 THR B N 1
ATOM 2706 C CA . THR B 1 97 ? 27.915 13.333 68.420 1.00 13.98 152 THR B CA 1
ATOM 2707 C C . THR B 1 97 ? 27.180 12.943 69.699 1.00 14.22 152 THR B C 1
ATOM 2708 O O . THR B 1 97 ? 26.730 11.791 69.869 1.00 11.88 152 THR B O 1
ATOM 2712 N N . TYR B 1 98 ? 27.074 13.924 70.586 1.00 13.57 153 TYR B N 1
ATOM 2713 C CA . TYR B 1 98 ? 26.429 13.779 71.887 1.00 14.80 153 TYR B CA 1
ATOM 2714 C C . TYR B 1 98 ? 25.549 15.002 72.174 1.00 14.82 153 TYR B C 1
ATOM 2715 O O . TYR B 1 98 ? 25.962 16.132 71.907 1.00 13.69 153 TYR B O 1
ATOM 2724 N N . THR B 1 99 ? 24.321 14.771 72.666 1.00 14.38 154 THR B N 1
ATOM 2725 C CA . THR B 1 99 ? 23.428 15.871 73.042 1.00 16.68 154 THR B CA 1
ATOM 2726 C C . THR B 1 99 ? 23.172 15.764 74.549 1.00 18.38 154 THR B C 1
ATOM 2727 O O . THR B 1 99 ? 22.846 14.681 75.057 1.00 18.83 154 THR B O 1
ATOM 2731 N N . ASP B 1 100 ? 23.379 16.853 75.278 1.00 18.11 155 ASP B N 1
ATOM 2732 C CA . ASP B 1 100 ? 23.253 16.777 76.724 1.00 19.34 155 ASP B CA 1
ATOM 2733 C C . ASP B 1 100 ? 21.772 16.849 77.134 1.00 20.74 155 ASP B C 1
ATOM 2734 O O . ASP B 1 100 ? 20.895 16.977 76.265 1.00 20.68 155 ASP B O 1
ATOM 2739 N N . ALA B 1 101 ? 21.499 16.742 78.439 1.00 24.85 156 ALA B N 1
ATOM 2740 C CA . ALA B 1 101 ? 20.115 16.771 78.944 1.00 26.48 156 ALA B CA 1
ATOM 2741 C C . ALA B 1 101 ? 19.381 18.031 78.499 1.00 26.25 156 ALA B C 1
ATOM 2742 O O . ALA B 1 101 ? 18.157 18.001 78.320 1.00 27.75 156 ALA B O 1
ATOM 2744 N N . ALA B 1 102 ? 20.131 19.127 78.321 1.00 25.07 157 ALA B N 1
ATOM 2745 C CA . ALA B 1 102 ? 19.576 20.427 77.951 1.00 22.25 157 ALA B CA 1
ATOM 2746 C C . ALA B 1 102 ? 19.413 20.646 76.445 1.00 21.51 157 ALA B C 1
ATOM 2747 O O . ALA B 1 102 ? 18.862 21.656 76.029 1.00 20.09 157 ALA B O 1
ATOM 2749 N N . GLY B 1 103 ? 19.890 19.706 75.627 1.00 18.63 158 GLY B N 1
ATOM 2750 C CA . GLY B 1 103 ? 19.762 19.825 74.181 1.00 16.87 158 GLY B CA 1
ATOM 2751 C C . GLY B 1 103 ? 20.917 20.516 73.480 1.00 16.56 158 GLY B C 1
ATOM 2752 O O . GLY B 1 103 ? 20.837 20.790 72.283 1.00 17.33 158 GLY B O 1
ATOM 2753 N N . ASN B 1 104 ? 21.997 20.786 74.209 1.00 15.97 159 ASN B N 1
ATOM 2754 C CA . ASN B 1 104 ? 23.227 21.322 73.600 1.00 14.09 159 ASN B CA 1
ATOM 2755 C C . ASN B 1 104 ? 23.928 20.186 72.872 1.00 13.20 159 ASN B C 1
ATOM 2756 O O . ASN B 1 104 ? 23.906 19.056 73.348 1.00 12.09 159 ASN B O 1
ATOM 2761 N N . THR B 1 105 ? 24.548 20.488 71.730 1.00 13.72 160 THR B N 1
ATOM 2762 C CA . THR B 1 105 ? 25.157 19.455 70.904 1.00 13.38 160 THR B CA 1
ATOM 2763 C C . THR B 1 105 ? 26.677 19.546 70.986 1.00 12.51 160 THR B C 1
ATOM 2764 O O . THR B 1 105 ? 27.252 20.624 70.827 1.00 13.76 160 THR B O 1
ATOM 2768 N N . PHE B 1 106 ? 27.301 18.395 71.217 1.00 11.72 161 PHE B N 1
ATOM 2769 C CA . PHE B 1 106 ? 28.753 18.278 71.307 1.00 11.67 161 PHE B CA 1
ATOM 2770 C C . PHE B 1 106 ? 29.229 17.294 70.262 1.00 12.07 161 PHE B C 1
ATOM 2771 O O . PHE B 1 106 ? 28.893 16.112 70.337 1.00 14.17 161 PHE B O 1
ATOM 2779 N N . THR B 1 107 ? 30.025 17.764 69.302 1.00 11.49 162 THR B N 1
ATOM 2780 C CA . THR B 1 107 ? 30.558 16.910 68.259 1.00 10.44 162 THR B CA 1
ATOM 2781 C C . THR B 1 107 ? 32.067 16.839 68.429 1.00 12.21 162 THR B C 1
ATOM 2782 O O . THR B 1 107 ? 32.723 17.873 68.581 1.00 12.81 162 THR B O 1
ATOM 2786 N N . LYS B 1 108 ? 32.575 15.608 68.480 1.00 10.77 163 LYS B N 1
ATOM 2787 C CA . LYS B 1 108 ? 34.002 15.354 68.632 1.00 10.18 163 LYS B CA 1
ATOM 2788 C C . LYS B 1 108 ? 34.450 14.632 67.390 1.00 10.84 163 LYS B C 1
ATOM 2789 O O . LYS B 1 108 ? 33.880 13.608 67.033 1.00 10.81 163 LYS B O 1
ATOM 2795 N N . THR B 1 109 ? 35.468 15.185 66.730 1.00 9.71 164 THR B N 1
ATOM 2796 C CA . THR B 1 109 ? 35.931 14.588 65.499 1.00 10.14 164 THR B CA 1
ATOM 2797 C C . THR B 1 109 ? 37.418 14.288 65.543 1.00 8.66 164 THR B C 1
ATOM 2798 O O . THR B 1 109 ? 38.238 15.173 65.856 1.00 9.48 164 THR B O 1
ATOM 2802 N N . PHE B 1 110 ? 37.760 13.059 65.182 1.00 8.20 165 PHE B N 1
ATOM 2803 C CA . PHE B 1 110 ? 39.150 12.695 64.950 1.00 7.80 165 PHE B CA 1
ATOM 2804 C C . PHE B 1 110 ? 39.499 12.899 63.479 1.00 8.88 165 PHE B C 1
ATOM 2805 O O . PHE B 1 110 ? 38.754 12.487 62.593 1.00 10.78 165 PHE B O 1
ATOM 2813 N N . VAL B 1 111 ? 40.603 13.586 63.208 1.00 9.48 166 VAL B N 1
ATOM 2814 C CA . VAL B 1 111 ? 41.006 13.764 61.803 1.00 8.45 166 VAL B CA 1
ATOM 2815 C C . VAL B 1 111 ? 42.380 13.161 61.646 1.00 8.81 166 VAL B C 1
ATOM 2816 O O . VAL B 1 111 ? 43.339 13.596 62.311 1.00 8.46 166 VAL B O 1
ATOM 2820 N N . LEU B 1 112 ? 42.477 12.161 60.769 1.00 7.87 167 LEU B N 1
ATOM 2821 C CA . LEU B 1 112 ? 43.745 11.461 60.538 1.00 8.97 167 LEU B CA 1
ATOM 2822 C C . LEU B 1 112 ? 44.127 11.659 59.063 1.00 10.73 167 LEU B C 1
ATOM 2823 O O . LEU B 1 112 ? 43.249 11.806 58.215 1.00 9.73 167 LEU B O 1
ATOM 2828 N N . LYS B 1 113 ? 45.429 11.675 58.788 1.00 10.67 168 LYS B N 1
ATOM 2829 C CA . LYS B 1 113 ? 45.923 11.936 57.450 1.00 12.15 168 LYS B CA 1
ATOM 2830 C C . LYS B 1 113 ? 46.890 10.823 57.064 1.00 11.79 168 LYS B C 1
ATOM 2831 O O . LYS B 1 113 ? 47.597 10.289 57.897 1.00 12.00 168 LYS B O 1
ATOM 2837 N N . ARG B 1 114 ? 46.906 10.493 55.778 1.00 12.66 169 ARG B N 1
ATOM 2838 C CA . ARG B 1 114 ? 47.807 9.478 55.225 1.00 12.92 169 ARG B CA 1
ATOM 2839 C C . ARG B 1 114 ? 49.261 9.689 55.670 1.00 11.93 169 ARG B C 1
ATOM 2840 O O . ARG B 1 114 ? 49.822 10.769 55.475 1.00 12.10 169 ARG B O 1
ATOM 2848 N N . GLY B 1 115 ? 49.835 8.652 56.267 1.00 10.77 170 GLY B N 1
ATOM 2849 C CA . GLY B 1 115 ? 51.255 8.618 56.655 1.00 13.17 170 GLY B CA 1
ATOM 2850 C C . GLY B 1 115 ? 51.596 9.490 57.861 1.00 13.06 170 GLY B C 1
ATOM 2851 O O . GLY B 1 115 ? 52.771 9.641 58.231 1.00 14.50 170 GLY B O 1
ATOM 2852 N N . ASP B 1 116 ? 50.571 10.056 58.485 1.00 11.52 171 ASP B N 1
ATOM 2853 C CA . ASP B 1 116 ? 50.752 11.116 59.491 1.00 12.79 171 ASP B CA 1
ATOM 2854 C C . ASP B 1 116 ? 50.449 10.539 60.885 1.00 11.85 171 ASP B C 1
ATOM 2855 O O . ASP B 1 116 ? 49.392 9.907 61.096 1.00 12.24 171 ASP B O 1
ATOM 2860 N N . TYR B 1 117 ? 51.370 10.729 61.825 1.00 9.15 172 TYR B N 1
ATOM 2861 C CA . TYR B 1 117 ? 51.174 10.245 63.201 1.00 10.20 172 TYR B CA 1
ATOM 2862 C C . TYR B 1 117 ? 50.544 11.284 64.108 1.00 10.44 172 TYR B C 1
ATOM 2863 O O . TYR B 1 117 ? 50.343 11.004 65.289 1.00 11.61 172 TYR B O 1
ATOM 2872 N N . ALA B 1 118 ? 50.204 12.439 63.540 1.00 10.56 173 ALA B N 1
ATOM 2873 C CA . ALA B 1 118 ? 49.526 13.507 64.286 1.00 11.23 173 ALA B CA 1
ATOM 2874 C C . ALA B 1 118 ? 48.037 13.471 63.986 1.00 11.42 173 ALA B C 1
ATOM 2875 O O . ALA B 1 118 ? 47.594 13.694 62.848 1.00 11.65 173 ALA B O 1
ATOM 2877 N N . VAL B 1 119 ? 47.260 13.239 65.030 1.00 9.66 174 VAL B N 1
ATOM 2878 C CA . VAL B 1 119 ? 45.819 13.050 64.882 1.00 8.20 174 VAL B CA 1
ATOM 2879 C C . VAL B 1 119 ? 45.157 14.290 65.472 1.00 9.36 174 VAL B C 1
ATOM 2880 O O . VAL B 1 119 ? 45.374 14.596 66.636 1.00 10.33 174 VAL B O 1
ATOM 2884 N N . ASN B 1 120 ? 44.342 14.995 64.685 1.00 8.48 175 ASN B N 1
ATOM 2885 C CA . ASN B 1 120 ? 43.636 16.134 65.251 1.00 10.61 175 ASN B CA 1
ATOM 2886 C C . ASN B 1 120 ? 42.389 15.696 65.990 1.00 11.50 175 ASN B C 1
ATOM 2887 O O . ASN B 1 120 ? 41.638 14.806 65.537 1.00 9.96 175 ASN B O 1
ATOM 2892 N N . VAL B 1 121 ? 42.154 16.333 67.127 1.00 10.02 176 VAL B N 1
ATOM 2893 C CA . VAL B 1 121 ? 40.945 16.071 67.884 1.00 11.57 176 VAL B CA 1
ATOM 2894 C C . VAL B 1 121 ? 40.234 17.411 68.034 1.00 11.93 176 VAL B C 1
ATOM 2895 O O . VAL B 1 121 ? 40.731 18.312 68.698 1.00 12.73 176 VAL B O 1
ATOM 2899 N N . ASN B 1 122 ? 39.087 17.541 67.387 1.00 12.22 177 ASN B N 1
ATOM 2900 C CA . ASN B 1 122 ? 38.389 18.819 67.335 1.00 10.03 177 ASN B CA 1
ATOM 2901 C C . ASN B 1 122 ? 37.034 18.642 67.970 1.00 12.40 177 ASN B C 1
ATOM 2902 O O . ASN B 1 122 ? 36.391 17.608 67.764 1.00 12.77 177 ASN B O 1
ATOM 2907 N N . TYR B 1 123 ? 36.586 19.661 68.697 1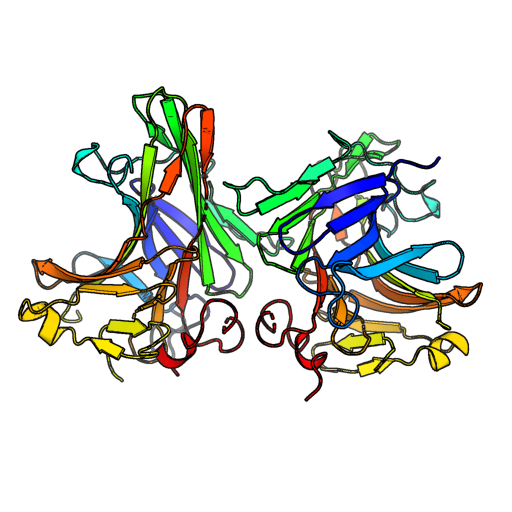.00 11.24 178 TYR B N 1
ATOM 2908 C CA . TYR B 1 123 ? 35.217 19.701 69.217 1.00 10.24 178 TYR B CA 1
ATOM 2909 C C . TYR B 1 123 ? 34.483 20.892 68.654 1.00 11.55 178 TYR B C 1
ATOM 2910 O O . TYR B 1 123 ? 35.060 21.975 68.425 1.00 11.22 178 TYR B O 1
ATOM 2919 N N . ASN B 1 124 ? 33.194 20.658 68.462 1.00 13.53 179 ASN B N 1
ATOM 2920 C CA A ASN B 1 124 ? 32.226 21.690 68.142 0.50 13.24 179 ASN B CA 1
ATOM 2921 C CA B ASN B 1 124 ? 32.215 21.689 68.150 0.50 14.55 179 ASN B CA 1
ATOM 2922 C C . ASN B 1 124 ? 31.131 21.626 69.215 1.00 12.68 179 ASN B C 1
ATOM 2923 O O . ASN B 1 124 ? 30.500 20.565 69.397 1.00 13.39 179 ASN B O 1
ATOM 2932 N N . VAL B 1 125 ? 30.924 22.729 69.924 1.00 11.68 180 VAL B N 1
ATOM 2933 C CA . VAL B 1 125 ? 29.896 22.801 70.948 1.00 11.85 180 VAL B CA 1
ATOM 2934 C C . VAL B 1 125 ? 28.821 23.805 70.508 1.00 12.24 180 VAL B C 1
ATOM 2935 O O . VAL B 1 125 ? 29.115 24.968 70.286 1.00 12.97 180 VAL B O 1
ATOM 2939 N N . GLN B 1 126 ? 27.584 23.339 70.375 1.00 13.47 181 GLN B N 1
ATOM 2940 C CA A GLN B 1 126 ? 26.486 24.229 70.037 0.50 13.70 181 GLN B CA 1
ATOM 2941 C CA B GLN B 1 126 ? 26.447 24.201 70.018 0.50 13.74 181 GLN B CA 1
ATOM 2942 C C . GLN B 1 126 ? 25.615 24.494 71.256 1.00 14.08 181 GLN B C 1
ATOM 2943 O O . GLN B 1 126 ? 25.008 23.579 71.826 1.00 14.02 181 GLN B O 1
ATOM 2954 N N . ASN B 1 127 ? 25.575 25.760 71.658 1.00 11.31 182 ASN B N 1
ATOM 2955 C CA . ASN B 1 127 ? 24.821 26.127 72.821 1.00 12.27 182 ASN B CA 1
ATOM 2956 C C . ASN B 1 127 ? 23.397 26.487 72.405 1.00 13.61 182 ASN B C 1
ATOM 2957 O O . ASN B 1 127 ? 23.165 27.570 71.879 1.00 14.65 182 ASN B O 1
ATOM 2962 N N . ALA B 1 128 ? 22.485 25.551 72.619 1.00 14.19 183 ALA B N 1
ATOM 2963 C CA . ALA B 1 128 ? 21.054 25.739 72.315 1.00 16.23 183 ALA B CA 1
ATOM 2964 C C . ALA B 1 128 ? 20.294 26.377 73.476 1.00 19.06 183 ALA B C 1
ATOM 2965 O O . ALA B 1 128 ? 19.132 26.786 73.311 1.00 19.32 183 ALA B O 1
ATOM 2967 N N . GLY B 1 129 ? 20.913 26.434 74.652 1.00 19.07 184 GLY B N 1
ATOM 2968 C CA . GLY B 1 129 ? 20.240 26.957 75.857 1.00 19.38 184 GLY B CA 1
ATOM 2969 C C . GLY B 1 129 ? 20.416 28.441 76.135 1.00 20.22 184 GLY B C 1
ATOM 2970 O O . GLY B 1 129 ? 20.922 29.196 75.303 1.00 20.59 184 GLY B O 1
ATOM 2971 N N . GLU B 1 130 ? 20.013 28.849 77.336 1.00 21.42 185 GLU B N 1
ATOM 2972 C CA . GLU B 1 130 ? 20.016 30.249 77.711 1.00 25.19 185 GLU B CA 1
ATOM 2973 C C . GLU B 1 130 ? 21.143 30.694 78.645 1.00 24.91 185 GLU B C 1
ATOM 2974 O O . GLU B 1 130 ? 21.228 31.864 78.996 1.00 24.44 185 GLU B O 1
ATOM 2980 N N . LYS B 1 131 ? 22.006 29.774 79.054 1.00 25.13 186 LYS B N 1
ATOM 2981 C CA . LYS B 1 131 ? 23.126 30.172 79.897 1.00 25.45 186 LYS B CA 1
ATOM 2982 C C . LYS B 1 131 ? 24.442 29.885 79.179 1.00 21.47 186 LYS B C 1
ATOM 2983 O O . LYS B 1 131 ? 24.512 28.922 78.405 1.00 19.79 186 LYS B O 1
ATOM 2989 N N . PRO B 1 132 ? 25.470 30.728 79.400 1.00 21.28 187 PRO B N 1
ATOM 2990 C CA . PRO B 1 132 ? 26.765 30.450 78.773 1.00 20.16 187 PRO B CA 1
ATOM 2991 C C . PRO B 1 132 ? 27.280 29.111 79.285 1.00 18.47 187 PRO B C 1
ATOM 2992 O O . PRO B 1 132 ? 27.003 28.745 80.434 1.00 18.13 187 PRO B O 1
ATOM 2996 N N . LEU B 1 133 ? 27.948 28.357 78.413 1.00 15.48 188 LEU B N 1
ATOM 2997 C CA . LEU B 1 133 ? 28.500 27.057 78.781 1.00 14.48 188 LEU B CA 1
ATOM 2998 C C . LEU B 1 133 ? 29.991 27.280 79.005 1.00 15.00 188 LEU B C 1
ATOM 2999 O O . LEU B 1 133 ? 30.683 27.779 78.117 1.00 16.15 188 LEU B O 1
ATOM 3004 N N . GLU B 1 134 ? 30.459 26.965 80.206 1.00 14.08 189 GLU B N 1
ATOM 3005 C CA . GLU B 1 134 ? 31.871 27.123 80.536 1.00 15.94 189 GLU B CA 1
ATOM 3006 C C . GLU B 1 134 ? 32.555 25.773 80.248 1.00 14.28 189 GLU B C 1
ATOM 3007 O O . GLU B 1 134 ? 32.229 24.762 80.877 1.00 14.00 189 GLU B O 1
ATOM 3013 N N . ILE B 1 135 ? 33.464 25.755 79.280 1.00 13.24 190 ILE B N 1
ATOM 3014 C CA . ILE B 1 135 ? 34.064 24.509 78.764 1.00 12.95 190 ILE B CA 1
ATOM 3015 C C . ILE B 1 135 ? 35.591 24.577 78.850 1.00 12.47 190 ILE B C 1
ATOM 3016 O O . ILE B 1 135 ? 36.200 25.539 78.390 1.00 13.26 190 ILE B O 1
ATOM 3021 N N . SER B 1 136 ? 36.179 23.538 79.447 1.00 10.82 191 SER B N 1
ATOM 3022 C CA A SER B 1 136 ? 37.628 23.333 79.436 0.50 11.86 191 SER B CA 1
ATOM 3023 C CA B SER B 1 136 ? 37.624 23.332 79.439 0.50 11.78 191 SER B CA 1
ATOM 3024 C C . SER B 1 136 ? 37.946 21.982 78.818 1.00 11.13 191 SER B C 1
ATOM 3025 O O . SER B 1 136 ? 37.665 20.950 79.404 1.00 13.42 191 SER B O 1
ATOM 3030 N N . SER B 1 137 ? 38.553 21.993 77.641 1.00 12.35 192 SER B N 1
ATOM 3031 C CA A SER B 1 137 ? 38.986 20.745 77.027 0.50 10.74 192 SER B CA 1
ATOM 3032 C CA B SER B 1 137 ? 39.013 20.766 76.999 0.50 11.67 192 SER B CA 1
ATOM 3033 C C . SER B 1 137 ? 40.186 20.171 77.790 1.00 11.48 192 SER B C 1
ATOM 3034 O O . SER B 1 137 ? 40.983 20.917 78.368 1.00 11.08 192 SER B O 1
ATOM 3039 N N . PHE B 1 138 ? 40.290 18.845 77.838 1.00 8.72 193 PHE B N 1
ATOM 3040 C CA . PHE B 1 138 ? 41.463 18.204 78.473 1.00 8.58 193 PHE B CA 1
ATOM 3041 C C . PHE B 1 138 ? 41.991 17.058 77.619 1.00 9.65 193 PHE B C 1
ATOM 3042 O O . PHE B 1 138 ? 41.248 16.487 76.832 1.00 7.71 193 PHE B O 1
ATOM 3050 N N . GLY B 1 139 ? 43.276 16.754 77.788 1.00 10.01 194 GLY B N 1
ATOM 3051 C CA . GLY B 1 139 ? 43.910 15.587 77.181 1.00 8.69 194 GLY B CA 1
ATOM 3052 C C . GLY B 1 139 ? 44.730 14.978 78.302 1.00 10.85 194 GLY B C 1
ATOM 3053 O O . GLY B 1 139 ? 45.457 15.696 78.990 1.00 9.26 194 GLY B O 1
ATOM 3054 N N . GLN B 1 140 ? 44.587 13.674 78.501 1.00 8.94 195 GLN B N 1
ATOM 3055 C CA . GLN B 1 140 ? 45.302 12.960 79.549 1.00 9.42 195 GLN B CA 1
ATOM 3056 C C . GLN B 1 140 ? 45.905 11.717 78.940 1.00 9.61 195 GLN B C 1
ATOM 3057 O O . GLN B 1 140 ? 45.276 11.051 78.122 1.00 8.92 195 GLN B O 1
ATOM 3063 N N . LEU B 1 141 ? 47.152 11.437 79.304 1.00 8.69 196 LEU B N 1
ATOM 3064 C CA . LEU B 1 141 ? 47.809 10.197 78.931 1.00 9.00 196 LEU B CA 1
ATOM 3065 C C . LEU B 1 141 ? 47.947 9.402 80.244 1.00 9.41 196 LEU B C 1
ATOM 3066 O O . LEU B 1 141 ? 48.452 9.941 81.248 1.00 10.37 196 LEU B O 1
ATOM 3071 N N . LYS B 1 142 ? 47.490 8.158 80.240 1.00 9.86 197 LYS B N 1
ATOM 3072 C CA . LYS B 1 142 ? 47.419 7.338 81.465 1.00 12.16 197 LYS B CA 1
ATOM 3073 C C . LYS B 1 142 ? 48.135 6.002 81.207 1.00 12.67 197 LYS B C 1
ATOM 3074 O O . LYS B 1 142 ? 47.964 5.413 80.143 1.00 11.40 197 LYS B O 1
ATOM 3080 N N . GLN B 1 143 ? 48.944 5.532 82.159 1.00 11.57 198 GLN B N 1
ATOM 3081 C CA . GLN B 1 143 ? 49.748 4.352 81.930 1.00 12.82 198 GLN B CA 1
ATOM 3082 C C . GLN B 1 143 ? 50.136 3.698 83.249 1.00 14.89 198 GLN B C 1
ATOM 3083 O O . GLN B 1 143 ? 50.487 4.392 84.214 1.00 10.87 198 GLN B O 1
ATOM 3089 N N . SER B 1 144 ? 50.024 2.368 83.272 1.00 14.98 199 SER B N 1
ATOM 3090 C CA . SER B 1 144 ? 50.590 1.540 84.356 1.00 16.75 199 SER B CA 1
ATOM 3091 C C . SER B 1 144 ? 52.037 1.923 84.649 1.00 18.61 199 SER B C 1
ATOM 3092 O O . SER B 1 144 ? 52.891 1.930 83.744 1.00 18.18 199 SER B O 1
ATOM 3095 N N . ILE B 1 145 ? 52.302 2.259 85.916 1.00 21.61 200 ILE B N 1
ATOM 3096 C CA . ILE B 1 145 ? 53.643 2.673 86.360 1.00 24.99 200 ILE B CA 1
ATOM 3097 C C . ILE B 1 145 ? 54.680 1.555 86.203 1.00 27.48 200 ILE B C 1
ATOM 3098 O O . ILE B 1 145 ? 55.834 1.822 85.848 1.00 28.89 200 ILE B O 1
ATOM 3103 N N . THR B 1 146 ? 54.258 0.318 86.456 1.00 29.42 201 THR B N 1
ATOM 3104 C CA . THR B 1 146 ? 55.130 -0.850 86.326 1.00 32.57 201 THR B CA 1
ATOM 3105 C C . THR B 1 146 ? 54.684 -1.692 85.121 1.00 33.04 201 THR B C 1
ATOM 3106 O O . THR B 1 146 ? 53.484 -1.971 84.973 1.00 32.82 201 THR B O 1
ATOM 3110 N N . LEU B 1 147 ? 55.646 -2.090 84.283 1.00 34.85 202 LEU B N 1
ATOM 3111 C CA . LEU B 1 147 ? 55.391 -2.846 83.033 1.00 36.87 202 LEU B CA 1
ATOM 3112 C C . LEU B 1 147 ? 54.641 -4.189 83.125 1.00 37.40 202 LEU B C 1
ATOM 3113 O O . LEU B 1 147 ? 54.730 -4.920 84.118 1.00 38.18 202 LEU B O 1
ATOM 3118 N N . PHE B 1 163 ? 64.486 5.485 79.404 1.00 30.15 218 PHE B N 1
ATOM 3119 C CA . PHE B 1 163 ? 63.661 6.159 78.385 1.00 30.71 218 PHE B CA 1
ATOM 3120 C C . PHE B 1 163 ? 62.177 6.308 78.752 1.00 28.67 218 PHE B C 1
ATOM 3121 O O . PHE B 1 163 ? 61.450 7.113 78.145 1.00 29.08 218 PHE B O 1
ATOM 3129 N N . ARG B 1 164 ? 61.732 5.543 79.746 1.00 25.16 219 ARG B N 1
ATOM 3130 C CA . ARG B 1 164 ? 60.310 5.485 80.059 1.00 23.30 219 ARG B CA 1
ATOM 3131 C C . ARG B 1 164 ? 59.920 6.519 81.111 1.00 21.15 219 ARG B C 1
ATOM 3132 O O . ARG B 1 164 ? 60.428 6.500 82.227 1.00 20.89 219 ARG B O 1
ATOM 3140 N N . GLY B 1 165 ? 58.995 7.403 80.760 1.00 18.30 220 GLY B N 1
ATOM 3141 C CA . GLY B 1 165 ? 58.487 8.366 81.731 1.00 15.69 220 GLY B CA 1
ATOM 3142 C C . GLY B 1 165 ? 57.610 9.376 81.029 1.00 12.68 220 GLY B C 1
ATOM 3143 O O . GLY B 1 165 ? 57.184 9.147 79.883 1.00 14.15 220 GLY B O 1
ATOM 3144 N N . ALA B 1 166 ? 57.303 10.469 81.734 1.00 11.27 221 ALA B N 1
ATOM 3145 C CA . ALA B 1 166 ? 56.489 11.537 81.174 1.00 11.27 221 ALA B CA 1
ATOM 3146 C C . ALA B 1 166 ? 57.358 12.740 80.863 1.00 9.77 221 ALA B C 1
ATOM 3147 O O . ALA B 1 166 ? 58.494 12.833 81.328 1.00 12.39 221 ALA B O 1
ATOM 3149 N N . ALA B 1 167 ? 56.828 13.661 80.066 1.00 8.39 222 ALA B N 1
ATOM 3150 C CA . ALA B 1 167 ? 57.571 14.893 79.764 1.00 7.71 222 ALA B CA 1
ATOM 3151 C C . ALA B 1 167 ? 56.601 15.970 79.401 1.00 8.84 222 ALA B C 1
ATOM 3152 O O . ALA B 1 167 ? 55.436 15.711 79.073 1.00 6.72 222 ALA B O 1
ATOM 3154 N N . TYR B 1 168 ? 57.069 17.195 79.504 1.00 7.49 223 TYR B N 1
ATOM 3155 C CA . TYR B 1 168 ? 56.271 18.326 79.105 1.00 7.75 223 TYR B CA 1
ATOM 3156 C C . TYR B 1 168 ? 57.161 19.457 78.612 1.00 7.21 223 TYR B C 1
ATOM 3157 O O . TYR B 1 168 ? 58.414 19.435 78.800 1.00 9.14 223 TYR B O 1
ATOM 3166 N N . SER B 1 169 ? 56.525 20.417 77.936 1.00 8.05 224 SER B N 1
ATOM 3167 C CA . SER B 1 169 ? 57.173 21.623 77.454 1.00 7.69 224 SER B CA 1
ATOM 3168 C C . SER B 1 169 ? 56.234 22.825 77.665 1.00 8.16 224 SER B C 1
ATOM 3169 O O . SER B 1 169 ? 55.009 22.694 77.616 1.00 8.91 224 SER B O 1
ATOM 3172 N N . THR B 1 170 ? 56.825 23.976 77.968 1.00 9.78 225 THR B N 1
ATOM 3173 C CA . THR B 1 170 ? 56.145 25.253 77.933 1.00 10.18 225 THR B CA 1
ATOM 3174 C C . THR B 1 170 ? 57.152 26.198 77.247 1.00 12.40 225 THR B C 1
ATOM 3175 O O . THR B 1 170 ? 58.333 25.879 77.162 1.00 12.12 225 THR B O 1
ATOM 3179 N N . PRO B 1 171 ? 56.689 27.340 76.721 1.00 12.41 226 PRO B N 1
ATOM 3180 C CA . PRO B 1 171 ? 57.671 28.298 76.162 1.00 13.83 226 PRO B CA 1
ATOM 3181 C C . PRO B 1 171 ? 58.877 28.610 77.054 1.00 15.30 226 PRO B C 1
ATOM 3182 O O . PRO B 1 171 ? 59.985 28.701 76.536 1.00 15.89 226 PRO B O 1
ATOM 3186 N N . ASP B 1 172 ? 58.665 28.785 78.364 1.00 15.34 227 ASP B N 1
ATOM 3187 C CA . ASP B 1 172 ? 59.766 29.071 79.280 1.00 19.49 227 ASP B CA 1
ATOM 3188 C C . ASP B 1 172 ? 60.621 27.846 79.605 1.00 18.48 227 ASP B C 1
ATOM 3189 O O . ASP B 1 172 ? 61.852 27.918 79.755 1.00 20.29 227 ASP B O 1
ATOM 3194 N N . GLU B 1 173 ? 59.964 26.701 79.713 1.00 16.03 228 GLU B N 1
ATOM 3195 C CA . GLU B 1 173 ? 60.640 25.535 80.190 1.00 17.41 228 GLU B CA 1
ATOM 3196 C C . GLU B 1 173 ? 61.403 24.800 79.077 1.00 14.95 228 GLU B C 1
ATOM 3197 O O . GLU B 1 173 ? 62.457 24.222 79.334 1.00 15.81 228 GLU B O 1
ATOM 3203 N N . LYS B 1 174 ? 60.881 24.848 77.849 1.00 14.40 229 LYS B N 1
ATOM 3204 C CA . LYS B 1 174 ? 61.364 24.041 76.695 1.00 12.22 229 LYS B CA 1
ATOM 3205 C C . LYS B 1 174 ? 61.181 22.535 76.831 1.00 13.08 229 LYS B C 1
ATOM 3206 O O . LYS B 1 174 ? 60.623 21.870 75.925 1.00 10.65 229 LYS B O 1
ATOM 3212 N N . TYR B 1 175 ? 61.753 21.968 77.890 1.00 10.88 230 TYR B N 1
ATOM 3213 C CA . TYR B 1 175 ? 61.641 20.543 78.095 1.00 12.52 230 TYR B CA 1
ATOM 3214 C C . TYR B 1 175 ? 61.780 20.211 79.553 1.00 12.29 230 TYR B C 1
ATOM 3215 O O . TYR B 1 175 ? 62.614 20.795 80.263 1.00 10.52 230 TYR B O 1
ATOM 3224 N N . GLU B 1 176 ? 60.996 19.230 79.990 1.00 9.20 231 GLU B N 1
ATOM 3225 C CA . GLU B 1 176 ? 61.126 18.684 81.335 1.00 11.94 231 GLU B CA 1
ATOM 3226 C C . GLU B 1 176 ? 60.736 17.227 81.310 1.00 12.76 231 GLU B C 1
ATOM 3227 O O . GLU B 1 176 ? 59.716 16.878 80.727 1.00 12.50 231 GLU B O 1
ATOM 3233 N N . LYS B 1 177 ? 61.560 16.385 81.943 1.00 12.83 232 LYS B N 1
ATOM 3234 C CA . LYS B 1 177 ? 61.246 14.969 82.158 1.00 16.29 232 LYS B CA 1
ATOM 3235 C C . LYS B 1 177 ? 60.620 14.818 83.548 1.00 15.99 232 LYS B C 1
ATOM 3236 O O . LYS B 1 177 ? 61.168 15.325 84.528 1.00 16.17 232 LYS B O 1
ATOM 3242 N N . TYR B 1 178 ? 59.485 14.120 83.630 1.00 14.62 233 TYR B N 1
ATOM 3243 C CA . TYR B 1 178 ? 58.794 13.928 84.913 1.00 12.98 233 TYR B CA 1
ATOM 3244 C C . TYR B 1 178 ? 58.715 12.423 85.123 1.00 15.03 233 TYR B C 1
ATOM 3245 O O . TYR B 1 178 ? 58.123 11.714 84.315 1.00 14.93 233 TYR B O 1
ATOM 3254 N N . LYS B 1 179 ? 59.348 11.936 86.183 1.00 16.23 234 LYS B N 1
ATOM 3255 C CA . LYS B 1 179 ? 59.457 10.477 86.435 1.00 17.90 234 LYS B CA 1
ATOM 3256 C C . LYS B 1 179 ? 58.191 9.803 86.953 1.00 17.22 234 LYS B C 1
ATOM 3257 O O . LYS B 1 179 ? 57.488 10.363 87.805 1.00 15.74 234 LYS B O 1
ATOM 3263 N N . PHE B 1 180 ? 57.925 8.587 86.470 1.00 16.27 235 PHE B N 1
ATOM 3264 C CA . PHE B 1 180 ? 56.788 7.795 86.972 1.00 18.75 235 PHE B CA 1
ATOM 3265 C C . PHE B 1 180 ? 56.935 7.525 88.460 1.00 18.44 235 PHE B C 1
ATOM 3266 O O . PHE B 1 180 ? 55.929 7.453 89.169 1.00 19.85 235 PHE B O 1
ATOM 3274 N N . ASP B 1 181 ? 58.187 7.384 88.914 1.00 19.77 236 ASP B N 1
ATOM 3275 C CA . ASP B 1 181 ? 58.499 7.144 90.326 1.00 20.66 236 ASP B CA 1
ATOM 3276 C C . ASP B 1 181 ? 58.033 8.303 91.212 1.00 18.59 236 ASP B C 1
ATOM 3277 O O . ASP B 1 181 ? 57.512 8.080 92.306 1.00 18.11 236 ASP B O 1
ATOM 3282 N N . THR B 1 182 ? 58.193 9.528 90.713 1.00 16.28 237 THR B N 1
ATOM 3283 C CA . THR B 1 182 ? 57.741 10.736 91.412 1.00 15.68 237 THR B CA 1
ATOM 3284 C C . THR B 1 182 ? 56.220 10.794 91.506 1.00 13.78 237 THR B C 1
ATOM 3285 O O . THR B 1 182 ? 55.675 11.162 92.558 1.00 11.14 237 THR B O 1
ATOM 3289 N N . ILE B 1 183 ? 55.544 10.443 90.410 1.00 11.25 238 ILE B N 1
ATOM 3290 C CA . ILE B 1 183 ? 54.075 10.396 90.413 1.00 11.78 238 ILE B CA 1
ATOM 3291 C C . ILE B 1 183 ? 53.639 9.329 91.409 1.00 13.21 238 ILE B C 1
ATOM 3292 O O . ILE B 1 183 ? 52.711 9.544 92.197 1.00 12.50 238 ILE B O 1
ATOM 3297 N N . ALA B 1 184 ? 54.334 8.189 91.399 1.00 13.48 239 ALA B N 1
ATOM 3298 C CA . ALA B 1 184 ? 54.018 7.099 92.347 1.00 15.01 239 ALA B CA 1
ATOM 3299 C C . ALA B 1 184 ? 54.158 7.560 93.805 1.00 15.22 239 ALA B C 1
ATOM 3300 O O . ALA B 1 184 ? 53.438 7.072 94.696 1.00 16.00 239 ALA B O 1
ATOM 3302 N N . ASP B 1 185 ? 55.094 8.472 94.056 1.00 15.89 240 ASP B N 1
ATOM 3303 C CA . ASP B 1 185 ? 55.272 9.053 95.403 1.00 17.31 240 ASP B CA 1
ATOM 3304 C C . ASP B 1 185 ? 54.228 10.150 95.719 1.00 16.42 240 ASP B C 1
ATOM 3305 O O . ASP B 1 185 ? 54.272 10.763 96.770 1.00 16.49 240 ASP B O 1
ATOM 3310 N N A ASN B 1 186 ? 53.289 10.382 94.810 0.50 16.36 241 ASN B N 1
ATOM 3311 N N B ASN B 1 186 ? 53.280 10.334 94.804 0.50 15.96 241 ASN B N 1
ATOM 3312 C CA A ASN B 1 186 ? 52.238 11.385 95.030 0.50 16.26 241 ASN B CA 1
ATOM 3313 C CA B ASN B 1 186 ? 52.254 11.377 94.910 0.50 15.62 241 ASN B CA 1
ATOM 3314 C C A ASN B 1 186 ? 52.754 12.828 95.048 0.50 15.79 241 ASN B C 1
ATOM 3315 C C B ASN B 1 186 ? 52.819 12.781 95.126 0.50 15.40 241 ASN B C 1
ATOM 3316 O O A ASN B 1 186 ? 52.131 13.702 95.659 0.50 14.05 241 ASN B O 1
ATOM 3317 O O B ASN B 1 186 ? 52.303 13.571 95.934 0.50 13.77 241 ASN B O 1
ATOM 3326 N N . GLU B 1 187 ? 53.885 13.080 94.386 1.00 13.22 242 GLU B N 1
ATOM 3327 C CA . GLU B 1 187 ? 54.388 14.441 94.231 1.00 14.83 242 GLU B CA 1
ATOM 3328 C C . GLU B 1 187 ? 54.147 14.747 92.777 1.00 13.60 242 GLU B C 1
ATOM 3329 O O . GLU B 1 187 ? 54.781 14.165 91.880 1.00 12.50 242 GLU B O 1
ATOM 3335 N N . ASN B 1 188 ? 53.191 15.644 92.548 1.00 9.33 243 ASN B N 1
ATOM 3336 C CA . ASN B 1 188 ? 52.648 15.815 91.206 1.00 9.79 243 ASN B CA 1
ATOM 3337 C C . ASN B 1 188 ? 52.874 17.200 90.590 1.00 9.03 243 ASN B C 1
ATOM 3338 O O . ASN B 1 188 ? 53.117 18.212 91.285 1.00 9.05 243 ASN B O 1
ATOM 3343 N N . LEU B 1 189 ? 52.801 17.238 89.276 1.00 8.04 244 LEU B N 1
ATOM 3344 C CA . LEU B 1 189 ? 52.902 18.493 88.549 1.00 8.05 244 LEU B CA 1
ATOM 3345 C C . LEU B 1 189 ? 51.634 19.366 88.636 1.00 7.18 244 LEU B C 1
ATOM 3346 O O . LEU B 1 189 ? 50.507 18.862 88.645 1.00 7.26 244 LEU B O 1
ATOM 3351 N N . ASN B 1 190 ? 51.833 20.684 88.631 1.00 7.59 245 ASN B N 1
ATOM 3352 C CA . ASN B 1 190 ? 50.723 21.627 88.583 1.00 8.06 245 ASN B CA 1
ATOM 3353 C C . ASN B 1 190 ? 51.265 22.994 88.178 1.00 9.38 245 ASN B C 1
ATOM 3354 O O . ASN B 1 190 ? 51.592 23.818 89.027 1.00 9.42 245 ASN B O 1
ATOM 3359 N N . ILE B 1 191 ? 51.404 23.195 86.875 1.00 7.59 246 ILE B N 1
ATOM 3360 C CA . ILE B 1 191 ? 51.936 24.448 86.333 1.00 10.76 246 ILE B CA 1
ATOM 3361 C C . ILE B 1 191 ? 50.974 24.993 85.267 1.00 11.36 246 ILE B C 1
ATOM 3362 O O . ILE B 1 191 ? 50.160 24.253 84.676 1.00 12.86 246 ILE B O 1
ATOM 3367 N N . SER B 1 192 ? 51.048 26.287 85.015 1.00 12.07 247 SER B N 1
ATOM 3368 C CA . SER B 1 192 ? 50.169 26.879 84.034 1.00 11.00 247 SER B CA 1
ATOM 3369 C C . SER B 1 192 ? 50.990 27.689 83.075 1.00 12.80 247 SER B C 1
ATOM 3370 O O . SER B 1 192 ? 51.931 28.387 83.502 1.00 12.12 247 SER B O 1
ATOM 3373 N N . SER B 1 193 ? 50.649 27.557 81.784 1.00 12.34 248 SER B N 1
ATOM 3374 C CA . SER B 1 193 ? 51.348 28.249 80.700 1.00 13.62 248 SER B CA 1
ATOM 3375 C C . SER B 1 193 ? 50.546 28.304 79.424 1.00 14.22 248 SER B C 1
ATOM 3376 O O . SER B 1 193 ? 49.792 27.387 79.093 1.00 13.28 248 SER B O 1
ATOM 3379 N N . LYS B 1 194 ? 50.740 29.390 78.684 1.00 12.59 249 LYS B N 1
ATOM 3380 C CA . LYS B 1 194 ? 50.282 29.422 77.311 1.00 12.38 249 LYS B CA 1
ATOM 3381 C C . LYS B 1 194 ? 51.067 28.405 76.500 1.00 11.77 249 LYS B C 1
ATOM 3382 O O . LYS B 1 194 ? 52.209 28.144 76.808 1.00 14.28 249 LYS B O 1
ATOM 3388 N N . GLY B 1 195 ? 50.445 27.814 75.488 1.00 10.18 250 GLY B N 1
ATOM 3389 C CA . GLY B 1 195 ? 51.145 26.888 74.576 1.00 10.65 250 GLY B CA 1
ATOM 3390 C C . GLY B 1 195 ? 51.519 25.604 75.326 1.00 11.79 250 GLY B C 1
ATOM 3391 O O . GLY B 1 195 ? 50.859 25.235 76.307 1.00 10.65 250 GLY B O 1
ATOM 3392 N N . GLY B 1 196 ? 52.566 24.932 74.847 1.00 11.82 251 GLY B N 1
ATOM 3393 C CA . GLY B 1 196 ? 53.099 23.765 75.538 1.00 11.43 251 GLY B CA 1
ATOM 3394 C C . GLY B 1 196 ? 52.447 22.453 75.132 1.00 9.32 251 GLY B C 1
ATOM 3395 O O . GLY B 1 196 ? 51.528 22.427 74.313 1.00 10.57 251 GLY B O 1
ATOM 3396 N N . TRP B 1 197 ? 52.916 21.367 75.739 1.00 6.89 252 TRP B N 1
ATOM 3397 C CA . TRP B 1 197 ? 52.427 20.015 75.450 1.00 6.42 252 TRP B CA 1
ATOM 3398 C C . TRP B 1 197 ? 52.837 19.082 76.575 1.00 7.12 252 TRP B C 1
ATOM 3399 O O . TRP B 1 197 ? 53.725 19.402 77.376 1.00 6.75 252 TRP B O 1
ATOM 3410 N N . VAL B 1 198 ? 52.178 17.928 76.625 1.00 6.78 253 VAL B N 1
ATOM 3411 C CA . VAL B 1 198 ? 52.575 16.867 77.540 1.00 6.74 253 VAL B CA 1
ATOM 3412 C C . VAL B 1 198 ? 52.722 15.572 76.750 1.00 7.94 253 VAL B C 1
ATOM 3413 O O . VAL B 1 198 ? 52.115 15.437 75.701 1.00 6.08 253 VAL B O 1
ATOM 3417 N N . ALA B 1 199 ? 53.546 14.657 77.272 1.00 7.25 254 ALA B N 1
ATOM 3418 C CA . ALA B 1 199 ? 53.908 13.422 76.573 1.00 7.37 254 ALA B CA 1
ATOM 3419 C C . ALA B 1 199 ? 54.210 12.273 77.542 1.00 8.87 254 ALA B C 1
ATOM 3420 O O . ALA B 1 199 ? 54.614 12.487 78.718 1.00 7.81 254 ALA B O 1
ATOM 3430 N N . LEU B 1 201 ? 56.700 8.805 77.257 1.00 11.62 256 LEU B N 1
ATOM 3431 C CA . LEU B 1 201 ? 57.839 8.456 76.417 1.00 13.28 256 LEU B CA 1
ATOM 3432 C C . LEU B 1 201 ? 58.310 7.037 76.698 1.00 12.86 256 LEU B C 1
ATOM 3433 O O . LEU B 1 201 ? 58.124 6.514 77.792 1.00 13.76 256 LEU B O 1
ATOM 3438 N N . GLN B 1 202 ? 58.889 6.421 75.676 1.00 12.82 257 GLN B N 1
ATOM 3439 C CA . GLN B 1 202 ? 59.609 5.174 75.807 1.00 13.80 257 GLN B CA 1
ATOM 3440 C C . GLN B 1 202 ? 60.657 5.211 74.715 1.00 13.97 257 GLN B C 1
ATOM 3441 O O . GLN B 1 202 ? 60.691 6.157 73.896 1.00 13.83 257 GLN B O 1
ATOM 3447 N N . GLN B 1 203 ? 61.535 4.222 74.682 1.00 15.29 258 GLN B N 1
ATOM 3448 C CA . GLN B 1 203 ? 62.542 4.268 73.635 1.00 18.11 258 GLN B CA 1
ATOM 3449 C C . GLN B 1 203 ? 61.846 4.257 72.264 1.00 17.31 258 GLN B C 1
ATOM 3450 O O . GLN B 1 203 ? 60.992 3.415 72.004 1.00 18.60 258 GLN B O 1
ATOM 3456 N N . TYR B 1 204 ? 62.180 5.235 71.433 1.00 18.65 259 TYR B N 1
ATOM 3457 C CA . TYR B 1 204 ? 61.750 5.298 70.024 1.00 18.48 259 TYR B CA 1
ATOM 3458 C C . TYR B 1 204 ? 60.311 5.756 69.765 1.00 15.41 259 TYR B C 1
ATOM 3459 O O . TYR B 1 204 ? 59.988 6.071 68.636 1.00 14.68 259 TYR B O 1
ATOM 3468 N N . PHE B 1 205 ? 59.454 5.769 70.787 1.00 14.07 260 PHE B N 1
ATOM 3469 C CA . PHE B 1 205 ? 58.038 6.064 70.544 1.00 13.70 260 PHE B CA 1
ATOM 3470 C C . PHE B 1 205 ? 57.485 6.987 71.615 1.00 13.08 260 PHE B C 1
ATOM 3471 O O . PHE B 1 205 ? 57.908 6.929 72.775 1.00 13.77 260 PHE B O 1
ATOM 3479 N N . ALA B 1 206 ? 56.518 7.800 71.212 1.00 12.30 261 ALA B N 1
ATOM 3480 C CA . ALA B 1 206 ? 55.867 8.743 72.132 1.00 12.98 261 ALA B CA 1
ATOM 3481 C C . ALA B 1 206 ? 54.393 8.925 71.823 1.00 11.78 261 ALA B C 1
ATOM 3482 O O . ALA B 1 206 ? 53.944 8.788 70.680 1.00 8.87 261 ALA B O 1
ATOM 3484 N N . THR B 1 207 ? 53.643 9.232 72.876 1.00 10.27 262 THR B N 1
ATOM 3485 C CA . THR B 1 207 ? 52.362 9.867 72.743 1.00 8.50 262 THR B CA 1
ATOM 3486 C C . THR B 1 207 ? 52.446 11.258 73.358 1.00 9.57 262 THR B C 1
ATOM 3487 O O . THR B 1 207 ? 53.219 11.486 74.300 1.00 10.04 262 THR B O 1
ATOM 3491 N N . ALA B 1 208 ? 51.702 12.190 72.767 1.00 8.87 263 ALA B N 1
ATOM 3492 C CA . ALA B 1 208 ? 51.664 13.545 73.284 1.00 7.77 263 ALA B CA 1
ATOM 3493 C C . ALA B 1 208 ? 50.347 14.233 72.964 1.00 8.27 263 ALA B C 1
ATOM 3494 O O . ALA B 1 208 ? 49.764 14.032 71.901 1.00 8.76 263 ALA B O 1
ATOM 3496 N N . TRP B 1 209 ? 49.916 15.078 73.891 1.00 7.46 264 TRP B N 1
ATOM 3497 C CA . TRP B 1 209 ? 48.789 15.967 73.674 1.00 6.93 264 TRP B CA 1
ATOM 3498 C C . TRP B 1 209 ? 49.321 17.377 73.501 1.00 8.18 264 TRP B C 1
ATOM 3499 O O . TRP B 1 209 ? 50.079 17.873 74.352 1.00 7.89 264 TRP B O 1
ATOM 3510 N N . ILE B 1 210 ? 48.921 18.014 72.405 1.00 7.34 265 ILE B N 1
ATOM 3511 C CA . ILE B 1 210 ? 49.276 19.398 72.087 1.00 7.51 265 ILE B CA 1
ATOM 3512 C C . ILE B 1 210 ? 47.985 20.241 71.926 1.00 7.31 265 ILE B C 1
ATOM 3513 O O . ILE B 1 210 ? 47.268 20.105 70.925 1.00 6.71 265 ILE B O 1
ATOM 3518 N N . PRO B 1 211 ? 47.651 21.075 72.930 1.00 8.87 266 PRO B N 1
ATOM 3519 C CA . PRO B 1 211 ? 46.481 21.950 72.797 1.00 7.67 266 PRO B CA 1
ATOM 3520 C C . PRO B 1 211 ? 46.713 23.063 71.763 1.00 9.99 266 PRO B C 1
ATOM 3521 O O . PRO B 1 211 ? 47.842 23.544 71.593 1.00 10.64 266 PRO B O 1
ATOM 3525 N N . HIS B 1 212 ? 45.647 23.458 71.089 1.00 8.94 267 HIS B N 1
ATOM 3526 C CA . HIS B 1 212 ? 45.707 24.572 70.129 1.00 12.79 267 HIS B CA 1
ATOM 3527 C C . HIS B 1 212 ? 44.716 25.636 70.554 1.00 15.35 267 HIS B C 1
ATOM 3528 O O . HIS B 1 212 ? 43.565 25.655 70.104 1.00 19.48 267 HIS B O 1
ATOM 3535 N N . ASN B 1 213 ? 45.141 26.488 71.472 1.00 17.18 268 ASN B N 1
ATOM 3536 C CA . ASN B 1 213 ? 44.303 27.576 71.956 1.00 17.97 268 ASN B CA 1
ATOM 3537 C C . ASN B 1 213 ? 45.144 28.780 72.349 1.00 17.75 268 ASN B C 1
ATOM 3538 O O . ASN B 1 213 ? 46.381 28.694 72.410 1.00 17.95 268 ASN B O 1
ATOM 3543 N N . ASP B 1 214 ? 44.483 29.892 72.643 1.00 17.98 269 ASP B N 1
ATOM 3544 C CA . ASP B 1 214 ? 45.228 31.099 73.025 1.00 21.74 269 ASP B CA 1
ATOM 3545 C C . ASP B 1 214 ? 45.129 31.410 74.517 1.00 20.87 269 ASP B C 1
ATOM 3546 O O . ASP B 1 214 ? 45.386 32.544 74.940 1.00 23.61 269 ASP B O 1
ATOM 3551 N N . GLY B 1 215 ? 44.775 30.404 75.317 1.00 18.22 270 GLY B N 1
ATOM 3552 C CA . GLY B 1 215 ? 44.623 30.596 76.752 1.00 16.57 270 GLY B CA 1
ATOM 3553 C C . GLY B 1 215 ? 45.842 30.088 77.498 1.00 15.28 270 GLY B C 1
ATOM 3554 O O . GLY B 1 215 ? 46.821 29.644 76.882 1.00 14.96 270 GLY B O 1
ATOM 3555 N N . THR B 1 216 ? 45.781 30.180 78.820 1.00 11.67 271 THR B N 1
ATOM 3556 C CA . THR B 1 216 ? 46.791 29.604 79.698 1.00 12.68 271 THR B CA 1
ATOM 3557 C C . THR B 1 216 ? 46.335 28.187 80.039 1.00 12.97 271 THR B C 1
ATOM 3558 O O . THR B 1 216 ? 45.320 27.987 80.705 1.00 12.91 271 THR B O 1
ATOM 3562 N N . ASN B 1 217 ? 47.069 27.195 79.549 1.00 11.40 272 ASN B N 1
ATOM 3563 C CA . ASN B 1 217 ? 46.753 25.814 79.883 1.00 9.32 272 ASN B CA 1
ATOM 3564 C C . ASN B 1 217 ? 47.276 25.453 81.262 1.00 9.72 272 ASN B C 1
ATOM 3565 O O . ASN B 1 217 ? 48.281 26.006 81.706 1.00 10.51 272 ASN B O 1
ATOM 3570 N N . ASN B 1 218 ? 46.618 24.503 81.915 1.00 8.15 273 ASN B N 1
ATOM 3571 C CA . ASN B 1 218 ? 47.165 23.917 83.134 1.00 9.00 273 ASN B CA 1
ATOM 3572 C C . ASN B 1 218 ? 47.707 22.533 82.829 1.00 7.90 273 ASN B C 1
ATOM 3573 O O . ASN B 1 218 ? 46.993 21.678 82.288 1.00 10.65 273 ASN B O 1
ATOM 3578 N N . PHE B 1 219 ? 48.977 22.300 83.162 1.00 7.39 274 PHE B N 1
ATOM 3579 C CA . PHE B 1 219 ? 49.570 20.986 82.974 1.00 7.57 274 PHE B CA 1
ATOM 3580 C C . PHE B 1 219 ? 49.678 20.311 84.323 1.00 8.82 274 PHE B C 1
ATOM 3581 O O . PHE B 1 219 ? 50.058 20.959 85.314 1.00 8.94 274 PHE B O 1
ATOM 3589 N N . TYR B 1 220 ? 49.403 19.019 84.364 1.00 8.12 275 TYR B N 1
ATOM 3590 C CA . TYR B 1 220 ? 49.416 18.315 85.664 1.00 8.80 275 TYR B CA 1
ATOM 3591 C C . TYR B 1 220 ? 49.862 16.870 85.523 1.00 7.86 275 TYR B C 1
ATOM 3592 O O . TYR B 1 220 ? 49.834 16.321 84.410 1.00 9.05 275 TYR B O 1
ATOM 3601 N N . THR B 1 221 ? 50.223 16.242 86.650 1.00 7.83 276 THR B N 1
ATOM 3602 C CA . THR B 1 221 ? 50.296 14.774 86.706 1.00 7.93 276 THR B CA 1
ATOM 3603 C C . THR B 1 221 ? 49.377 14.318 87.837 1.00 9.07 276 THR B C 1
ATOM 3604 O O . THR B 1 221 ? 48.971 15.131 88.727 1.00 8.99 276 THR B O 1
ATOM 3608 N N . ALA B 1 222 ? 49.017 13.044 87.803 1.00 10.23 277 ALA B N 1
ATOM 3609 C CA . ALA B 1 222 ? 48.181 12.460 88.850 1.00 9.14 277 ALA B CA 1
ATOM 3610 C C . ALA B 1 222 ? 48.521 11.009 89.039 1.00 11.15 277 ALA B C 1
ATOM 3611 O O . ALA B 1 222 ? 48.825 10.291 88.080 1.00 10.49 277 ALA B O 1
ATOM 3613 N N . ASN B 1 223 ? 48.416 10.578 90.288 1.00 10.71 278 ASN B N 1
ATOM 3614 C CA . ASN B 1 223 ? 48.501 9.165 90.602 1.00 13.15 278 ASN B CA 1
ATOM 3615 C C . ASN B 1 223 ? 47.055 8.715 90.725 1.00 13.13 278 ASN B C 1
ATOM 3616 O O . ASN B 1 223 ? 46.354 9.127 91.641 1.00 14.32 278 ASN B O 1
ATOM 3621 N N . LEU B 1 224 ? 46.602 7.908 89.777 1.00 14.15 279 LEU B N 1
ATOM 3622 C CA . LEU B 1 224 ? 45.167 7.615 89.639 1.00 16.44 279 LEU B CA 1
ATOM 3623 C C . LEU B 1 224 ? 44.739 6.407 90.461 1.00 21.13 279 LEU B C 1
ATOM 3624 O O . LEU B 1 224 ? 43.572 5.975 90.398 1.00 22.19 279 LEU B O 1
ATOM 3629 N N . GLY B 1 225 ? 45.680 5.885 91.237 1.00 21.90 280 GLY B N 1
ATOM 3630 C CA . GLY B 1 225 ? 45.435 4.709 92.048 1.00 25.99 280 GLY B CA 1
ATOM 3631 C C . GLY B 1 225 ? 45.717 3.468 91.246 1.00 27.18 280 GLY B C 1
ATOM 3632 O O . GLY B 1 225 ? 45.771 3.505 90.009 1.00 27.48 280 GLY B O 1
ATOM 3633 N N . ASN B 1 226 ? 45.923 2.368 91.965 1.00 28.80 281 ASN B N 1
ATOM 3634 C CA . ASN B 1 226 ? 46.107 1.054 91.373 1.00 29.57 281 ASN B CA 1
ATOM 3635 C C . ASN B 1 226 ? 47.275 0.986 90.420 1.00 27.87 281 ASN B C 1
ATOM 3636 O O . ASN B 1 226 ? 47.241 0.253 89.427 1.00 28.64 281 ASN B O 1
ATOM 3641 N N . GLY B 1 227 ? 48.300 1.771 90.733 1.00 24.92 282 GLY B N 1
ATOM 3642 C CA . GLY B 1 227 ? 49.563 1.732 90.023 1.00 22.09 282 GLY B CA 1
ATOM 3643 C C . GLY B 1 227 ? 49.509 2.408 88.670 1.00 19.96 282 GLY B C 1
ATOM 3644 O O . GLY B 1 227 ? 50.333 2.123 87.802 1.00 19.93 282 GLY B O 1
ATOM 3645 N N . ILE B 1 228 ? 48.543 3.300 88.497 1.00 18.08 283 ILE B N 1
ATOM 3646 C CA . ILE B 1 228 ? 48.397 4.043 87.228 1.00 15.70 283 ILE B CA 1
ATOM 3647 C C . ILE B 1 228 ? 48.796 5.512 87.383 1.00 14.86 283 ILE B C 1
ATOM 3648 O O . ILE B 1 228 ? 48.334 6.196 88.293 1.00 15.83 283 ILE B O 1
ATOM 3653 N N . ALA B 1 229 ? 49.675 5.967 86.494 1.00 10.98 284 ALA B N 1
ATOM 3654 C CA . ALA B 1 229 ? 50.136 7.363 86.452 1.00 10.26 284 ALA B CA 1
ATOM 3655 C C . ALA B 1 229 ? 49.430 8.090 85.320 1.00 10.69 284 ALA B C 1
ATOM 3656 O O . ALA B 1 229 ? 49.055 7.482 84.302 1.00 10.36 284 ALA B O 1
ATOM 3658 N N . ALA B 1 230 ? 49.284 9.399 85.473 1.00 9.13 285 ALA B N 1
ATOM 3659 C CA . ALA B 1 230 ? 48.755 10.223 84.381 1.00 9.31 285 ALA B CA 1
ATOM 3660 C C . ALA B 1 230 ? 49.493 11.554 84.248 1.00 9.31 285 ALA B C 1
ATOM 3661 O O . ALA B 1 230 ? 50.030 12.094 85.220 1.00 8.28 285 ALA B O 1
ATOM 3663 N N . ILE B 1 231 ? 49.588 12.028 83.016 1.00 9.89 286 ILE B N 1
ATOM 3664 C CA . ILE B 1 231 ? 49.973 13.412 82.772 1.00 7.87 286 ILE B CA 1
ATOM 3665 C C . ILE B 1 231 ? 48.922 13.985 81.840 1.00 8.88 286 ILE B C 1
ATOM 3666 O O . ILE B 1 231 ? 48.369 13.257 81.007 1.00 6.21 286 ILE B O 1
ATOM 3671 N N . GLY B 1 232 ? 48.627 15.279 81.958 1.00 7.67 287 GLY B N 1
ATOM 3672 C CA . GLY B 1 232 ? 47.536 15.832 81.140 1.00 7.79 287 GLY B CA 1
ATOM 3673 C C . GLY B 1 232 ? 47.630 17.340 81.030 1.00 8.95 287 GLY B C 1
ATOM 3674 O O . GLY B 1 232 ? 48.438 17.976 81.740 1.00 6.48 287 GLY B O 1
ATOM 3675 N N . TYR B 1 233 ? 46.773 17.910 80.178 1.00 7.50 288 TYR B N 1
ATOM 3676 C CA . TYR B 1 233 ? 46.517 19.345 80.184 1.00 7.36 288 TYR B CA 1
ATOM 3677 C C . TYR B 1 233 ? 45.019 19.607 80.324 1.00 7.04 288 TYR B C 1
ATOM 3678 O O . TYR B 1 233 ? 44.174 18.763 79.970 1.00 6.67 288 TYR B O 1
ATOM 3687 N N . LYS B 1 234 ? 44.704 20.792 80.843 1.00 8.42 289 LYS B N 1
ATOM 3688 C CA . LYS B 1 234 ? 43.339 21.283 80.929 1.00 10.67 289 LYS B CA 1
ATOM 3689 C C . LYS B 1 234 ? 43.384 22.710 80.410 1.00 9.85 289 LYS B C 1
ATOM 3690 O O . LYS B 1 234 ? 44.149 23.527 80.921 1.00 10.24 289 LYS B O 1
ATOM 3696 N N . SER B 1 235 ? 42.587 23.000 79.389 1.00 10.87 290 SER B N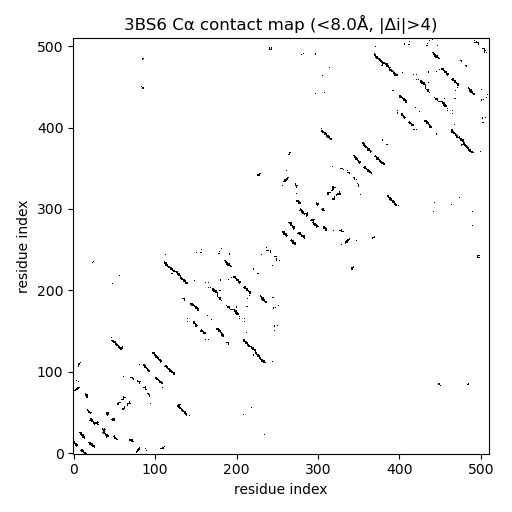 1
ATOM 3697 C CA A SER B 1 235 ? 42.574 24.331 78.815 0.50 10.90 290 SER B CA 1
ATOM 3698 C CA B SER B 1 235 ? 42.532 24.329 78.801 0.50 11.58 290 SER B CA 1
ATOM 3699 C C . SER B 1 235 ? 41.959 25.358 79.773 1.00 12.32 290 SER B C 1
ATOM 3700 O O . SER B 1 235 ? 41.141 25.023 80.652 1.00 11.31 290 SER B O 1
ATOM 3705 N N . GLN B 1 236 ? 42.373 26.615 79.612 1.00 13.72 291 GLN B N 1
ATOM 3706 C CA . GLN B 1 236 ? 41.685 27.691 80.308 1.00 13.22 291 GLN B CA 1
ATOM 3707 C C . GLN B 1 236 ? 40.208 27.662 79.872 1.00 13.78 291 GLN B C 1
ATOM 3708 O O . GLN B 1 236 ? 39.917 27.558 78.674 1.00 14.27 291 GLN B O 1
ATOM 3714 N N . PRO B 1 237 ? 39.281 27.730 80.831 1.00 14.49 292 PRO B N 1
ATOM 3715 C CA . PRO B 1 237 ? 37.863 27.705 80.442 1.00 13.66 292 PRO B CA 1
ATOM 3716 C C . PRO B 1 237 ? 37.512 28.763 79.401 1.00 15.55 292 PRO B C 1
ATOM 3717 O O . PRO B 1 237 ? 37.994 29.913 79.478 1.00 14.14 292 PRO B O 1
ATOM 3721 N N . VAL B 1 238 ? 36.676 28.371 78.437 1.00 15.66 293 VAL B N 1
ATOM 3722 C CA . VAL B 1 238 ? 36.120 29.305 77.466 1.00 16.78 293 VAL B CA 1
ATOM 3723 C C . VAL B 1 238 ? 34.595 29.356 77.682 1.00 16.59 293 VAL B C 1
ATOM 3724 O O . VAL B 1 238 ? 33.994 28.407 78.208 1.00 15.78 293 VAL B O 1
ATOM 3728 N N . LEU B 1 239 ? 33.970 30.463 77.307 1.00 16.61 294 LEU B N 1
ATOM 3729 C CA . LEU B 1 239 ? 32.513 30.556 77.438 1.00 15.40 294 LEU B CA 1
ATOM 3730 C C . LEU B 1 239 ? 31.850 30.460 76.087 1.00 14.95 294 LEU B C 1
ATOM 3731 O O . LEU B 1 239 ? 32.142 31.258 75.199 1.00 16.98 294 LEU B O 1
ATOM 3736 N N . VAL B 1 240 ? 30.977 29.473 75.923 1.00 12.66 295 VAL B N 1
ATOM 3737 C CA . VAL B 1 240 ? 30.131 29.411 74.725 1.00 13.74 295 VAL B CA 1
ATOM 3738 C C . VAL B 1 240 ? 28.803 30.115 75.043 1.00 13.41 295 VAL B C 1
ATOM 3739 O O . VAL B 1 240 ? 28.007 29.605 75.809 1.00 11.35 295 VAL B O 1
ATOM 3743 N N . GLN B 1 241 ? 28.610 31.303 74.471 1.00 13.71 296 GLN B N 1
ATOM 3744 C CA . GLN B 1 241 ? 27.439 32.131 74.778 1.00 14.83 296 GLN B CA 1
ATOM 3745 C C . GLN B 1 241 ? 26.139 31.467 74.252 1.00 13.90 296 GLN B C 1
ATOM 3746 O O . GLN B 1 241 ? 26.194 30.658 73.325 1.00 12.34 296 GLN B O 1
ATOM 3752 N N . PRO B 1 242 ? 24.974 31.787 74.859 1.00 16.08 297 PRO B N 1
ATOM 3753 C CA . PRO B 1 242 ? 23.718 31.235 74.356 1.00 15.92 297 PRO B CA 1
ATOM 3754 C C . PRO B 1 242 ? 23.556 31.436 72.837 1.00 17.27 297 PRO B C 1
ATOM 3755 O O . PRO B 1 242 ? 23.810 32.535 72.315 1.00 16.54 297 PRO B O 1
ATOM 3759 N N . GLY B 1 243 ? 23.173 30.364 72.149 1.00 17.01 298 GLY B N 1
ATOM 3760 C CA . GLY B 1 243 ? 22.975 30.373 70.716 1.00 15.93 298 GLY B CA 1
ATOM 3761 C C . GLY B 1 243 ? 24.230 30.343 69.871 1.00 18.20 298 GLY B C 1
ATOM 3762 O O . GLY B 1 243 ? 24.140 30.296 68.637 1.00 17.43 298 GLY B O 1
ATOM 3763 N N . GLN B 1 244 ? 25.399 30.352 70.519 1.00 15.14 299 GLN B N 1
ATOM 3764 C CA . GLN B 1 244 ? 26.656 30.384 69.789 1.00 18.50 299 GLN B CA 1
ATOM 3765 C C . GLN B 1 244 ? 27.283 29.003 69.694 1.00 17.00 299 GLN B C 1
ATOM 3766 O O . GLN B 1 244 ? 26.890 28.067 70.413 1.00 13.68 299 GLN B O 1
ATOM 3772 N N . THR B 1 245 ? 28.213 28.864 68.749 1.00 18.68 300 THR B N 1
ATOM 3773 C CA . THR B 1 245 ? 28.972 27.624 68.623 1.00 18.28 300 THR B CA 1
ATOM 3774 C C . THR B 1 245 ? 30.424 27.871 69.029 1.00 18.28 300 THR B C 1
ATOM 3775 O O . THR B 1 245 ? 31.023 28.875 68.645 1.00 20.01 300 THR B O 1
ATOM 3779 N N . GLY B 1 246 ? 30.973 26.965 69.827 1.00 15.15 301 GLY B N 1
ATOM 3780 C CA . GLY B 1 246 ? 32.366 27.086 70.297 1.00 13.34 301 GLY B CA 1
ATOM 3781 C C . GLY B 1 246 ? 33.200 25.971 69.705 1.00 14.07 301 GLY B C 1
ATOM 3782 O O . GLY B 1 246 ? 32.679 24.904 69.369 1.00 13.11 301 GLY B O 1
ATOM 3783 N N . ALA B 1 247 ? 34.494 26.206 69.556 1.00 13.30 302 ALA B N 1
ATOM 3784 C CA . ALA B 1 247 ? 35.364 25.128 69.042 1.00 15.82 302 ALA B CA 1
ATOM 3785 C C . ALA B 1 247 ? 36.607 24.983 69.899 1.00 14.94 302 ALA B C 1
ATOM 3786 O O . ALA B 1 247 ? 37.079 25.954 70.476 1.00 14.62 302 ALA B O 1
ATOM 3796 N N . ASN B 1 249 ? 40.352 22.693 69.929 1.00 12.20 304 ASN B N 1
ATOM 3797 C CA . ASN B 1 249 ? 41.159 21.880 69.030 1.00 12.60 304 ASN B CA 1
ATOM 3798 C C . ASN B 1 249 ? 42.427 21.446 69.713 1.00 11.23 304 ASN B C 1
ATOM 3799 O O . ASN B 1 249 ? 43.045 22.223 70.441 1.00 10.50 304 ASN B O 1
ATOM 3804 N N . SER B 1 250 ? 42.839 20.234 69.429 1.00 8.32 305 SER B N 1
ATOM 3805 C CA . SER B 1 250 ? 44.147 19.763 69.914 1.00 9.37 305 SER B CA 1
ATOM 3806 C C . SER B 1 250 ? 44.708 18.744 68.946 1.00 8.23 305 SER B C 1
ATOM 3807 O O . SER B 1 250 ? 44.019 18.355 68.003 1.00 10.98 305 SER B O 1
ATOM 3810 N N . THR B 1 251 ? 45.956 18.326 69.166 1.00 8.65 306 THR B N 1
ATOM 3811 C CA . THR B 1 251 ? 46.549 17.232 68.383 1.00 8.95 306 THR B CA 1
ATOM 3812 C C . THR B 1 251 ? 47.065 16.148 69.334 1.00 8.68 306 THR B C 1
ATOM 3813 O O . THR B 1 251 ? 47.710 16.461 70.346 1.00 9.43 306 THR B O 1
ATOM 3817 N N . LEU B 1 252 ? 46.791 14.886 69.007 1.00 8.27 307 LEU B N 1
ATOM 3818 C CA . LEU B 1 252 ? 47.425 13.729 69.664 1.00 8.13 307 LEU B CA 1
ATOM 3819 C C . LEU B 1 252 ? 48.549 13.208 68.739 1.00 8.82 307 LEU B C 1
ATOM 3820 O O . LEU B 1 252 ? 48.293 12.816 67.586 1.00 9.57 307 LEU B O 1
ATOM 3825 N N . TRP B 1 253 ? 49.786 13.255 69.215 1.00 8.96 308 TRP B N 1
ATOM 3826 C CA . TRP B 1 253 ? 50.867 12.531 68.541 1.00 10.23 308 TRP B CA 1
ATOM 3827 C C . TRP B 1 253 ? 50.823 11.115 69.085 1.00 8.27 308 TRP B C 1
ATOM 3828 O O . TRP B 1 253 ? 50.817 10.900 70.309 1.00 7.74 308 TRP B O 1
ATOM 3839 N N . VAL B 1 254 ? 50.712 10.135 68.199 1.00 8.92 309 VAL B N 1
ATOM 3840 C CA . VAL B 1 254 ? 50.837 8.742 68.622 1.00 10.77 309 VAL B CA 1
ATOM 3841 C C . VAL B 1 254 ? 51.669 8.013 67.554 1.00 11.94 309 VAL B C 1
ATOM 3842 O O . VAL B 1 254 ? 51.214 7.756 66.436 1.00 9.69 309 VAL B O 1
ATOM 3846 N N . GLY B 1 255 ? 52.932 7.744 67.883 1.00 11.65 310 GLY B N 1
ATOM 3847 C CA . GLY B 1 255 ? 53.776 7.106 66.883 1.00 13.58 310 GLY B CA 1
ATOM 3848 C C . GLY B 1 255 ? 55.243 7.156 67.234 1.00 14.49 310 GLY B C 1
ATOM 3849 O O . GLY B 1 255 ? 55.602 7.432 68.381 1.00 13.65 310 GLY B O 1
ATOM 3850 N N . PRO B 1 256 ? 56.108 6.936 66.233 1.00 14.20 311 PRO B N 1
ATOM 3851 C CA . PRO B 1 256 ? 57.520 6.966 66.532 1.00 13.37 311 PRO B CA 1
ATOM 3852 C C . PRO B 1 256 ? 57.967 8.399 66.772 1.00 16.27 311 PRO B C 1
ATOM 3853 O O . PRO B 1 256 ? 57.289 9.355 66.359 1.00 14.67 311 PRO B O 1
ATOM 3857 N N . GLU B 1 257 ? 59.104 8.524 67.448 1.00 17.18 312 GLU B N 1
ATOM 3858 C CA . GLU B 1 257 ? 59.749 9.810 67.655 1.00 18.02 312 GLU B CA 1
ATOM 3859 C C . GLU B 1 257 ? 60.453 10.179 66.337 1.00 19.07 312 GLU B C 1
ATOM 3860 O O . GLU B 1 257 ? 61.485 9.598 65.992 1.00 20.68 312 GLU B O 1
ATOM 3866 N N . ILE B 1 258 ?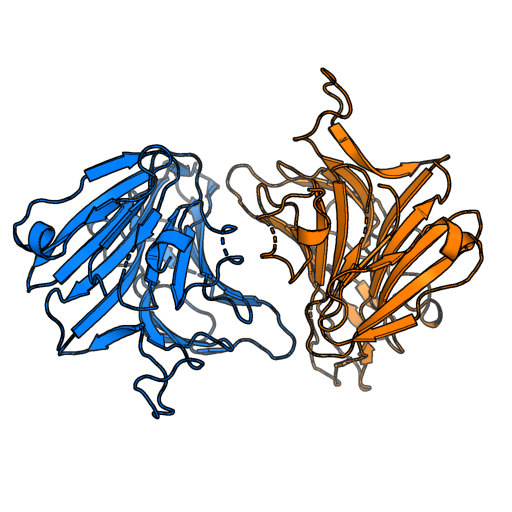 59.828 11.087 65.593 1.00 19.98 313 ILE B N 1
ATOM 3867 C CA A ILE B 1 258 ? 60.325 11.585 64.303 0.50 21.01 313 ILE B CA 1
ATOM 3868 C CA B ILE B 1 258 ? 60.369 11.575 64.333 0.50 20.98 313 ILE B CA 1
ATOM 3869 C C . ILE B 1 258 ? 60.653 13.068 64.443 1.00 20.75 313 ILE B C 1
ATOM 3870 O O . ILE B 1 258 ? 59.742 13.894 64.584 1.00 19.36 313 ILE B O 1
ATOM 3879 N N . GLN B 1 259 ? 61.935 13.409 64.381 1.00 20.03 314 GLN B N 1
ATOM 3880 C CA . GLN B 1 259 ? 62.335 14.781 64.625 1.00 21.16 314 GLN B CA 1
ATOM 3881 C C . GLN B 1 259 ? 61.648 15.827 63.733 1.00 19.07 314 GLN B C 1
ATOM 3882 O O . GLN B 1 259 ? 61.078 16.773 64.259 1.00 17.38 314 GLN B O 1
ATOM 3888 N N . ASP B 1 260 ? 61.692 15.627 62.413 1.00 20.04 315 ASP B N 1
ATOM 3889 C CA A ASP B 1 260 ? 61.255 16.675 61.491 0.50 20.96 315 ASP B CA 1
ATOM 3890 C CA B ASP B 1 260 ? 61.240 16.621 61.417 0.50 21.16 315 ASP B CA 1
ATOM 3891 C C . ASP B 1 260 ? 59.733 16.871 61.450 1.00 20.45 315 ASP B C 1
ATOM 3892 O O . ASP B 1 260 ? 59.275 17.997 61.376 1.00 21.86 315 ASP B O 1
ATOM 3901 N N . LYS B 1 261 ? 58.965 15.791 61.550 1.00 17.92 316 LYS B N 1
ATOM 3902 C CA . LYS B 1 261 ? 57.512 15.909 61.635 1.00 16.21 316 LYS B CA 1
ATOM 3903 C C . LYS B 1 261 ? 57.084 16.495 62.981 1.00 16.41 316 LYS B C 1
ATOM 3904 O O . LYS B 1 261 ? 56.251 17.399 63.007 1.00 16.75 316 LYS B O 1
ATOM 3918 N N . ALA B 1 263 ? 58.676 18.513 65.093 1.00 16.44 318 ALA B N 1
ATOM 3919 C CA . ALA B 1 263 ? 59.014 19.936 65.244 1.00 16.67 318 ALA B CA 1
ATOM 3920 C C . ALA B 1 263 ? 57.982 20.905 64.639 1.00 16.61 318 ALA B C 1
ATOM 3921 O O . ALA B 1 263 ? 57.789 22.010 65.140 1.00 17.28 318 ALA B O 1
ATOM 3923 N N . ALA B 1 264 ? 57.310 20.485 63.576 1.00 16.32 319 ALA B N 1
ATOM 3924 C CA . ALA B 1 264 ? 56.285 21.291 62.928 1.00 14.78 319 ALA B CA 1
ATOM 3925 C C . ALA B 1 264 ? 54.946 21.210 63.683 1.00 15.08 319 ALA B C 1
ATOM 3926 O O . ALA B 1 264 ? 54.083 22.085 63.540 1.00 16.39 319 ALA B O 1
ATOM 3928 N N . VAL B 1 265 ? 54.771 20.155 64.476 1.00 14.21 320 VAL B N 1
ATOM 3929 C CA . VAL B 1 265 ? 53.539 19.974 65.275 1.00 13.20 320 VAL B CA 1
ATOM 3930 C C . VAL B 1 265 ? 53.497 21.011 66.413 1.00 13.03 320 VAL B C 1
ATOM 3931 O O . VAL B 1 265 ? 52.472 21.645 66.659 1.00 15.49 320 VAL B O 1
ATOM 3935 N N . ALA B 1 266 ? 54.601 21.146 67.132 1.00 11.82 321 ALA B N 1
ATOM 3936 C CA . ALA B 1 266 ? 54.669 22.067 68.289 1.00 12.28 321 ALA B CA 1
ATOM 3937 C C . ALA B 1 266 ? 56.110 22.342 68.609 1.00 11.73 321 ALA B C 1
ATOM 3938 O O . ALA B 1 266 ? 56.935 21.445 68.492 1.00 12.52 321 ALA B O 1
ATOM 3940 N N . PRO B 1 267 ? 56.408 23.583 69.021 1.00 12.83 322 PRO B N 1
ATOM 3941 C CA . PRO B 1 267 ? 57.774 23.901 69.444 1.00 14.81 322 PRO B CA 1
ATOM 3942 C C . PRO B 1 267 ? 58.284 22.906 70.463 1.00 13.07 322 PRO B C 1
ATOM 3943 O O . PRO B 1 267 ? 57.556 22.550 71.394 1.00 10.67 322 PRO B O 1
ATOM 3947 N N . HIS B 1 268 ? 59.533 22.455 70.275 1.00 12.91 323 HIS B N 1
ATOM 3948 C CA . HIS B 1 268 ? 60.216 21.539 71.200 1.00 13.48 323 HIS B CA 1
ATOM 3949 C C . HIS B 1 268 ? 59.726 20.099 71.251 1.00 10.44 323 HIS B C 1
ATOM 3950 O O . HIS B 1 268 ? 60.332 19.278 71.937 1.00 10.64 323 HIS B O 1
ATOM 3957 N N . LEU B 1 269 ? 58.648 19.759 70.536 1.00 12.02 324 LEU B N 1
ATOM 3958 C CA . LEU B 1 269 ? 58.152 18.365 70.568 1.00 10.70 324 LEU B CA 1
ATOM 3959 C C . LEU B 1 269 ? 59.229 17.375 70.124 1.00 10.56 324 LEU B C 1
ATOM 3960 O O . LEU B 1 269 ? 59.364 16.264 70.683 1.00 10.10 324 LEU B O 1
ATOM 3965 N N . ASP B 1 270 ? 60.016 17.813 69.138 1.00 10.89 325 ASP B N 1
ATOM 3966 C CA . ASP B 1 270 ? 61.185 17.064 68.641 1.00 14.50 325 ASP B CA 1
ATOM 3967 C C . ASP B 1 270 ? 62.237 16.767 69.722 1.00 15.25 325 ASP B C 1
ATOM 3968 O O . ASP B 1 270 ? 63.050 15.882 69.567 1.00 14.39 325 ASP B O 1
ATOM 3973 N N . LEU B 1 271 ? 62.212 17.514 70.818 1.00 13.63 326 LEU B N 1
ATOM 3974 C CA . LEU B 1 271 ? 63.140 17.221 71.919 1.00 14.08 326 LEU B CA 1
ATOM 3975 C C . LEU B 1 271 ? 62.851 15.881 72.568 1.00 14.22 326 LEU B C 1
ATOM 3976 O O . LEU B 1 271 ? 63.677 15.394 73.344 1.00 17.05 326 LEU B O 1
ATOM 3981 N N . THR B 1 272 ? 61.694 15.266 72.270 1.00 13.12 327 THR B N 1
ATOM 3982 C CA . THR B 1 272 ? 61.478 13.885 72.715 1.00 14.35 327 THR B CA 1
ATOM 3983 C C . THR B 1 272 ? 62.438 12.889 72.024 1.00 16.04 327 THR B C 1
ATOM 3984 O O . THR B 1 272 ? 62.720 11.830 72.574 1.00 20.26 327 THR B O 1
ATOM 3988 N N . VAL B 1 273 ? 62.961 13.258 70.857 1.00 17.62 328 VAL B N 1
ATOM 3989 C CA . VAL B 1 273 ? 63.886 12.393 70.095 1.00 19.99 328 VAL B CA 1
ATOM 3990 C C . VAL B 1 273 ? 65.245 12.317 70.760 1.00 22.78 328 VAL B C 1
ATOM 3991 O O . VAL B 1 273 ? 65.876 13.343 71.002 1.00 21.02 328 VAL B O 1
ATOM 3995 N N . ASP B 1 274 ? 65.693 11.090 71.032 1.00 26.60 329 ASP B N 1
ATOM 3996 C CA . ASP B 1 274 ? 67.020 10.849 71.597 1.00 30.07 329 ASP B CA 1
ATOM 3997 C C . ASP B 1 274 ? 68.151 11.160 70.604 1.00 31.39 329 ASP B C 1
ATOM 3998 O O . ASP B 1 274 ? 68.256 10.539 69.531 1.00 30.67 329 ASP B O 1
ATOM 4003 N N . HIS B 1 275 ? 69.004 12.118 70.948 1.00 32.67 330 HIS B N 1
ATOM 4004 C CA . HIS B 1 275 ? 70.301 12.134 70.279 1.00 36.20 330 HIS B CA 1
ATOM 4005 C C . HIS B 1 275 ? 71.484 12.602 71.116 1.00 37.35 330 HIS B C 1
ATOM 4006 O O . HIS B 1 275 ? 72.626 12.490 70.670 1.00 38.97 330 HIS B O 1
#

GO terms:
  GO:0005886 plasma membrane (C, IDA)
  GO:0016020 membrane (C, IDA)
  GO:0006457 protein folding (P, IMP)
  GO:0065003 protein-containing complex assembly (P, IMP)
  GO:0005515 protein binding (F, IPI)
  GO:0032977 membrane insertase activity (F, IDA)
  GO:0031522 cell envelope Sec protein transport complex (C, IDA)
  GO:0051205 protein insertion into membrane (P, IDA)
  GO:0032977 membrane insertase activity (F, IMP)
  GO:0043952 protein transport by the Sec complex (P, IDA)

Radius of gyration: 24.38 Å; Cα contacts (8 Å, |Δi|>4): 1434; chains: 2; bounding box: 51×61×70 Å

Sequence (510 aa):
KLISVKTDVLDLTINTRGGDVEQALLPAYPKELNSTQPFQLLETSPQFIYQAQSGLTGRDGPDNPANGPRPLYNVEKDAYVLAEGQNELQVPTYTDAAGNTFTKTFVLKRGDYAVNVNYNVQNAGEKPLEISSFGQLKQSITLPTFRGAAYSTPDEKYEKYKFDTIADNENLNISSKGGWVALQQYFATAWIPHNDGTNNFYTANLGNGIAAIGYKSQPVLVQPGQTGANSTLWVGPEIQDKAAVAPHLDLTVDGQGKLISVKTDVLDLTINTRGGDVEQALLPAYPKELNSTQPFQLLETSPQFIYQAQSGLTGRDGPDNPANGPRPLYNVEKDAYVLAEGQNELQVPTYTDAAGNTFTKTFVLKRGDYAVNVNYNNVQQNAGEKPLEISSSSFGQLKQSITLFRGAAYSTPDEKYEKYKFDTIADNNENLNISSKGGWVALQQYFATAWIPHNDGTNNFYTANLGNGIAAIGYKSSQPVLVQPGQTGANSTLWVGPEIIQDDKAAVAPHLDLTVDH

Secondary structure (DSSP, 8-state):
-EEEEE-SS-EEEEETBTTEEEEEEEEEEESSTT--SEEEEEEEETTEEEEEEEEEESTT-TTSGGGSS--B---S-SEEE--TT-SEEEE--EE-TT--EEEEEEEEETT--EEEEEEEEE--SSSPEEEEEEEEEEEESS-----SEEEE-TTT--EEE-HHHHHTT---EEEEES-EE--BTTBEEEEEE-SSSEEEEEEEEEETTEEEEEEEPPPEEE-TT-EE--EEEEEES--S----SSTTGGGGT-/----EEEEE-SS-EEEEETBTTEEEEEEEEEEESSTT--SEEE-SEEETTEEEEEEEEEESTT-TTSGGGSSPPBPP-S-SEEE--TT-SEEEE--EE-TT--EEEEEEEEETT--EEEEEEEEE--SSS-EEEEEEEEEEEES----SEEEE-TTT--EEE-HHHHHTT---EEEEES-EE--BTTEEEEEEE--SSEEEEEEEEEETTEEEEEEEPPPEEE-TT-EE--EEEEEEE--S----SSTTGGGGS--

Foldseek 3Di:
DWAWADEQFWTFIFALLQTKTQWIWGQVDACDVPHNDTNTFAHDDPLKGKIKGKFKDDPFTQCPVVNDGRFRFDFPDRYWYADPPDFKTKTKWGADPQGKIKMWIWMDGHPAQKIKIKIKIFAADAAWGKIKMKIKIKIQLDPNQDDAKWKAAPVRLIDTDHLVCQVVVNKDWDKHAWMKMWAHAFWMKIKTDDDGFIKIWMKHDPDPRMIMIMIIGHIDIAHHRGMDMTMIIRTGGDDPVSVVRGRNPNVRND/DFADWAWEDEQFWTFIFGLQQTKTQWIFGQVDACDPPHNGTNTDAHDDDVKGKIKGKFKADPQTQCPVVQPGRFRFDWPDRYWYADPPHFKTKTKWGAGPQGKIKMWMWMDGHPAQKIKIKIKIFAQDAAWGWIKIKIKIKIQLPPCDFKKKAAVVRLIDTDHSVCQVVVPKDWDKHAWMKMWHDPFWMKIKTDDDGFIKIWMKHDPDPRMIMTMIIGDIDIAHHRGMDMIMIIRGTTQDQPSCVRGPSSNVSDDD

Organism: Escherichia coli (strain K12) (NCBI:txid83333)

B-factor: mean 18.94, std 9.21, range [4.55, 56.71]

CATH classification: 2.70.98.90